Protein 1R5V (pdb70)

Foldseek 3Di:
DDKDKDWDKAADPPVGDIWTFIAIRHHTQWIADLVVQAIDGPDPVSVVVDGDRRVVVNVVVVVRVVVVVVVCVVPPPPDDAWDAWDWDKDWPDDDDAQDKTKIKIKTDDIDDQDKDKFKAKQHHTDDPQKDWDGWDDDPDDGTMIMIMHIDGADQPMKIWIWMDDPNDPDIDIDIDHDDD/DDDDDDDDDDDDD/DDDWDWDKDWDWDDDPQLPDIWIKIWIAIVPRGFKMDTLVVQAIDTPDPVCPVVRVVQVPPVVNSVVVNCCSVVPRVVVSVVCVVPPVPDWDAWDWDKDFDDVDDDDQTFKIKIKTWFTDDQDKDKWKDKQRHTDDPQKDKPPWADPPPGITIIMIMHTDRDDPVIKMKIWMDDPNDPDIDIDID/DDKDKDWDKAADPPVGDIWTFIDIRHHTQWIADLVVQAIDGPDPVSVVVDGDRRVVVNVVVVVRVVVVVVVCVVVPPPDDAWDAWDWDKDWPDDDDAQDKTKIKIKTDDIDDQDKDKFKAKQHHTDDPQKDWDGWDDDPDDGTMIMIMHIDGADQPMKIWIWMDDPNDPDIDIDIDHDDD/DDDDDDDDDDDDD/DDDWDWDKDWDWDPDPQLPDIWIKMWIAIVPDGFKMDTLVVQAIDTPDPVCPVVRVVQVPPVVNSVVVNCCSVVPRVVVSVVCVVPPVPDWDAWDWDKDFDDVDDDDQTFKIKIKTWFTDDQDKDKWKDKQRHTDDPQKDKPPWADPVPGITIIMIMHTDRDDPVIKMKIWMDDPNDPDIDIDID

Organism: Mus musculus (NCBI:txid10090)

Nearest PDB structures (foldseek):
  1r5v-assembly1_B  TM=1.005E+00  e=5.383E-36  Mus musculus
  1i3r-assembly1_B  TM=9.866E-01  e=5.225E-33  Mus musculus
  1ktd-assembly1_B  TM=9.730E-01  e=5.516E-33  Columba livia
  6ati-assembly2_E  TM=9.685E-01  e=1.274E-29  Homo sapiens
  5v4m-assembly4_L  TM=9.792E-01  e=6.125E-29  Homo sapiens

Secondary structure (DSSP, 8-state):
-EEEEEEEEEEEETTTEEEEEEEETTEEEEEEETTTTEEEESSGGGGGTEE--HHHHHHHHHHHHHHHHHHHHHHSS-----BPPEEEEEESS---TTS-EEEEEEEEEEBSS--EEEEEETTEEE-SSEEE---EE-SSS-EEEEEEEEE---SS-EEEEEEE-TT-SS-EEEEEE---/---EEEEEEEEEEEETGGGEEEEEEEEEETTEEEEEEETTTTEEEESSGGGHHHHHHHHT-HHHHHHHHHHIIIIIIHHHHHHTTTTTT--B--EEEEEEE-SSS-SS--EEEEEEEEEBSS--EEEEEETTEE--SSEEE---EE-SSS-EEEEEEEE----TT--EEEEEE-TT-SS-EEEE-/-EEEEEEEEEEEETTTEEEEEEEETTEEEEEEETTTTEEEESSGGGGGTEE--HHHHHHHHHHHHHHHHHHHHHHSS-----BPPEEEEEESS---TTS-EEEEEEEEEEBSS--EEEEEETTEEE-SSEEE---EE-SSS-EEEEEEEEE---SS-EEEEEEE-TT-SS-EEEEEE---/---EEEEEEEEEEEETGGGEEEEEEEEEETTEEEEEEETTTTEEEESSGGGHHHHHHHHT-HHHHHHHHHHIIIIIIHHHHHHTTTTTT--B--EEEEEEE-SSS-SS--EEEEEEEEEBSS--EEEEEETTEE--SSEEE---EE-SSS-EEEEEEEE----TT--EEEEEE-TT-SS-EEEE-/-EEPP-PPPPP--/-EEPP-PPPPP--

CATH classification: 3.10.320.10 (+1 more: 2.60.40.10)

Sequence (756 aa):
EEHTIIQAEFYLLPDKRGEFMFDFDGDEIFHVDIEKSETIWRLEEFAKFASFEAQGALANIAVDKANLDVMKERSNNTPDANVAPEVTVLSRSPVNLGEPNILICFIDKFSPPVVNVTWLRNGRPVTEGVSETVFLPRDDHLFRKFHYLTFLPSTDDFYDCEVDHWGLEEPLRKHWEFEEADLIAYPKAATKFAPWFLEYSKSECHFYNGTQRVRLLVRYFYNLEENLRFDSDVGEFRAVTELGRPDAENWNSQPEFLEQKRAEVDTVCRHNYEIFDNFLVPRRVEPTVTVYPTKTQPLEHHNLLVCSVSDFYPGNIEVRWFRNGKEEKTGIVSTGLVRNGDWTFQTLVMLETVPQSGEVYTCQVEHPSLTDPVTVEWEEHTIIQAEFYLLPDKRGEFMFDFDGDEIFHVDIEKSETIWRLEEFAKFASFEAQGALANIAVDKANLDVMKERSNNTPDANVAPEVTVLSRSPVNLGEPNILICFIDKFSPPVVNVTWLRNGRPVTEGVSETVFLPRDDHLFRKFHYLTFLPSTDDFYDCEVDHWGLEEPLRKHWEFEEADLIAYPKAATKFAPWFLEYSKSECHFYNGTQRVRLLVRYFYNLEENLRFDSDVGEFRAVTELGRPDAENWNSQPEFLEQKRAEVDTVCRHNYEIFDNFLVPRRVEPTVTVYPTKTQPLEHHNLLVCSVSDFYPGNIEVRWFRNGKEEKTGIVSTGLVRNGDWTFQTLVMLETVPQSGEVYTCQVEHPSLTDPVTVEW

Radius of gyration: 29.79 Å; Cα contacts (8 Å, |Δi|>4): 1699; chains: 6; bounding box: 80×69×83 Å

B-factor: mean 40.67, std 12.96, range [12.71, 87.56]

InterPro domains:
  IPR001003 MHC class II, alpha chain, N-terminal [PF00993] (29-107)
  IPR001003 MHC class II, alpha chain, N-terminal [SM00920] (30-109)
  IPR003006 Immunoglobulin/major histocompatibility complex, conserved site [PS00290] (186-192)
  IPR003597 Immunoglobulin C1-set [PF07654] (114-195)
  IPR003597 Immunoglobulin C1-set [SM00407] (127-198)
  IPR007110 Immunoglobulin-like domain [PS50835] (112-192)
  IPR011162 MHC classes I/II-like antigen recognition protein [SSF54452] (26-106)
  IPR013783 Immunoglobulin-like fold [G3DSA:2.60.40.10] (108-217)
  IPR014745 MHC class II, alpha/beta chain, N-terminal [G3DSA:3.10.320.10] (28-106)
  IPR036179 Immunoglobulin-like domain superfamily [SSF48726] (110-205)
  IPR050160 Major Histocompatibility Complex/Immunoglobulin [PTHR19944] (15-241)

Solvent-accessible surface area: 34070 Å² total; per-residue (Å²): 116,122,29,34,3,15,4,3,4,6,18,0,30,84,45,156,143,19,13,0,0,2,2,2,47,16,2,4,0,0,32,4,38,45,160,151,37,78,26,66,42,50,27,143,86,4,47,146,80,1,39,22,87,10,107,9,0,37,54,6,3,54,33,8,101,54,3,0,85,37,0,68,149,56,34,57,86,36,39,58,74,44,45,39,8,46,3,16,19,35,18,70,32,60,28,82,80,57,86,90,11,54,0,2,0,12,0,4,8,0,0,0,4,27,24,103,34,48,8,20,99,50,44,169,97,38,109,148,44,57,66,108,7,32,31,4,2,34,132,12,16,6,2,26,7,1,14,22,2,76,10,114,7,30,94,116,18,74,6,12,0,42,0,56,8,106,30,33,184,132,56,56,123,67,95,37,92,23,149,189,90,84,96,5,25,35,6,96,28,10,74,6,174,97,96,1,41,0,3,2,11,0,8,12,6,40,0,49,97,15,36,145,123,13,52,2,13,4,28,16,2,10,11,51,96,31,0,0,75,0,23,24,87,75,12,51,1,113,37,67,46,123,29,0,106,52,1,10,110,38,4,38,84,74,100,138,32,12,120,86,2,116,41,5,20,78,76,9,0,67,65,1,10,106,4,0,62,102,22,1,22,68,38,111,39,112,17,74,21,64,25,89,60,61,33,61,28,90,69,84,94,28,47,10,4,5,0,7,0,4,47,0,9,22,14,98,29,81,11,80,1,40,69,84,66,166,65,35,160,118,23,19,4,4,15,3,51,11,56,1,3,21,1,9,8,28,10,52,2,19,0,68,8,110,50,109,127,75,44,66,1,21,0,34,0,43,12,61,18,32,136,99,74,43,75,39,120,115,118,122,30,35,3,22,4,4,4,6,17,0,30,83,45,156,138,20,14,0,0,2,2,2,47,16,2,4,0,0,35,3,37,44,160,150,37,77,27,67,43,50,25,144,86,3,46,144,79,1,38,21,87,9,106,10,0,36,53,5,3,56,33,7,102,53,2,0,88,36,0,69,148,54,34,56,85,35,40,56,72,41,45,40,8,90,9,61,20,42,18,59,32,53,29,83,70,5,86,26,11,54,0,2,0,55,0,14,81,0,0,0,4,25,24,102,33,48,8,10,43,24,10,11,58,5,103,58,26,58,66,110,6,29,30,4,3,46,137,44,48,14,2,29,7,3,14,19,2,27,2,25,7,28,94,108,19,24,6,4,0,36,0,55,8,104,29,32,183,97,34,57,57,82,94,38,92,22,153,181,92,84,96,4,28,32,6,99,26,10,70,4,175,96,94,1,41,0,3,0,11,0,8,13,6,39,0,49,96,15,37,146,123,13,51,2,14,4,28,15,2,10,10,54,94,34,0,0,74,0,24,24,87,75,12,51,1,112,37,67,46,124,28,0,105,53,1,9,113,39,4,37,83,74,101,142,33,12,122,85,2,114,39,6,20,79,77,9,0,68,66,1,11,104,7,0,62,104,21,1,22,66,38,112,40,110,17,73,22,61,25,82,59,55,31,77,53,89,68,82,95,31,58,40,6,5,0,4,0,3,44,0,9,23,13,99,35,93,29,82,1,40,70,84,66,164,66,36,158,118,29,66,76,60,73,32,93,36,68,1,3,24,0,9,8,25,11,52,14,33,0,114,7,110,49,108,128,76,42,67,1,22,0,34,0,42,12,59,18,32,137,100,74,45,77,39,120,115

Structure (mmCIF, N/CA/C/O backbone):
data_1R5V
#
_entry.id   1R5V
#
_cell.length_a   79.420
_cell.length_b   104.650
_cell.length_c   120.510
_cell.angle_alpha   90.00
_cell.angle_beta   90.00
_cell.angle_gamma   90.00
#
_symmetry.space_group_name_H-M   'P 21 21 21'
#
loop_
_entity.id
_entity.type
_entity.pdbx_description
1 polymer 'H-2 class II histocompatibility antigen, E-K alpha chain'
2 polymer 'artificial peptide'
3 polymer 'MHC H2-IE-beta'
4 water water
#
loop_
_atom_site.group_PDB
_atom_site.id
_atom_site.type_symbol
_atom_site.label_atom_id
_atom_site.label_alt_id
_atom_site.label_comp_id
_atom_site.label_asym_id
_atom_site.label_entity_id
_atom_site.label_seq_id
_atom_site.pdbx_PDB_ins_code
_atom_site.Cartn_x
_atom_site.Cartn_y
_atom_site.Cartn_z
_atom_site.occupancy
_atom_site.B_iso_or_equiv
_atom_site.auth_seq_id
_atom_site.auth_comp_id
_atom_site.auth_asym_id
_atom_site.auth_atom_id
_atom_site.pdbx_PDB_model_num
ATOM 1 N N . GLU A 1 1 ? 63.761 60.639 93.652 1.00 72.80 3 GLU A N 1
ATOM 2 C CA . GLU A 1 1 ? 63.010 61.870 93.256 1.00 72.47 3 GLU A CA 1
ATOM 3 C C . GLU A 1 1 ? 63.932 62.942 92.673 1.00 70.56 3 GLU A C 1
ATOM 4 O O . GLU A 1 1 ? 64.836 63.432 93.357 1.00 71.14 3 GLU A O 1
ATOM 10 N N . GLU A 1 2 ? 63.714 63.289 91.409 1.00 67.47 4 GLU A N 1
ATOM 11 C CA . GLU A 1 2 ? 64.483 64.346 90.763 1.00 63.84 4 GLU A CA 1
ATOM 12 C C . GLU A 1 2 ? 63.571 65.572 90.763 1.00 61.14 4 GLU A C 1
ATOM 13 O O . GLU A 1 2 ? 62.415 65.502 90.339 1.00 61.74 4 GLU A O 1
ATOM 19 N N . HIS A 1 3 ? 64.076 66.688 91.264 1.00 56.68 5 HIS A N 1
ATOM 20 C CA . HIS A 1 3 ? 63.291 67.906 91.307 1.00 51.87 5 HIS A CA 1
ATOM 21 C C . HIS A 1 3 ? 64.205 69.100 91.199 1.00 49.31 5 HIS A C 1
ATOM 22 O O . HIS A 1 3 ? 65.409 68.988 91.354 1.00 48.19 5 HIS A O 1
ATOM 29 N N . THR A 1 4 ? 63.624 70.250 90.936 1.00 47.47 6 THR A N 1
ATOM 30 C CA . THR A 1 4 ? 64.397 71.467 90.793 1.00 45.50 6 THR A CA 1
ATOM 31 C C . THR A 1 4 ? 63.606 72.683 91.269 1.00 44.19 6 THR A C 1
ATOM 32 O O . THR A 1 4 ? 62.468 72.893 90.868 1.00 45.02 6 THR A O 1
ATOM 36 N N . ILE A 1 5 ? 64.204 73.467 92.153 1.00 42.71 7 ILE A N 1
ATOM 37 C CA . ILE A 1 5 ? 63.567 74.673 92.632 1.00 40.93 7 ILE A CA 1
ATOM 38 C C . ILE A 1 5 ? 64.442 75.814 92.140 1.00 40.77 7 ILE A C 1
ATOM 39 O O . ILE A 1 5 ? 65.628 75.896 92.470 1.00 40.10 7 ILE A O 1
ATOM 44 N N . ILE A 1 6 ? 63.856 76.682 91.319 1.00 39.70 8 ILE A N 1
ATOM 45 C CA . ILE A 1 6 ? 64.582 77.821 90.813 1.00 37.43 8 ILE A CA 1
ATOM 46 C C . ILE A 1 6 ? 64.015 79.130 91.360 1.00 36.42 8 ILE A C 1
ATOM 47 O O . ILE A 1 6 ? 62.815 79.371 91.307 1.00 37.87 8 ILE A O 1
ATOM 52 N N . GLN A 1 7 ? 64.878 79.961 91.922 1.00 34.11 9 GLN A N 1
ATOM 53 C CA . GLN A 1 7 ? 64.442 81.257 92.397 1.00 32.33 9 GLN A CA 1
ATOM 54 C C . GLN A 1 7 ? 65.074 82.217 91.380 1.00 30.83 9 GLN A C 1
ATOM 55 O O . GLN A 1 7 ? 66.271 82.155 91.085 1.00 30.88 9 GLN A O 1
ATOM 61 N N . ALA A 1 8 ? 64.246 83.072 90.803 1.00 28.96 10 ALA A N 1
ATOM 62 C CA . ALA A 1 8 ? 64.719 83.989 89.775 1.00 28.19 10 ALA A CA 1
ATOM 63 C C . ALA A 1 8 ? 64.352 85.435 90.084 1.00 28.11 10 ALA A C 1
ATOM 64 O O . ALA A 1 8 ? 63.284 85.718 90.633 1.00 28.18 10 ALA A O 1
ATOM 66 N N . GLU A 1 9 ? 65.250 86.345 89.741 1.00 27.43 11 GLU A N 1
ATOM 67 C CA . GLU A 1 9 ? 65.019 87.751 89.981 1.00 29.17 11 GLU A CA 1
ATOM 68 C C . GLU A 1 9 ? 65.823 88.602 88.988 1.00 28.87 11 GLU A C 1
ATOM 69 O O . GLU A 1 9 ? 66.887 88.190 88.503 1.00 29.24 11 GLU A O 1
ATOM 75 N N . PHE A 1 10 ? 65.306 89.783 88.667 1.00 27.98 12 PHE A N 1
ATOM 76 C CA . PHE A 1 10 ? 66.016 90.661 87.744 1.00 27.86 12 PHE A CA 1
ATOM 77 C C . PHE A 1 10 ? 65.557 92.106 87.863 1.00 27.63 12 PHE A C 1
ATOM 78 O O . PHE A 1 10 ? 64.553 92.422 88.500 1.00 26.45 12 PHE A O 1
ATOM 86 N N . TYR A 1 11 ? 66.323 92.980 87.244 1.00 27.85 13 TYR A N 1
ATOM 87 C CA . TYR A 1 11 ? 65.967 94.381 87.194 1.00 27.63 13 TYR A CA 1
ATOM 88 C C . TYR A 1 11 ? 66.282 94.823 85.757 1.00 27.72 13 TYR A C 1
ATOM 89 O O . TYR A 1 11 ? 67.374 94.549 85.213 1.00 26.56 13 TYR A O 1
ATOM 98 N N . LEU A 1 12 ? 65.322 95.494 85.140 1.00 28.72 14 LEU A N 1
ATOM 99 C CA . LEU A 1 12 ? 65.464 95.930 83.755 1.00 30.61 14 LEU A CA 1
ATOM 100 C C . LEU A 1 12 ? 65.401 97.431 83.537 1.00 31.76 14 LEU A C 1
ATOM 101 O O . LEU A 1 12 ? 64.544 98.112 84.100 1.00 33.09 14 LEU A O 1
ATOM 106 N N . LEU A 1 13 ? 66.301 97.935 82.707 1.00 34.41 15 LEU A N 1
ATOM 107 C CA . LEU A 1 13 ? 66.320 99.352 82.344 1.00 37.45 15 LEU A CA 1
ATOM 108 C C . LEU A 1 13 ? 66.239 99.379 80.809 1.00 39.06 15 LEU A C 1
ATOM 109 O O . LEU A 1 13 ? 66.732 98.465 80.127 1.00 38.37 15 LEU A O 1
ATOM 114 N N . PRO A 1 14 ? 65.653 100.448 80.246 1.00 40.97 16 PRO A N 1
ATOM 115 C CA . PRO A 1 14 ? 65.080 101.613 80.950 1.00 41.10 16 PRO A CA 1
ATOM 116 C C . PRO A 1 14 ? 63.676 101.456 81.519 1.00 41.76 16 PRO A C 1
ATOM 117 O O . PRO A 1 14 ? 63.178 102.370 82.180 1.00 41.97 16 PRO A O 1
ATOM 121 N N . ASP A 1 15 ? 63.029 100.319 81.279 1.00 42.80 17 ASP A N 1
ATOM 122 C CA . ASP A 1 15 ? 61.669 100.145 81.785 1.00 44.05 17 ASP A CA 1
ATOM 123 C C . ASP A 1 15 ? 61.541 100.277 83.304 1.00 44.06 17 ASP A C 1
ATOM 124 O O . ASP A 1 15 ? 60.452 100.511 83.820 1.00 43.65 17 ASP A O 1
ATOM 129 N N . LYS A 1 16 ? 62.647 100.133 84.022 1.00 44.85 18 LYS A N 1
ATOM 130 C CA . LYS A 1 16 ? 62.618 100.244 85.479 1.00 46.08 18 LYS A CA 1
ATOM 131 C C . LYS A 1 16 ? 61.695 99.196 86.093 1.00 46.27 18 LYS A C 1
ATOM 132 O O . LYS A 1 16 ? 60.846 99.515 86.923 1.00 46.78 18 LYS A O 1
ATOM 138 N N . ARG A 1 17 ? 61.857 97.944 85.685 1.00 45.22 19 ARG A N 1
ATOM 139 C CA . ARG A 1 17 ? 61.034 96.874 86.228 1.00 44.96 19 ARG A CA 1
ATOM 140 C C . ARG A 1 17 ? 61.818 95.745 86.820 1.00 42.73 19 ARG A C 1
ATOM 141 O O . ARG A 1 17 ? 62.832 95.325 86.263 1.00 42.80 19 ARG A O 1
ATOM 149 N N . GLY A 1 18 ? 61.330 95.254 87.952 1.00 39.55 20 GLY A N 1
ATOM 150 C CA . GLY A 1 18 ? 61.981 94.145 88.620 1.00 37.58 20 GLY A CA 1
ATOM 151 C C . GLY A 1 18 ? 61.041 92.973 88.838 1.00 35.84 20 GLY A C 1
ATOM 152 O O . GLY A 1 18 ? 59.832 93.116 88.772 1.00 35.31 20 GLY A O 1
ATOM 153 N N . GLU A 1 19 ? 61.606 91.805 89.107 1.00 34.72 21 GLU A N 1
ATOM 154 C CA . GLU A 1 19 ? 60.800 90.624 89.334 1.00 32.79 21 GLU A CA 1
ATOM 155 C C . GLU A 1 19 ? 61.536 89.688 90.284 1.00 32.12 21 GLU A C 1
ATOM 156 O O . GLU A 1 19 ? 62.770 89.688 90.342 1.00 33.25 21 GLU A O 1
ATOM 162 N N . PHE A 1 20 ? 60.769 88.915 91.046 1.00 29.73 22 PHE A N 1
ATOM 163 C CA . PHE A 1 20 ? 61.290 87.965 92.009 1.00 26.90 22 PHE A CA 1
ATOM 164 C C . PHE A 1 20 ? 60.271 86.833 92.063 1.00 27.12 22 PHE A C 1
ATOM 165 O O . PHE A 1 20 ? 59.108 87.063 92.401 1.00 28.50 22 PHE A O 1
ATOM 173 N N . MET A 1 21 ? 60.688 85.618 91.730 1.00 27.28 23 MET A N 1
ATOM 174 C CA . MET A 1 21 ? 59.751 84.509 91.753 1.00 27.81 23 MET A CA 1
ATOM 175 C C . MET A 1 21 ? 60.395 83.143 92.041 1.00 28.20 23 MET A C 1
ATOM 176 O O . MET A 1 21 ? 61.630 83.003 92.028 1.00 27.76 23 MET A O 1
ATOM 181 N N . PHE A 1 22 ? 59.551 82.147 92.313 1.00 28.62 24 PHE A N 1
ATOM 182 C CA . PHE A 1 22 ? 60.031 80.784 92.542 1.00 30.39 24 PHE A CA 1
ATOM 183 C C . PHE A 1 22 ? 59.413 79.837 91.531 1.00 29.92 24 PHE A C 1
ATOM 184 O O . PHE A 1 22 ? 58.237 79.946 91.187 1.00 30.81 24 PHE A O 1
ATOM 192 N N . ASP A 1 23 ? 60.213 78.885 91.093 1.00 29.69 25 ASP A N 1
ATOM 193 C CA . ASP A 1 23 ? 59.798 77.907 90.106 1.00 31.57 25 ASP A CA 1
ATOM 194 C C . ASP A 1 23 ? 60.072 76.499 90.655 1.00 32.75 25 ASP A C 1
ATOM 195 O O . ASP A 1 23 ? 61.136 76.272 91.257 1.00 32.85 25 ASP A O 1
ATOM 200 N N . PHE A 1 24 ? 59.129 75.574 90.451 1.00 31.18 26 PHE A N 1
ATOM 201 C CA . PHE A 1 24 ? 59.281 74.182 90.884 1.00 30.98 26 PHE A CA 1
ATOM 202 C C . PHE A 1 24 ? 59.062 73.258 89.681 1.00 30.70 26 PHE A C 1
ATOM 203 O O . PHE A 1 24 ? 57.981 73.189 89.115 1.00 31.10 26 PHE A O 1
ATOM 211 N N . ASP A 1 25 ? 60.107 72.551 89.284 1.00 30.09 27 ASP A N 1
ATOM 212 C CA . ASP A 1 25 ? 60.043 71.646 88.147 1.00 29.57 27 ASP A CA 1
ATOM 213 C C . ASP A 1 25 ? 59.403 72.294 86.903 1.00 30.30 27 ASP A C 1
ATOM 214 O O . ASP A 1 25 ? 58.630 71.647 86.159 1.00 30.24 27 ASP A O 1
ATOM 219 N N . GLY A 1 26 ? 59.720 73.567 86.676 1.00 28.92 28 GLY A N 1
ATOM 220 C CA . GLY A 1 26 ? 59.188 74.253 85.508 1.00 27.38 28 GLY A CA 1
ATOM 221 C C . GLY A 1 26 ? 57.924 75.082 85.671 1.00 27.74 28 GLY A C 1
ATOM 222 O O . GLY A 1 26 ? 57.547 75.793 84.728 1.00 27.03 28 GLY A O 1
ATOM 223 N N . ASP A 1 27 ? 57.278 75.011 86.836 1.00 26.70 29 ASP A N 1
ATOM 224 C CA . ASP A 1 27 ? 56.063 75.782 87.074 1.00 27.02 29 ASP A CA 1
ATOM 225 C C . ASP A 1 27 ? 56.191 76.794 88.184 1.00 27.93 29 ASP A C 1
ATOM 226 O O . ASP A 1 27 ? 56.844 76.556 89.196 1.00 29.91 29 ASP A O 1
ATOM 231 N N . GLU A 1 28 ? 55.566 77.943 88.001 1.00 27.98 30 GLU A N 1
ATOM 232 C CA . GLU A 1 28 ? 55.643 79.011 88.990 1.00 27.11 30 GLU A CA 1
ATOM 233 C C . GLU A 1 28 ? 54.983 78.670 90.310 1.00 27.61 30 GLU A C 1
ATOM 234 O O . GLU A 1 28 ? 53.843 78.232 90.345 1.00 27.60 30 GLU A O 1
ATOM 240 N N . ILE A 1 29 ? 55.703 78.889 91.407 1.00 28.15 31 ILE A N 1
ATOM 241 C CA . ILE A 1 29 ? 55.139 78.659 92.728 1.00 28.81 31 ILE A CA 1
ATOM 242 C C . ILE A 1 29 ? 54.471 79.966 93.162 1.00 29.13 31 ILE A C 1
ATOM 243 O O . ILE A 1 29 ? 53.305 79.990 93.618 1.00 29.38 31 ILE A O 1
ATOM 248 N N . PHE A 1 30 ? 55.218 81.054 93.026 1.00 27.46 32 PHE A N 1
ATOM 249 C CA . PHE A 1 30 ? 54.719 82.382 93.373 1.00 27.75 32 PHE A CA 1
ATOM 250 C C . PHE A 1 30 ? 55.712 83.427 92.889 1.00 26.78 32 PHE A C 1
ATOM 251 O O . PHE A 1 30 ? 56.843 83.111 92.509 1.00 26.18 32 PHE A O 1
ATOM 259 N N . HIS A 1 31 ? 55.274 84.672 92.894 1.00 26.59 33 HIS A N 1
ATOM 260 C CA . HIS A 1 31 ? 56.142 85.787 92.546 1.00 28.66 33 HIS A CA 1
ATOM 261 C C . HIS A 1 31 ? 55.732 86.923 93.465 1.00 28.39 33 HIS A C 1
ATOM 262 O O . HIS A 1 31 ? 54.646 86.888 94.046 1.00 28.13 33 HIS A O 1
ATOM 269 N N . VAL A 1 32 ? 56.601 87.914 93.625 1.00 28.70 34 VAL A N 1
ATOM 270 C CA . VAL A 1 32 ? 56.276 89.038 94.483 1.00 28.58 34 VAL A CA 1
ATOM 271 C C . VAL A 1 32 ? 55.906 90.245 93.665 1.00 30.31 34 VAL A C 1
ATOM 272 O O . VAL A 1 32 ? 56.648 90.660 92.776 1.00 29.69 34 VAL A O 1
ATOM 276 N N . ASP A 1 33 ? 54.735 90.801 93.944 1.00 32.64 35 ASP A N 1
ATOM 277 C CA . ASP A 1 33 ? 54.329 92.011 93.261 1.00 36.44 35 ASP A CA 1
ATOM 278 C C . ASP A 1 33 ? 55.201 93.097 93.897 1.00 37.10 35 ASP A C 1
ATOM 279 O O . ASP A 1 33 ? 55.013 93.434 95.051 1.00 36.05 35 ASP A O 1
ATOM 284 N N . ILE A 1 34 ? 56.150 93.628 93.147 1.00 39.23 36 ILE A N 1
ATOM 285 C CA . ILE A 1 34 ? 57.050 94.646 93.684 1.00 42.37 36 ILE A CA 1
ATOM 286 C C . ILE A 1 34 ? 56.345 95.895 94.193 1.00 44.80 36 ILE A C 1
ATOM 287 O O . ILE A 1 34 ? 56.623 96.333 95.287 1.00 45.56 36 ILE A O 1
ATOM 292 N N . GLU A 1 35 ? 55.444 96.463 93.396 1.00 47.40 37 GLU A N 1
ATOM 293 C CA . GLU A 1 35 ? 54.705 97.673 93.772 1.00 49.06 37 GLU A CA 1
ATOM 294 C C . GLU A 1 35 ? 53.941 97.518 95.052 1.00 48.88 37 GLU A C 1
ATOM 295 O O . GLU A 1 35 ? 54.114 98.304 95.971 1.00 49.25 37 GLU A O 1
ATOM 301 N N . LYS A 1 36 ? 53.064 96.522 95.095 1.00 49.48 38 LYS A N 1
ATOM 302 C CA . LYS A 1 36 ? 52.223 96.276 96.255 1.00 48.96 38 LYS A CA 1
ATOM 303 C C . LYS A 1 36 ? 52.912 95.542 97.396 1.00 47.76 38 LYS A C 1
ATOM 304 O O . LYS A 1 36 ? 52.345 95.377 98.473 1.00 47.57 38 LYS A O 1
ATOM 310 N N . SER A 1 37 ? 54.138 95.099 97.164 1.00 46.25 39 SER A N 1
ATOM 311 C CA . SER A 1 37 ? 54.894 94.390 98.191 1.00 45.05 39 SER A CA 1
ATOM 312 C C . SER A 1 37 ? 54.189 93.180 98.776 1.00 43.83 39 SER A C 1
ATOM 313 O O . SER A 1 37 ? 54.137 93.010 99.977 1.00 43.72 39 SER A O 1
ATOM 316 N N . GLU A 1 38 ? 53.639 92.334 97.927 1.00 43.91 40 GLU A N 1
ATOM 317 C CA . GLU A 1 38 ? 52.977 91.152 98.430 1.00 42.62 40 GLU A CA 1
ATOM 318 C C . GLU A 1 38 ? 53.220 89.906 97.590 1.00 39.60 40 GLU A C 1
ATOM 319 O O . GLU A 1 38 ? 53.577 89.979 96.424 1.00 38.35 40 GLU A O 1
ATOM 325 N N . THR A 1 39 ? 53.034 88.760 98.227 1.00 38.04 41 THR A N 1
ATOM 326 C CA . THR A 1 39 ? 53.228 87.471 97.602 1.00 36.10 41 THR A CA 1
ATOM 327 C C . THR A 1 39 ? 51.994 87.056 96.817 1.00 34.33 41 THR A C 1
ATOM 328 O O . THR A 1 39 ? 50.888 87.109 97.333 1.00 34.82 41 THR A O 1
ATOM 332 N N . ILE A 1 40 ? 52.192 86.664 95.562 1.00 32.48 42 ILE A N 1
ATOM 333 C CA . ILE A 1 40 ? 51.088 86.223 94.727 1.00 29.86 42 ILE A CA 1
ATOM 334 C C . ILE A 1 40 ? 51.342 84.777 94.370 1.00 28.57 42 ILE A C 1
ATOM 335 O O . ILE A 1 40 ? 52.279 84.480 93.616 1.00 27.30 42 ILE A O 1
ATOM 340 N N . TRP A 1 41 ? 50.522 83.881 94.917 1.00 26.63 43 TRP A N 1
ATOM 341 C CA . TRP A 1 41 ? 50.661 82.463 94.649 1.00 27.98 43 TRP A CA 1
ATOM 342 C C . TRP A 1 41 ? 50.043 82.113 93.303 1.00 28.92 43 TRP A C 1
ATOM 343 O O . TRP A 1 41 ? 48.977 82.591 92.982 1.00 29.11 43 TRP A O 1
ATOM 354 N N . ARG A 1 42 ? 50.733 81.304 92.511 1.00 30.34 44 ARG A N 1
ATOM 355 C CA . ARG A 1 42 ? 50.226 80.914 91.195 1.00 32.17 44 ARG A CA 1
ATOM 356 C C . ARG A 1 42 ? 48.892 80.179 91.353 1.00 32.88 44 ARG A C 1
ATOM 357 O O . ARG A 1 42 ? 47.997 80.329 90.527 1.00 32.19 44 ARG A O 1
ATOM 365 N N . LEU A 1 43 ? 48.779 79.380 92.414 1.00 34.50 45 LEU A N 1
ATOM 366 C CA . LEU A 1 43 ? 47.557 78.643 92.731 1.00 35.39 45 LEU A CA 1
ATOM 367 C C . LEU A 1 43 ? 47.163 79.004 94.160 1.00 36.84 45 LEU A C 1
ATOM 368 O O . LEU A 1 43 ? 47.929 78.827 95.103 1.00 35.16 45 LEU A O 1
ATOM 373 N N . GLU A 1 44 ? 45.950 79.509 94.307 1.00 40.09 46 GLU A N 1
ATOM 374 C CA . GLU A 1 44 ? 45.411 79.945 95.592 1.00 42.62 46 GLU A CA 1
ATOM 375 C C . GLU A 1 44 ? 45.719 78.946 96.695 1.00 42.55 46 GLU A C 1
ATOM 376 O O . GLU A 1 44 ? 46.273 79.321 97.730 1.00 42.49 46 GLU A O 1
ATOM 382 N N . GLU A 1 45 ? 45.381 77.677 96.473 1.00 42.83 47 GLU A N 1
ATOM 383 C CA . GLU A 1 45 ? 45.617 76.612 97.440 1.00 43.68 47 GLU A CA 1
ATOM 384 C C . GLU A 1 45 ? 47.021 76.601 98.053 1.00 43.71 47 GLU A C 1
ATOM 385 O O . GLU A 1 45 ? 47.197 76.175 99.205 1.00 43.17 47 GLU A O 1
ATOM 391 N N . PHE A 1 46 ? 48.022 77.076 97.311 1.00 43.13 48 PHE A N 1
ATOM 392 C CA . PHE A 1 46 ? 49.393 77.095 97.835 1.00 42.70 48 PHE A CA 1
ATOM 393 C C . PHE A 1 46 ? 49.546 77.889 99.140 1.00 43.34 48 PHE A C 1
ATOM 394 O O . PHE A 1 46 ? 50.300 77.497 100.025 1.00 43.93 48 PHE A O 1
ATOM 402 N N . ALA A 1 47 ? 48.826 78.999 99.251 1.00 43.78 49 ALA A N 1
ATOM 403 C CA . ALA A 1 47 ? 48.900 79.879 100.411 1.00 44.23 49 ALA A CA 1
ATOM 404 C C . ALA A 1 47 ? 48.690 79.221 101.794 1.00 44.93 49 ALA A C 1
ATOM 405 O O . ALA A 1 47 ? 49.278 79.664 102.794 1.00 44.59 49 ALA A O 1
ATOM 407 N N . LYS A 1 48 ? 47.871 78.174 101.857 1.00 45.74 50 LYS A N 1
ATOM 408 C CA . LYS A 1 48 ? 47.614 77.506 103.125 1.00 47.21 50 LYS A CA 1
ATOM 409 C C . LYS A 1 48 ? 48.720 76.539 103.525 1.00 47.02 50 LYS A C 1
ATOM 410 O O . LYS A 1 48 ? 48.711 75.993 104.627 1.00 47.90 50 LYS A O 1
ATOM 416 N N . PHE A 1 49 ? 49.692 76.350 102.643 1.00 45.85 51 PHE A N 1
ATOM 417 C CA . PHE A 1 49 ? 50.798 75.431 102.906 1.00 44.32 51 PHE A CA 1
ATOM 418 C C . PHE A 1 49 ? 52.149 76.094 103.152 1.00 43.81 51 PHE A C 1
ATOM 419 O O . PHE A 1 49 ? 53.079 75.443 103.609 1.00 43.07 51 PHE A O 1
ATOM 427 N N . ALA A 1 50 ? 52.268 77.379 102.833 1.00 43.21 52 ALA A N 1
ATOM 428 C CA . ALA A 1 50 ? 53.524 78.078 103.025 1.00 41.81 52 ALA A CA 1
ATOM 429 C C . ALA A 1 50 ? 53.303 79.590 103.050 1.00 41.50 52 ALA A C 1
ATOM 430 O O . ALA A 1 50 ? 52.193 80.068 102.817 1.00 41.16 52 ALA A O 1
ATOM 432 N N . SER A 1 51 ? 54.353 80.334 103.378 1.00 41.07 53 SER A N 1
ATOM 433 C CA . SER A 1 51 ? 54.278 81.790 103.408 1.00 41.28 53 SER A CA 1
ATOM 434 C C . SER A 1 51 ? 55.645 82.388 103.109 1.00 40.26 53 SER A C 1
ATOM 435 O O . SER A 1 51 ? 56.672 81.720 103.184 1.00 38.57 53 SER A O 1
ATOM 438 N N . PHE A 1 52 ? 55.643 83.653 102.730 1.00 39.26 54 PHE A N 1
ATOM 439 C CA . PHE A 1 52 ? 56.872 84.318 102.375 1.00 38.84 54 PHE A CA 1
ATOM 440 C C . PHE A 1 52 ? 56.824 85.778 102.834 1.00 39.42 54 PHE A C 1
ATOM 441 O O . PHE A 1 52 ? 55.775 86.437 102.818 1.00 39.51 54 PHE A O 1
ATOM 449 N N . GLU A 1 53 ? 57.975 86.278 103.232 1.00 39.11 55 GLU A N 1
ATOM 450 C CA . GLU A 1 53 ? 58.088 87.629 103.707 1.00 39.82 55 GLU A CA 1
ATOM 451 C C . GLU A 1 53 ? 58.628 88.464 102.531 1.00 39.41 55 GLU A C 1
ATOM 452 O O . GLU A 1 53 ? 59.840 88.454 102.247 1.00 39.19 55 GLU A O 1
ATOM 458 N N . ALA A 1 54 ? 57.719 89.181 101.863 1.00 39.04 56 ALA A N 1
ATOM 459 C CA . ALA A 1 54 ? 58.043 90.004 100.679 1.00 39.30 56 ALA A CA 1
ATOM 460 C C . ALA A 1 54 ? 59.171 91.006 100.778 1.00 39.41 56 ALA A C 1
ATOM 461 O O . ALA A 1 54 ? 59.950 91.138 99.842 1.00 40.74 56 ALA A O 1
ATOM 463 N N . GLN A 1 55 ? 59.257 91.731 101.892 1.00 38.83 57 GLN A N 1
ATOM 464 C CA . GLN A 1 55 ? 60.305 92.736 102.063 1.00 37.88 57 GLN A CA 1
ATOM 465 C C . GLN A 1 55 ? 61.682 92.172 101.738 1.00 37.14 57 GLN A C 1
ATOM 466 O O . GLN A 1 55 ? 62.534 92.893 101.212 1.00 38.00 57 GLN A O 1
ATOM 472 N N . GLY A 1 56 ? 61.900 90.889 102.037 1.00 36.17 58 GLY A N 1
ATOM 473 C CA . GLY A 1 56 ? 63.184 90.262 101.733 1.00 35.30 58 GLY A CA 1
ATOM 474 C C . GLY A 1 56 ? 63.467 90.290 100.230 1.00 35.28 58 GLY A C 1
ATOM 475 O O . GLY A 1 56 ? 64.590 90.547 99.785 1.00 33.58 58 GLY A O 1
ATOM 476 N N . ALA A 1 57 ? 62.420 90.047 99.445 1.00 35.00 59 ALA A N 1
ATOM 477 C CA . ALA A 1 57 ? 62.529 90.049 97.987 1.00 34.92 59 ALA A CA 1
ATOM 478 C C . ALA A 1 57 ? 62.765 91.473 97.504 1.00 34.47 59 ALA A C 1
ATOM 479 O O . ALA A 1 57 ? 63.556 91.706 96.586 1.00 34.28 59 ALA A O 1
ATOM 481 N N . LEU A 1 58 ? 62.081 92.429 98.113 1.00 33.71 60 LEU A N 1
ATOM 482 C CA . LEU A 1 58 ? 62.265 93.818 97.703 1.00 34.76 60 LEU A CA 1
ATOM 483 C C . LEU A 1 58 ? 63.698 94.277 97.937 1.00 34.09 60 LEU A C 1
ATOM 484 O O . LEU A 1 58 ? 64.253 95.042 97.148 1.00 33.26 60 LEU A O 1
ATOM 489 N N . ALA A 1 59 ? 64.303 93.786 99.013 1.00 34.04 61 ALA A N 1
ATOM 490 C CA . ALA A 1 59 ? 65.689 94.148 99.327 1.00 33.77 61 ALA A CA 1
ATOM 491 C C . ALA A 1 59 ? 66.586 93.607 98.234 1.00 32.82 61 ALA A C 1
ATOM 492 O O . ALA A 1 59 ? 67.478 94.300 97.754 1.00 33.39 61 ALA A O 1
ATOM 494 N N . ASN A 1 60 ? 66.357 92.349 97.858 1.00 33.37 62 ASN A N 1
ATOM 495 C CA . ASN A 1 60 ? 67.136 91.734 96.799 1.00 33.58 62 ASN A CA 1
ATOM 496 C C . ASN A 1 60 ? 67.057 92.540 95.510 1.00 32.77 62 ASN A C 1
ATOM 497 O O . ASN A 1 60 ? 68.080 92.738 94.843 1.00 32.71 62 ASN A O 1
ATOM 502 N N . ILE A 1 61 ? 65.852 93.019 95.177 1.00 31.46 63 ILE A N 1
ATOM 503 C CA . ILE A 1 61 ? 65.691 93.811 93.972 1.00 31.98 63 ILE A CA 1
ATOM 504 C C . ILE A 1 61 ? 66.507 95.116 94.089 1.00 31.50 63 ILE A C 1
ATOM 505 O O . ILE A 1 61 ? 67.165 95.540 93.129 1.00 30.71 63 ILE A O 1
ATOM 510 N N . ALA A 1 62 ? 66.486 95.724 95.281 1.00 31.04 64 ALA A N 1
ATOM 511 C CA . ALA A 1 62 ? 67.238 96.964 95.488 1.00 31.08 64 ALA A CA 1
ATOM 512 C C . ALA A 1 62 ? 68.708 96.709 95.203 1.00 30.97 64 ALA A C 1
ATOM 513 O O . ALA A 1 62 ? 69.390 97.560 94.592 1.00 30.74 64 ALA A O 1
ATOM 515 N N . VAL A 1 63 ? 69.198 95.545 95.632 1.00 29.71 65 VAL A N 1
ATOM 516 C CA . VAL A 1 63 ? 70.589 95.209 95.352 1.00 30.70 65 VAL A CA 1
ATOM 517 C C . VAL A 1 63 ? 70.786 95.024 93.841 1.00 32.28 65 VAL A C 1
ATOM 518 O O . VAL A 1 63 ? 71.806 95.461 93.283 1.00 33.20 65 VAL A O 1
ATOM 522 N N . ASP A 1 64 ? 69.812 94.403 93.169 1.00 33.25 66 ASP A N 1
ATOM 523 C CA . ASP A 1 64 ? 69.950 94.208 91.732 1.00 34.23 66 ASP A CA 1
ATOM 524 C C . ASP A 1 64 ? 69.930 95.546 91.006 1.00 33.61 66 ASP A C 1
ATOM 525 O O . ASP A 1 64 ? 70.669 95.714 90.038 1.00 34.03 66 ASP A O 1
ATOM 530 N N . LYS A 1 65 ? 69.105 96.494 91.468 1.00 33.62 67 LYS A N 1
ATOM 531 C CA . LYS A 1 65 ? 69.047 97.836 90.843 1.00 37.24 67 LYS A CA 1
ATOM 532 C C . LYS A 1 65 ? 70.456 98.448 90.850 1.00 37.00 67 LYS A C 1
ATOM 533 O O . LYS A 1 65 ? 70.976 98.895 89.824 1.00 37.80 67 LYS A O 1
ATOM 539 N N . ALA A 1 66 ? 71.045 98.460 92.041 1.00 36.15 68 ALA A N 1
ATOM 540 C CA . ALA A 1 66 ? 72.371 98.999 92.270 1.00 35.48 68 ALA A CA 1
ATOM 541 C C . ALA A 1 66 ? 73.415 98.289 91.411 1.00 34.78 68 ALA A C 1
ATOM 542 O O . ALA A 1 66 ? 74.198 98.934 90.712 1.00 33.73 68 ALA A O 1
ATOM 544 N N . ASN A 1 67 ? 73.397 96.959 91.434 1.00 35.64 69 ASN A N 1
ATOM 545 C CA . ASN A 1 67 ? 74.357 96.199 90.647 1.00 36.20 69 ASN A CA 1
ATOM 546 C C . ASN A 1 67 ? 74.272 96.455 89.159 1.00 36.25 69 ASN A C 1
ATOM 547 O O . ASN A 1 67 ? 75.292 96.430 88.471 1.00 35.96 69 ASN A O 1
ATOM 552 N N . LEU A 1 68 ? 73.062 96.707 88.660 1.00 36.37 70 LEU A N 1
ATOM 553 C CA . LEU A 1 68 ? 72.876 96.951 87.240 1.00 36.50 70 LEU A CA 1
ATOM 554 C C . LEU A 1 68 ? 73.683 98.173 86.830 1.00 37.47 70 LEU A C 1
ATOM 555 O O . LEU A 1 68 ? 74.306 98.192 85.768 1.00 36.39 70 LEU A O 1
ATOM 560 N N . ASP A 1 69 ? 73.678 99.191 87.678 1.00 38.32 71 ASP A N 1
ATOM 561 C CA . ASP A 1 69 ? 74.412 100.403 87.367 1.00 39.68 71 ASP A CA 1
ATOM 562 C C . ASP A 1 69 ? 75.907 100.116 87.303 1.00 39.07 71 ASP A C 1
ATOM 563 O O . ASP A 1 69 ? 76.635 100.638 86.457 1.00 38.93 71 ASP A O 1
ATOM 568 N N . VAL A 1 70 ? 76.361 99.251 88.190 1.00 39.13 72 VAL A N 1
ATOM 569 C CA . VAL A 1 70 ? 77.768 98.880 88.192 1.00 40.76 72 VAL A CA 1
ATOM 570 C C . VAL A 1 70 ? 78.066 98.114 86.902 1.00 41.58 72 VAL A C 1
ATOM 571 O O . VAL A 1 70 ? 79.047 98.382 86.214 1.00 41.21 72 VAL A O 1
ATOM 575 N N . MET A 1 71 ? 77.192 97.173 86.570 1.00 42.96 73 MET A N 1
ATOM 576 C CA . MET A 1 71 ? 77.367 96.378 85.373 1.00 44.30 73 MET A CA 1
ATOM 577 C C . MET A 1 71 ? 77.382 97.228 84.104 1.00 45.98 73 MET A C 1
ATOM 578 O O . MET A 1 71 ? 78.146 96.938 83.186 1.00 47.48 73 MET A O 1
ATOM 583 N N . LYS A 1 72 ? 76.562 98.274 84.044 1.00 46.57 74 LYS A N 1
ATOM 584 C CA . LYS A 1 72 ? 76.534 99.110 82.853 1.00 49.08 74 LYS A CA 1
ATOM 585 C C . LYS A 1 72 ? 77.891 99.771 82.663 1.00 51.73 74 LYS A C 1
ATOM 586 O O . LYS A 1 72 ? 78.459 99.771 81.562 1.00 53.58 74 LYS A O 1
ATOM 592 N N . GLU A 1 73 ? 78.426 100.311 83.752 1.00 54.35 75 GLU A N 1
ATOM 593 C CA . GLU A 1 73 ? 79.719 100.993 83.744 1.00 56.04 75 GLU A CA 1
ATOM 594 C C . GLU A 1 73 ? 80.887 100.036 83.475 1.00 55.85 75 GLU A C 1
ATOM 595 O O . GLU A 1 73 ? 81.816 100.363 82.755 1.00 57.02 75 GLU A O 1
ATOM 601 N N . ARG A 1 74 ? 80.819 98.846 84.039 1.00 55.38 76 ARG A N 1
ATOM 602 C CA . ARG A 1 74 ? 81.870 97.865 83.879 1.00 55.19 76 ARG A CA 1
ATOM 603 C C . ARG A 1 74 ? 82.041 97.317 82.469 1.00 57.78 76 ARG A C 1
ATOM 604 O O . ARG A 1 74 ? 83.138 96.886 82.092 1.00 57.69 76 ARG A O 1
ATOM 612 N N . SER A 1 75 ? 80.975 97.309 81.678 1.00 60.82 77 SER A N 1
ATOM 613 C CA . SER A 1 75 ? 81.111 96.778 80.323 1.00 64.30 77 SER A CA 1
ATOM 614 C C . SER A 1 75 ? 81.430 97.842 79.269 1.00 65.66 77 SER A C 1
ATOM 615 O O . SER A 1 75 ? 82.165 97.564 78.309 1.00 66.18 77 SER A O 1
ATOM 618 N N . ASN A 1 76 ? 80.914 99.056 79.457 1.00 67.20 78 ASN A N 1
ATOM 619 C CA . ASN A 1 76 ? 81.167 100.108 78.480 1.00 70.31 78 ASN A CA 1
ATOM 620 C C . ASN A 1 76 ? 80.801 99.655 77.056 1.00 71.95 78 ASN A C 1
ATOM 621 O O . ASN A 1 76 ? 81.527 98.868 76.421 1.00 71.24 78 ASN A O 1
ATOM 622 N N . ASN A 1 77 ? 79.667 100.143 76.549 1.00 73.17 79 ASN A N 1
ATOM 623 C CA . ASN A 1 77 ? 79.231 99.747 75.221 1.00 74.13 79 ASN A CA 1
ATOM 624 C C . ASN A 1 77 ? 78.883 98.271 75.220 1.00 74.94 79 ASN A C 1
ATOM 625 O O . ASN A 1 77 ? 79.198 97.535 74.281 1.00 75.04 79 ASN A O 1
ATOM 626 N N . THR A 1 78 ? 78.235 97.835 76.296 1.00 75.09 80 THR A N 1
ATOM 627 C CA . THR A 1 78 ? 77.857 96.440 76.414 1.00 75.15 80 THR A CA 1
ATOM 628 C C . THR A 1 78 ? 76.563 96.150 75.680 1.00 74.68 80 THR A C 1
ATOM 629 O O . THR A 1 78 ? 76.244 94.992 75.374 1.00 74.53 80 THR A O 1
ATOM 630 N N . PRO A 1 79 ? 75.818 97.212 75.390 1.00 73.80 81 PRO A N 1
ATOM 631 C CA . PRO A 1 79 ? 74.559 97.058 74.683 1.00 72.57 81 PRO A CA 1
ATOM 632 C C . PRO A 1 79 ? 74.678 96.087 73.521 1.00 71.11 81 PRO A C 1
ATOM 633 O O . PRO A 1 79 ? 75.763 95.923 72.957 1.00 70.84 81 PRO A O 1
ATOM 634 N N . ASP A 1 80 ? 73.572 95.438 73.159 1.00 69.23 82 ASP A N 1
ATOM 635 C CA . ASP A 1 80 ? 73.620 94.505 72.055 1.00 66.74 82 ASP A CA 1
ATOM 636 C C . ASP A 1 80 ? 72.279 94.172 71.417 1.00 65.00 82 ASP A C 1
ATOM 637 O O . ASP A 1 80 ? 71.371 95.022 71.401 1.00 64.56 82 ASP A O 1
ATOM 638 N N . ALA A 1 81 ? 72.190 92.925 70.895 1.00 62.05 83 ALA A N 1
ATOM 639 C CA . ALA A 1 81 ? 71.001 92.419 70.231 1.00 60.02 83 ALA A CA 1
ATOM 640 C C . ALA A 1 81 ? 69.986 91.912 71.239 1.00 58.97 83 ALA A C 1
ATOM 641 O O . ALA A 1 81 ? 70.038 92.247 72.434 1.00 59.10 83 ALA A O 1
ATOM 643 N N . ASN A 1 82 ? 69.058 91.102 70.737 1.00 55.73 84 ASN A N 1
ATOM 644 C CA . ASN A 1 82 ? 68.012 90.515 71.554 1.00 52.71 84 ASN A CA 1
ATOM 645 C C . ASN A 1 82 ? 67.475 89.294 70.833 1.00 49.94 84 ASN A C 1
ATOM 646 O O . ASN A 1 82 ? 67.859 89.009 69.690 1.00 51.03 84 ASN A O 1
ATOM 651 N N . VAL A 1 83 ? 66.585 88.578 71.500 1.00 44.89 85 VAL A N 1
ATOM 652 C CA . VAL A 1 83 ? 66.008 87.384 70.925 1.00 40.02 85 VAL A CA 1
ATOM 653 C C . VAL A 1 83 ? 64.488 87.462 70.798 1.00 38.07 85 VAL A C 1
ATOM 654 O O . VAL A 1 83 ? 63.780 87.584 71.797 1.00 38.30 85 VAL A O 1
ATOM 658 N N . ALA A 1 84 ? 63.998 87.416 69.560 1.00 35.50 86 ALA A N 1
ATOM 659 C CA . ALA A 1 84 ? 62.580 87.473 69.286 1.00 32.37 86 ALA A CA 1
ATOM 660 C C . ALA A 1 84 ? 61.970 86.175 69.806 1.00 31.05 86 ALA A C 1
ATOM 661 O O . ALA A 1 84 ? 62.597 85.128 69.775 1.00 30.82 86 ALA A O 1
ATOM 663 N N . PRO A 1 85 ? 60.729 86.231 70.287 1.00 30.09 87 PRO A N 1
ATOM 664 C CA . PRO A 1 85 ? 60.053 85.038 70.810 1.00 28.62 87 PRO A CA 1
ATOM 665 C C . PRO A 1 85 ? 59.380 84.144 69.781 1.00 28.45 87 PRO A C 1
ATOM 666 O O . PRO A 1 85 ? 59.069 84.567 68.684 1.00 28.08 87 PRO A O 1
ATOM 670 N N . GLU A 1 86 ? 59.156 82.901 70.176 1.00 28.35 88 GLU A N 1
ATOM 671 C CA . GLU A 1 86 ? 58.440 81.938 69.393 1.00 28.59 88 GLU A CA 1
ATOM 672 C C . GLU A 1 86 ? 57.065 82.082 70.001 1.00 27.27 88 GLU A C 1
ATOM 673 O O . GLU A 1 86 ? 56.957 82.255 71.203 1.00 27.82 88 GLU A O 1
ATOM 679 N N . VAL A 1 87 ? 56.022 82.042 69.186 1.00 25.02 89 VAL A N 1
ATOM 680 C CA . VAL A 1 87 ? 54.678 82.157 69.696 1.00 24.01 89 VAL A CA 1
ATOM 681 C C . VAL A 1 87 ? 53.788 81.026 69.203 1.00 25.60 89 VAL A C 1
ATOM 682 O O . VAL A 1 87 ? 53.766 80.675 68.013 1.00 25.65 89 VAL A O 1
ATOM 686 N N . THR A 1 88 ? 53.014 80.476 70.125 1.00 27.11 90 THR A N 1
ATOM 687 C CA . THR A 1 88 ? 52.138 79.363 69.814 1.00 27.05 90 THR A CA 1
ATOM 688 C C . THR A 1 88 ? 50.802 79.571 70.484 1.00 26.09 90 THR A C 1
ATOM 689 O O . THR A 1 88 ? 50.706 80.195 71.558 1.00 26.77 90 THR A O 1
ATOM 693 N N . VAL A 1 89 ? 49.750 79.047 69.858 1.00 24.43 91 VAL A N 1
ATOM 694 C CA . VAL A 1 89 ? 48.420 79.176 70.428 1.00 23.71 91 VAL A CA 1
ATOM 695 C C . VAL A 1 89 ? 47.700 77.835 70.359 1.00 23.38 91 VAL A C 1
ATOM 696 O O . VAL A 1 89 ? 47.639 77.229 69.289 1.00 23.71 91 VAL A O 1
ATOM 700 N N . LEU A 1 90 ? 47.161 77.380 71.488 1.00 22.50 92 LEU A N 1
ATOM 701 C CA . LEU A 1 90 ? 46.455 76.111 71.566 1.00 23.13 92 LEU A CA 1
ATOM 702 C C . LEU A 1 90 ? 45.418 76.225 72.668 1.00 22.93 92 LEU A C 1
ATOM 703 O O . LEU A 1 90 ? 45.492 77.116 73.504 1.00 22.24 92 LEU A O 1
ATOM 708 N N . SER A 1 91 ? 44.424 75.353 72.644 1.00 23.28 93 SER A N 1
ATOM 709 C CA . SER A 1 91 ? 43.415 75.383 73.702 1.00 24.40 93 SER A CA 1
ATOM 710 C C . SER A 1 91 ? 43.921 74.644 74.950 1.00 24.74 93 SER A C 1
ATOM 711 O O . SER A 1 91 ? 44.771 73.776 74.843 1.00 25.11 93 SER A O 1
ATOM 714 N N . ARG A 1 92 ? 43.388 74.998 76.117 1.00 26.65 94 ARG A N 1
ATOM 715 C CA . ARG A 1 92 ? 43.770 74.378 77.368 1.00 28.49 94 ARG A CA 1
ATOM 716 C C . ARG A 1 92 ? 43.391 72.912 77.401 1.00 29.63 94 ARG A C 1
ATOM 717 O O . ARG A 1 92 ? 44.206 72.070 77.748 1.00 29.73 94 ARG A O 1
ATOM 725 N N . SER A 1 93 ? 42.161 72.612 77.024 1.00 30.58 95 SER A N 1
ATOM 726 C CA . SER A 1 93 ? 41.688 71.233 77.022 1.00 31.98 95 SER A CA 1
ATOM 727 C C . SER A 1 93 ? 40.852 71.008 75.760 1.00 33.13 95 SER A C 1
ATOM 728 O O . SER A 1 93 ? 40.564 71.949 75.035 1.00 32.97 95 SER A O 1
ATOM 731 N N . PRO A 1 94 ? 40.436 69.767 75.502 1.00 33.67 96 PRO A N 1
ATOM 732 C CA . PRO A 1 94 ? 39.635 69.475 74.304 1.00 34.57 96 PRO A CA 1
ATOM 733 C C . PRO A 1 94 ? 38.463 70.451 74.109 1.00 34.28 96 PRO A C 1
ATOM 734 O O . PRO A 1 94 ? 37.700 70.728 75.034 1.00 34.25 96 PRO A O 1
ATOM 738 N N . VAL A 1 95 ? 38.338 70.967 72.897 1.00 34.83 97 VAL A N 1
ATOM 739 C CA . VAL A 1 95 ? 37.307 71.936 72.596 1.00 36.56 97 VAL A CA 1
ATOM 740 C C . VAL A 1 95 ? 36.005 71.338 72.086 1.00 37.80 97 VAL A C 1
ATOM 741 O O . VAL A 1 95 ? 35.973 70.606 71.099 1.00 38.03 97 VAL A O 1
ATOM 745 N N . ASN A 1 96 ? 34.926 71.681 72.780 1.00 40.17 98 ASN A N 1
ATOM 746 C CA . ASN A 1 96 ? 33.576 71.245 72.428 1.00 42.89 98 ASN A CA 1
ATOM 747 C C . ASN A 1 96 ? 32.632 72.430 72.262 1.00 43.21 98 ASN A C 1
ATOM 748 O O . ASN A 1 96 ? 32.474 73.210 73.189 1.00 43.60 98 ASN A O 1
ATOM 753 N N . LEU A 1 97 ? 32.010 72.566 71.096 1.00 44.20 99 LEU A N 1
ATOM 754 C CA . LEU A 1 97 ? 31.090 73.678 70.848 1.00 45.12 99 LEU A CA 1
ATOM 755 C C . LEU A 1 97 ? 30.210 73.980 72.037 1.00 45.64 99 LEU A C 1
ATOM 756 O O . LEU A 1 97 ? 29.706 73.073 72.688 1.00 45.57 99 LEU A O 1
ATOM 761 N N . GLY A 1 98 ? 30.054 75.270 72.328 1.00 45.62 100 GLY A N 1
ATOM 762 C CA . GLY A 1 98 ? 29.199 75.681 73.421 1.00 45.67 100 GLY A CA 1
ATOM 763 C C . GLY A 1 98 ? 29.786 75.506 74.812 1.00 46.71 100 GLY A C 1
ATOM 764 O O . GLY A 1 98 ? 29.264 76.073 75.784 1.00 47.35 100 GLY A O 1
ATOM 765 N N . GLU A 1 99 ? 30.857 74.723 74.938 1.00 44.90 101 GLU A N 1
ATOM 766 C CA . GLU A 1 99 ? 31.475 74.526 76.243 1.00 42.04 101 GLU A CA 1
ATOM 767 C C . GLU A 1 99 ? 32.660 75.502 76.433 1.00 39.32 101 GLU A C 1
ATOM 768 O O . GLU A 1 99 ? 33.695 75.364 75.778 1.00 39.08 101 GLU A O 1
ATOM 774 N N . PRO A 1 100 ? 32.529 76.491 77.348 1.00 36.13 102 PRO A N 1
ATOM 775 C CA . PRO A 1 100 ? 33.584 77.480 77.603 1.00 34.19 102 PRO A CA 1
ATOM 776 C C . PRO A 1 100 ? 34.926 76.825 77.794 1.00 33.73 102 PRO A C 1
ATOM 777 O O . PRO A 1 100 ? 35.060 75.817 78.483 1.00 34.22 102 PRO A O 1
ATOM 781 N N . ASN A 1 101 ? 35.938 77.403 77.176 1.00 32.94 103 ASN A N 1
ATOM 782 C CA . ASN A 1 101 ? 37.261 76.834 77.251 1.00 31.96 103 ASN A CA 1
ATOM 783 C C . ASN A 1 101 ? 38.251 77.998 77.378 1.00 31.13 103 ASN A C 1
ATOM 784 O O . ASN A 1 101 ? 37.845 79.145 77.592 1.00 31.13 103 ASN A O 1
ATOM 789 N N . ILE A 1 102 ? 39.541 77.710 77.241 1.00 29.54 104 ILE A N 1
ATOM 790 C CA . ILE A 1 102 ? 40.559 78.731 77.354 1.00 26.35 104 ILE A CA 1
ATOM 791 C C . ILE A 1 102 ? 41.644 78.598 76.319 1.00 25.55 104 ILE A C 1
ATOM 792 O O . ILE A 1 102 ? 42.171 77.517 76.127 1.00 26.24 104 ILE A O 1
ATOM 797 N N . LEU A 1 103 ? 41.983 79.695 75.655 1.00 25.21 105 LEU A N 1
ATOM 798 C CA . LEU A 1 103 ? 43.064 79.668 74.662 1.00 24.55 105 LEU A CA 1
ATOM 799 C C . LEU A 1 103 ? 44.335 80.075 75.382 1.00 24.81 105 LEU A C 1
ATOM 800 O O . LEU A 1 103 ? 44.334 80.979 76.223 1.00 23.21 105 LEU A O 1
ATOM 805 N N . ILE A 1 104 ? 45.430 79.399 75.057 1.00 25.41 106 ILE A N 1
ATOM 806 C CA . ILE A 1 104 ? 46.698 79.677 75.693 1.00 26.03 106 ILE A CA 1
ATOM 807 C C . ILE A 1 104 ? 47.637 80.249 74.655 1.00 26.88 106 ILE A C 1
ATOM 808 O O . ILE A 1 104 ? 47.809 79.672 73.587 1.00 28.88 106 ILE A O 1
ATOM 813 N N . CYS A 1 105 ? 48.241 81.390 74.955 1.00 26.13 107 CYS A N 1
ATOM 814 C CA . CYS A 1 105 ? 49.206 81.968 74.036 1.00 25.26 107 CYS A CA 1
ATOM 815 C C . CYS A 1 105 ? 50.559 81.765 74.712 1.00 25.23 107 CYS A C 1
ATOM 816 O O . CYS A 1 105 ? 50.853 82.381 75.741 1.00 26.08 107 CYS A O 1
ATOM 819 N N . PHE A 1 106 ? 51.371 80.882 74.134 1.00 25.04 108 PHE A N 1
ATOM 820 C CA . PHE A 1 106 ? 52.677 80.532 74.691 1.00 26.34 108 PHE A CA 1
ATOM 821 C C . PHE A 1 106 ? 53.794 81.326 73.998 1.00 26.61 108 PHE A C 1
ATOM 822 O O . PHE A 1 106 ? 54.010 81.186 72.795 1.00 26.49 108 PHE A O 1
ATOM 830 N N . ILE A 1 107 ? 54.473 82.187 74.769 1.00 26.70 109 ILE A N 1
ATOM 831 C CA . ILE A 1 107 ? 55.538 83.045 74.261 1.00 26.66 109 ILE A CA 1
ATOM 832 C C . ILE A 1 107 ? 56.848 82.515 74.848 1.00 27.71 109 ILE A C 1
ATOM 833 O O . ILE A 1 107 ? 57.052 82.568 76.048 1.00 27.29 109 ILE A O 1
ATOM 838 N N . ASP A 1 108 ? 57.749 82.039 73.986 1.00 29.24 110 ASP A N 1
ATOM 839 C CA . ASP A 1 108 ? 58.977 81.389 74.438 1.00 30.23 110 ASP A CA 1
ATOM 840 C C . ASP A 1 108 ? 60.293 81.870 73.842 1.00 30.32 110 ASP A C 1
ATOM 841 O O . ASP A 1 108 ? 60.324 82.490 72.793 1.00 30.81 110 ASP A O 1
ATOM 846 N N . LYS A 1 109 ? 61.386 81.537 74.523 1.00 31.27 111 LYS A N 1
ATOM 847 C CA . LYS A 1 109 ? 62.744 81.864 74.100 1.00 32.10 111 LYS A CA 1
ATOM 848 C C . LYS A 1 109 ? 63.021 83.312 73.711 1.00 31.94 111 LYS A C 1
ATOM 849 O O . LYS A 1 109 ? 63.465 83.586 72.589 1.00 32.70 111 LYS A O 1
ATOM 855 N N . PHE A 1 110 ? 62.795 84.252 74.623 1.00 31.29 112 PHE A N 1
ATOM 856 C CA . PHE A 1 110 ? 63.046 85.649 74.284 1.00 31.45 112 PHE A CA 1
ATOM 857 C C . PHE A 1 110 ? 63.708 86.430 75.422 1.00 31.73 112 PHE A C 1
ATOM 858 O O . PHE A 1 110 ? 63.754 85.983 76.554 1.00 30.41 112 PHE A O 1
ATOM 866 N N . SER A 1 111 ? 64.212 87.612 75.069 1.00 32.26 113 SER A N 1
ATOM 867 C CA . SER A 1 111 ? 64.879 88.530 75.977 1.00 31.33 113 SER A CA 1
ATOM 868 C C . SER A 1 111 ? 65.177 89.778 75.164 1.00 30.81 113 SER A C 1
ATOM 869 O O . SER A 1 111 ? 65.495 89.678 73.978 1.00 31.46 113 SER A O 1
ATOM 872 N N . PRO A 1 112 ? 65.092 90.960 75.774 1.00 29.88 114 PRO A N 1
ATOM 873 C CA . PRO A 1 112 ? 64.747 91.257 77.166 1.00 30.95 114 PRO A CA 1
ATOM 874 C C . PRO A 1 112 ? 63.344 90.794 77.540 1.00 31.33 114 PRO A C 1
ATOM 875 O O . PRO A 1 112 ? 62.525 90.496 76.673 1.00 30.65 114 PRO A O 1
ATOM 879 N N . PRO A 1 113 ? 63.060 90.714 78.850 1.00 32.01 115 PRO A N 1
ATOM 880 C CA . PRO A 1 113 ? 61.744 90.274 79.342 1.00 32.14 115 PRO A CA 1
ATOM 881 C C . PRO A 1 113 ? 60.714 91.410 79.320 1.00 31.79 115 PRO A C 1
ATOM 882 O O . PRO A 1 113 ? 60.351 91.936 80.344 1.00 32.37 115 PRO A O 1
ATOM 886 N N . VAL A 1 114 ? 60.269 91.769 78.126 1.00 32.26 116 VAL A N 1
ATOM 887 C CA . VAL A 1 114 ? 59.294 92.840 77.919 1.00 33.27 116 VAL A CA 1
ATOM 888 C C . VAL A 1 114 ? 58.491 92.503 76.668 1.00 33.19 116 VAL A C 1
ATOM 889 O O . VAL A 1 114 ? 59.087 92.215 75.608 1.00 33.93 116 VAL A O 1
ATOM 893 N N . VAL A 1 115 ? 57.163 92.555 76.761 1.00 32.40 117 VAL A N 1
ATOM 894 C CA . VAL A 1 115 ? 56.333 92.245 75.604 1.00 32.07 117 VAL A CA 1
ATOM 895 C C . VAL A 1 115 ? 54.985 92.914 75.644 1.00 32.55 117 VAL A C 1
ATOM 896 O O . VAL A 1 115 ? 54.500 93.270 76.709 1.00 31.44 117 VAL A O 1
ATOM 900 N N . ASN A 1 116 ? 54.384 93.065 74.462 1.00 32.61 118 ASN A N 1
ATOM 901 C CA . ASN A 1 116 ? 53.041 93.620 74.345 1.00 34.06 118 ASN A CA 1
ATOM 902 C C . ASN A 1 116 ? 52.222 92.526 73.699 1.00 32.64 118 ASN A C 1
ATOM 903 O O . ASN A 1 116 ? 52.490 92.128 72.542 1.00 30.88 118 ASN A O 1
ATOM 908 N N . VAL A 1 117 ? 51.235 92.042 74.447 1.00 30.30 119 VAL A N 1
ATOM 909 C CA . VAL A 1 117 ? 50.385 90.976 73.977 1.00 29.79 119 VAL A CA 1
ATOM 910 C C . VAL A 1 117 ? 48.943 91.432 73.850 1.00 30.11 119 VAL A C 1
ATOM 911 O O . VAL A 1 117 ? 48.390 92.060 74.756 1.00 29.62 119 VAL A O 1
ATOM 915 N N . THR A 1 118 ? 48.332 91.111 72.709 1.00 29.07 120 THR A N 1
ATOM 916 C CA . THR A 1 118 ? 46.931 91.468 72.458 1.00 28.96 120 THR A CA 1
ATOM 917 C C . THR A 1 118 ? 46.133 90.281 71.982 1.00 29.04 120 THR A C 1
ATOM 918 O O . THR A 1 118 ? 46.563 89.594 71.053 1.00 29.90 120 THR A O 1
ATOM 922 N N . TRP A 1 119 ? 44.991 90.015 72.618 1.00 27.58 121 TRP A N 1
ATOM 923 C CA . TRP A 1 119 ? 44.136 88.918 72.188 1.00 27.16 121 TRP A CA 1
ATOM 924 C C . TRP A 1 119 ? 43.143 89.506 71.196 1.00 27.87 121 TRP A C 1
ATOM 925 O O . TRP A 1 119 ? 42.561 90.575 71.422 1.00 27.12 121 TRP A O 1
ATOM 936 N N . LEU A 1 120 ? 42.946 88.808 70.081 1.00 28.11 122 LEU A N 1
ATOM 937 C CA . LEU A 1 120 ? 42.010 89.265 69.073 1.00 28.23 122 LEU A CA 1
ATOM 938 C C . LEU A 1 120 ? 40.952 88.211 68.778 1.00 28.72 122 LEU A C 1
ATOM 939 O O . LEU A 1 120 ? 41.250 87.012 68.628 1.00 29.96 122 LEU A O 1
ATOM 944 N N . ARG A 1 121 ? 39.707 88.648 68.704 1.00 28.17 123 ARG A N 1
ATOM 945 C CA . ARG A 1 121 ? 38.599 87.766 68.371 1.00 27.41 123 ARG A CA 1
ATOM 946 C C . ARG A 1 121 ? 37.966 88.398 67.124 1.00 28.78 123 ARG A C 1
ATOM 947 O O . ARG A 1 121 ? 37.413 89.513 67.172 1.00 28.35 123 ARG A O 1
ATOM 955 N N . ASN A 1 122 ? 38.049 87.686 65.997 1.00 30.08 124 ASN A N 1
ATOM 956 C CA . ASN A 1 122 ? 37.554 88.205 64.712 1.00 30.27 124 ASN A CA 1
ATOM 957 C C . ASN A 1 122 ? 38.199 89.558 64.472 1.00 30.70 124 ASN A C 1
ATOM 958 O O . ASN A 1 122 ? 37.548 90.496 64.053 1.00 32.24 124 ASN A O 1
ATOM 963 N N . GLY A 1 123 ? 39.487 89.639 64.764 1.00 30.76 125 GLY A N 1
ATOM 964 C CA . GLY A 1 123 ? 40.222 90.867 64.590 1.00 32.25 125 GLY A CA 1
ATOM 965 C C . GLY A 1 123 ? 40.021 91.951 65.631 1.00 32.84 125 GLY A C 1
ATOM 966 O O . GLY A 1 123 ? 40.594 93.015 65.454 1.00 35.31 125 GLY A O 1
ATOM 967 N N . ARG A 1 124 ? 39.252 91.707 66.691 1.00 32.77 126 ARG A N 1
ATOM 968 C CA . ARG A 1 124 ? 39.038 92.741 67.696 1.00 33.84 126 ARG A CA 1
ATOM 969 C C . ARG A 1 124 ? 39.738 92.472 69.016 1.00 32.36 126 ARG A C 1
ATOM 970 O O . ARG A 1 124 ? 39.785 91.340 69.466 1.00 32.83 126 ARG A O 1
ATOM 978 N N . PRO A 1 125 ? 40.261 93.528 69.660 1.00 31.63 127 PRO A N 1
ATOM 979 C CA . PRO A 1 125 ? 40.953 93.376 70.943 1.00 30.50 127 PRO A CA 1
ATOM 980 C C . PRO A 1 125 ? 40.016 92.919 72.056 1.00 29.27 127 PRO A C 1
ATOM 981 O O . PRO A 1 125 ? 38.921 93.435 72.177 1.00 29.72 127 PRO A O 1
ATOM 985 N N . VAL A 1 126 ? 40.446 91.935 72.846 1.00 28.32 128 VAL A N 1
ATOM 986 C CA . VAL A 1 126 ? 39.658 91.455 73.968 1.00 26.14 128 VAL A CA 1
ATOM 987 C C . VAL A 1 126 ? 40.453 91.729 75.232 1.00 27.34 128 VAL A C 1
ATOM 988 O O . VAL A 1 126 ? 41.628 91.332 75.327 1.00 27.22 128 VAL A O 1
ATOM 992 N N . THR A 1 127 ? 39.828 92.399 76.197 1.00 28.25 129 THR A N 1
ATOM 993 C CA . THR A 1 127 ? 40.490 92.693 77.455 1.00 29.41 129 THR A CA 1
ATOM 994 C C . THR A 1 127 ? 39.761 92.164 78.661 1.00 31.38 129 THR A C 1
ATOM 995 O O . THR A 1 127 ? 40.246 92.320 79.776 1.00 34.25 129 THR A O 1
ATOM 999 N N . GLU A 1 128 ? 38.601 91.549 78.461 1.00 32.00 130 GLU A N 1
ATOM 1000 C CA . GLU A 1 128 ? 37.870 90.963 79.567 1.00 34.41 130 GLU A CA 1
ATOM 1001 C C . GLU A 1 128 ? 37.954 89.440 79.456 1.00 34.72 130 GLU A C 1
ATOM 1002 O O . GLU A 1 128 ? 37.758 88.877 78.373 1.00 35.88 130 GLU A O 1
ATOM 1008 N N . GLY A 1 129 ? 38.247 88.774 80.571 1.00 33.75 131 GLY A N 1
ATOM 1009 C CA . GLY A 1 129 ? 38.342 87.332 80.545 1.00 32.96 131 GLY A CA 1
ATOM 1010 C C . GLY A 1 129 ? 39.707 86.900 80.040 1.00 33.01 131 GLY A C 1
ATOM 1011 O O . GLY A 1 129 ? 39.841 85.872 79.379 1.00 32.95 131 GLY A O 1
ATOM 1012 N N . VAL A 1 130 ? 40.713 87.707 80.347 1.00 32.20 132 VAL A N 1
ATOM 1013 C CA . VAL A 1 130 ? 42.087 87.410 79.974 1.00 32.84 132 VAL A CA 1
ATOM 1014 C C . VAL A 1 130 ? 42.985 87.470 81.221 1.00 31.14 132 VAL A C 1
ATOM 1015 O O . VAL A 1 130 ? 42.616 88.089 82.203 1.00 32.07 132 VAL A O 1
ATOM 1019 N N . SER A 1 131 ? 44.147 86.814 81.173 1.00 29.03 133 SER A N 1
ATOM 1020 C CA . SER A 1 131 ? 45.095 86.839 82.277 1.00 27.66 133 SER A CA 1
ATOM 1021 C C . SER A 1 131 ? 46.466 86.455 81.747 1.00 27.41 133 SER A C 1
ATOM 1022 O O . SER A 1 131 ? 46.606 86.066 80.594 1.00 26.76 133 SER A O 1
ATOM 1025 N N . GLU A 1 132 ? 47.479 86.564 82.603 1.00 27.32 134 GLU A N 1
ATOM 1026 C CA . GLU A 1 132 ? 48.833 86.286 82.201 1.00 27.20 134 GLU A CA 1
ATOM 1027 C C . GLU A 1 132 ? 49.759 85.979 83.367 1.00 25.27 134 GLU A C 1
ATOM 1028 O O . GLU A 1 132 ? 49.447 86.244 84.523 1.00 25.56 134 GLU A O 1
ATOM 1034 N N . THR A 1 133 ? 50.921 85.439 83.040 1.00 22.42 135 THR A N 1
ATOM 1035 C CA . THR A 1 133 ? 51.891 85.122 84.032 1.00 21.62 135 THR A CA 1
ATOM 1036 C C . THR A 1 133 ? 52.985 86.158 83.929 1.00 21.70 135 THR A C 1
ATOM 1037 O O . THR A 1 133 ? 52.985 86.985 83.008 1.00 23.31 135 THR A O 1
ATOM 1041 N N . VAL A 1 134 ? 53.916 86.140 84.870 1.00 22.29 136 VAL A N 1
ATOM 1042 C CA . VAL A 1 134 ? 55.043 87.060 84.834 1.00 22.35 136 VAL A CA 1
ATOM 1043 C C . VAL A 1 134 ? 56.079 86.361 83.969 1.00 23.64 136 VAL A C 1
ATOM 1044 O O . VAL A 1 134 ? 55.804 85.294 83.433 1.00 24.28 136 VAL A O 1
ATOM 1048 N N . PHE A 1 135 ? 57.265 86.931 83.844 1.00 24.03 137 PHE A N 1
ATOM 1049 C CA . PHE A 1 135 ? 58.315 86.343 83.026 1.00 23.49 137 PHE A CA 1
ATOM 1050 C C . PHE A 1 135 ? 58.968 85.146 83.715 1.00 25.64 137 PHE A C 1
ATOM 1051 O O . PHE A 1 135 ? 59.650 85.282 84.739 1.00 24.03 137 PHE A O 1
ATOM 1059 N N . LEU A 1 136 ? 58.754 83.967 83.140 1.00 25.66 138 LEU A N 1
ATOM 1060 C CA . LEU A 1 136 ? 59.267 82.741 83.714 1.00 26.68 138 LEU A CA 1
ATOM 1061 C C . LEU A 1 136 ? 60.631 82.341 83.190 1.00 28.09 138 LEU A C 1
ATOM 1062 O O . LEU A 1 136 ? 60.955 82.572 82.021 1.00 29.66 138 LEU A O 1
ATOM 1067 N N . PRO A 1 137 ? 61.455 81.731 84.047 1.00 29.03 139 PRO A N 1
ATOM 1068 C CA . PRO A 1 137 ? 62.805 81.286 83.696 1.00 29.75 139 PRO A CA 1
ATOM 1069 C C . PRO A 1 137 ? 62.855 80.007 82.865 1.00 31.73 139 PRO A C 1
ATOM 1070 O O . PRO A 1 137 ? 61.972 79.154 82.969 1.00 32.48 139 PRO A O 1
ATOM 1074 N N . ARG A 1 138 ? 63.897 79.877 82.058 1.00 33.46 140 ARG A N 1
ATOM 1075 C CA . ARG A 1 138 ? 64.120 78.697 81.217 1.00 35.52 140 ARG A CA 1
ATOM 1076 C C . ARG A 1 138 ? 65.434 78.070 81.707 1.00 37.58 140 ARG A C 1
ATOM 1077 O O . ARG A 1 138 ? 66.047 78.581 82.664 1.00 38.42 140 ARG A O 1
ATOM 1085 N N . ASP A 1 139 ? 65.888 76.994 81.058 1.00 39.17 141 ASP A N 1
ATOM 1086 C CA . ASP A 1 139 ? 67.158 76.377 81.469 1.00 40.61 141 ASP A CA 1
ATOM 1087 C C . ASP A 1 139 ? 68.332 77.271 81.091 1.00 40.17 141 ASP A C 1
ATOM 1088 O O . ASP A 1 139 ? 69.405 77.189 81.707 1.00 41.55 141 ASP A O 1
ATOM 1093 N N . ASP A 1 140 ? 68.121 78.136 80.094 1.00 38.08 142 ASP A N 1
ATOM 1094 C CA . ASP A 1 140 ? 69.177 79.029 79.642 1.00 36.14 142 ASP A CA 1
ATOM 1095 C C . ASP A 1 140 ? 68.997 80.457 80.141 1.00 34.28 142 ASP A C 1
ATOM 1096 O O . ASP A 1 140 ? 68.494 80.674 81.244 1.00 35.18 142 ASP A O 1
ATOM 1101 N N . HIS A 1 141 ? 69.397 81.420 79.323 1.00 31.28 143 HIS A N 1
ATOM 1102 C CA . HIS A 1 141 ? 69.318 82.820 79.664 1.00 31.35 143 HIS A CA 1
ATOM 1103 C C . HIS A 1 141 ? 68.070 83.521 79.149 1.00 29.79 143 HIS A C 1
ATOM 1104 O O . HIS A 1 141 ? 67.956 84.730 79.289 1.00 29.76 143 HIS A O 1
ATOM 1111 N N . LEU A 1 142 ? 67.147 82.780 78.550 1.00 29.17 144 LEU A N 1
ATOM 1112 C CA . LEU A 1 142 ? 65.939 83.398 77.996 1.00 30.31 144 LEU A CA 1
ATOM 1113 C C . LEU A 1 142 ? 64.690 83.211 78.870 1.00 29.79 144 LEU A C 1
ATOM 1114 O O . LEU A 1 142 ? 64.698 82.454 79.847 1.00 30.24 144 LEU A O 1
ATOM 1119 N N . PHE A 1 143 ? 63.612 83.891 78.503 1.00 30.11 145 PHE A N 1
ATOM 1120 C CA . PHE A 1 143 ? 62.365 83.816 79.256 1.00 29.33 145 PHE A CA 1
ATOM 1121 C C . PHE A 1 143 ? 61.223 83.193 78.484 1.00 28.49 145 PHE A C 1
ATOM 1122 O O . PHE A 1 143 ? 61.312 83.027 77.285 1.00 29.23 145 PHE A O 1
ATOM 1130 N N . ARG A 1 144 ? 60.168 82.810 79.198 1.00 28.83 146 ARG A N 1
ATOM 1131 C CA . ARG A 1 144 ? 58.956 82.287 78.577 1.00 29.47 146 ARG A CA 1
ATOM 1132 C C . ARG A 1 144 ? 57.786 82.940 79.316 1.00 28.14 146 ARG A C 1
ATOM 1133 O O . ARG A 1 144 ? 57.965 83.492 80.397 1.00 26.88 146 ARG A O 1
ATOM 1141 N N . LYS A 1 145 ? 56.595 82.908 78.739 1.00 26.56 147 LYS A N 1
ATOM 1142 C CA . LYS A 1 145 ? 55.457 83.558 79.366 1.00 25.27 147 LYS A CA 1
ATOM 1143 C C . LYS A 1 145 ? 54.134 82.974 78.804 1.00 24.78 147 LYS A C 1
ATOM 1144 O O . LYS A 1 145 ? 54.098 82.501 77.659 1.00 24.30 147 LYS A O 1
ATOM 1150 N N . PHE A 1 146 ? 53.068 83.007 79.607 1.00 22.77 148 PHE A N 1
ATOM 1151 C CA . PHE A 1 146 ? 51.778 82.505 79.178 1.00 21.40 148 PHE A CA 1
ATOM 1152 C C . PHE A 1 146 ? 50.691 83.565 79.300 1.00 22.14 148 PHE A C 1
ATOM 1153 O O . PHE A 1 146 ? 50.615 84.262 80.324 1.00 22.56 148 PHE A O 1
ATOM 1161 N N . HIS A 1 147 ? 49.849 83.682 78.260 1.00 22.21 149 HIS A N 1
ATOM 1162 C CA . HIS A 1 147 ? 48.687 84.582 78.266 1.00 22.39 149 HIS A CA 1
ATOM 1163 C C . HIS A 1 147 ? 47.470 83.710 78.069 1.00 22.74 149 HIS A C 1
ATOM 1164 O O . HIS A 1 147 ? 47.550 82.694 77.366 1.00 23.56 149 HIS A O 1
ATOM 1171 N N . TYR A 1 148 ? 46.348 84.079 78.676 1.00 22.76 150 TYR A N 1
ATOM 1172 C CA . TYR A 1 148 ? 45.144 83.249 78.595 1.00 22.48 150 TYR A CA 1
ATOM 1173 C C . TYR A 1 148 ? 43.895 84.036 78.192 1.00 23.93 150 TYR A C 1
ATOM 1174 O O . TYR A 1 148 ? 43.689 85.187 78.633 1.00 23.64 150 TYR A O 1
ATOM 1183 N N . LEU A 1 149 ? 43.043 83.403 77.383 1.00 23.91 151 LEU A N 1
ATOM 1184 C CA . LEU A 1 149 ? 41.795 84.014 76.926 1.00 23.59 151 LEU A CA 1
ATOM 1185 C C . LEU A 1 149 ? 40.654 83.051 77.095 1.00 23.83 151 LEU A C 1
ATOM 1186 O O . LEU A 1 149 ? 40.717 81.920 76.614 1.00 24.59 151 LEU A O 1
ATOM 1191 N N . THR A 1 150 ? 39.612 83.480 77.794 1.00 25.94 152 THR A N 1
ATOM 1192 C CA . THR A 1 150 ? 38.417 82.659 77.979 1.00 27.39 152 THR A CA 1
ATOM 1193 C C . THR A 1 150 ? 37.548 82.818 76.738 1.00 27.45 152 THR A C 1
ATOM 1194 O O . THR A 1 150 ? 37.458 83.921 76.205 1.00 27.04 152 THR A O 1
ATOM 1198 N N . PHE A 1 151 ? 36.911 81.747 76.278 1.00 27.96 153 PHE A N 1
ATOM 1199 C CA . PHE A 1 151 ? 36.089 81.872 75.085 1.00 29.84 153 PHE A CA 1
ATOM 1200 C C . PHE A 1 151 ? 34.994 80.838 74.923 1.00 30.71 153 PHE A C 1
ATOM 1201 O O . PHE A 1 151 ? 35.016 79.789 75.570 1.00 31.21 153 PHE A O 1
ATOM 1209 N N . LEU A 1 152 ? 34.024 81.156 74.071 1.00 31.94 154 LEU A N 1
ATOM 1210 C CA . LEU A 1 152 ? 32.926 80.248 73.747 1.00 33.45 154 LEU A CA 1
ATOM 1211 C C . LEU A 1 152 ? 33.203 79.671 72.377 1.00 33.59 154 LEU A C 1
ATOM 1212 O O . LEU A 1 152 ? 33.172 80.393 71.373 1.00 34.47 154 LEU A O 1
ATOM 1217 N N . PRO A 1 153 ? 33.467 78.369 72.314 1.00 33.93 155 PRO A N 1
ATOM 1218 C CA . PRO A 1 153 ? 33.768 77.691 71.049 1.00 34.28 155 PRO A CA 1
ATOM 1219 C C . PRO A 1 153 ? 32.651 77.858 70.023 1.00 35.03 155 PRO A C 1
ATOM 1220 O O . PRO A 1 153 ? 31.487 77.768 70.363 1.00 33.91 155 PRO A O 1
ATOM 1224 N N . SER A 1 154 ? 33.035 78.115 68.778 1.00 37.08 156 SER A N 1
ATOM 1225 C CA . SER A 1 154 ? 32.103 78.306 67.689 1.00 40.52 156 SER A CA 1
ATOM 1226 C C . SER A 1 154 ? 32.784 78.035 66.339 1.00 41.79 156 SER A C 1
ATOM 1227 O O . SER A 1 154 ? 33.982 78.288 66.175 1.00 41.99 156 SER A O 1
ATOM 1230 N N . THR A 1 155 ? 32.020 77.521 65.379 1.00 42.79 157 THR A N 1
ATOM 1231 C CA . THR A 1 155 ? 32.573 77.203 64.061 1.00 44.54 157 THR A CA 1
ATOM 1232 C C . THR A 1 155 ? 32.866 78.417 63.175 1.00 44.75 157 THR A C 1
ATOM 1233 O O . THR A 1 155 ? 33.625 78.312 62.220 1.00 45.88 157 THR A O 1
ATOM 1237 N N . ASP A 1 156 ? 32.289 79.571 63.490 1.00 46.19 158 ASP A N 1
ATOM 1238 C CA . ASP A 1 156 ? 32.502 80.763 62.662 1.00 47.23 158 ASP A CA 1
ATOM 1239 C C . ASP A 1 156 ? 33.426 81.856 63.194 1.00 45.25 158 ASP A C 1
ATOM 1240 O O . ASP A 1 156 ? 33.682 82.817 62.484 1.00 46.58 158 ASP A O 1
ATOM 1245 N N . ASP A 1 157 ? 33.920 81.735 64.427 1.00 42.66 159 ASP A N 1
ATOM 1246 C CA . ASP A 1 157 ? 34.818 82.755 64.946 1.00 40.86 159 ASP A CA 1
ATOM 1247 C C . ASP A 1 157 ? 36.251 82.322 64.794 1.00 38.66 159 ASP A C 1
ATOM 1248 O O . ASP A 1 157 ? 36.534 81.160 64.584 1.00 38.20 159 ASP A O 1
ATOM 1253 N N . PHE A 1 158 ? 37.157 83.276 64.862 1.00 35.82 160 PHE A N 1
ATOM 1254 C CA . PHE A 1 158 ? 38.552 82.962 64.760 1.00 34.62 160 PHE A CA 1
ATOM 1255 C C . PHE A 1 158 ? 39.327 83.868 65.720 1.00 32.81 160 PHE A C 1
ATOM 1256 O O . PHE A 1 158 ? 38.886 84.979 66.043 1.00 33.41 160 PHE A O 1
ATOM 1264 N N . TYR A 1 159 ? 40.471 83.382 66.185 1.00 29.84 161 TYR A N 1
ATOM 1265 C CA . TYR A 1 159 ? 41.277 84.111 67.142 1.00 28.49 161 TYR A CA 1
ATOM 1266 C C . TYR A 1 159 ? 42.706 84.331 66.724 1.00 27.95 161 TYR A C 1
ATOM 1267 O O . TYR A 1 159 ? 43.205 83.661 65.831 1.00 28.29 161 TYR A O 1
ATOM 1276 N N . ASP A 1 160 ? 43.354 85.291 67.380 1.00 27.86 162 ASP A N 1
ATOM 1277 C CA . ASP A 1 160 ? 44.747 85.604 67.130 1.00 27.73 162 ASP A CA 1
ATOM 1278 C C . ASP A 1 160 ? 45.402 86.128 68.380 1.00 28.06 162 ASP A C 1
ATOM 1279 O O . ASP A 1 160 ? 44.755 86.849 69.145 1.00 28.30 162 ASP A O 1
ATOM 1284 N N . CYS A 1 161 ? 46.672 85.761 68.568 1.00 26.79 163 CYS A N 1
ATOM 1285 C CA . CYS A 1 161 ? 47.450 86.232 69.685 1.00 26.98 163 CYS A CA 1
ATOM 1286 C C . CYS A 1 161 ? 48.460 87.167 69.033 1.00 28.54 163 CYS A C 1
ATOM 1287 O O . CYS A 1 161 ? 49.247 86.722 68.197 1.00 28.40 163 CYS A O 1
ATOM 1290 N N . GLU A 1 162 ? 48.436 88.453 69.389 1.00 29.45 164 GLU A N 1
ATOM 1291 C CA . GLU A 1 162 ? 49.376 89.402 68.815 1.00 31.46 164 GLU A CA 1
ATOM 1292 C C . GLU A 1 162 ? 50.476 89.759 69.814 1.00 31.23 164 GLU A C 1
ATOM 1293 O O . GLU A 1 162 ? 50.207 90.280 70.898 1.00 31.54 164 GLU A O 1
ATOM 1299 N N . VAL A 1 163 ? 51.710 89.464 69.423 1.00 30.61 165 VAL A N 1
ATOM 1300 C CA . VAL A 1 163 ? 52.871 89.700 70.256 1.00 32.08 165 VAL A CA 1
ATOM 1301 C C . VAL A 1 163 ? 53.872 90.650 69.601 1.00 34.05 165 VAL A C 1
ATOM 1302 O O . VAL A 1 163 ? 54.268 90.464 68.460 1.00 33.03 165 VAL A O 1
ATOM 1306 N N . ASP A 1 164 ? 54.254 91.687 70.340 1.00 36.17 166 ASP A N 1
ATOM 1307 C CA . ASP A 1 164 ? 55.219 92.658 69.857 1.00 38.22 166 ASP A CA 1
ATOM 1308 C C . ASP A 1 164 ? 56.421 92.580 70.784 1.00 38.23 166 ASP A C 1
ATOM 1309 O O . ASP A 1 164 ? 56.261 92.545 71.993 1.00 38.21 166 ASP A O 1
ATOM 1314 N N . HIS A 1 165 ? 57.618 92.557 70.198 1.00 39.50 167 HIS A N 1
ATOM 1315 C CA . HIS A 1 165 ? 58.852 92.462 70.962 1.00 40.22 167 HIS A CA 1
ATOM 1316 C C . HIS A 1 165 ? 59.928 93.207 70.172 1.00 43.08 167 HIS A C 1
ATOM 1317 O O . HIS A 1 165 ? 59.889 93.219 68.931 1.00 42.69 167 HIS A O 1
ATOM 1324 N N . TRP A 1 166 ? 60.879 93.824 70.871 1.00 46.38 168 TRP A N 1
ATOM 1325 C CA . TRP A 1 166 ? 61.945 94.571 70.198 1.00 49.68 168 TRP A CA 1
ATOM 1326 C C . TRP A 1 166 ? 62.695 93.766 69.154 1.00 49.66 168 TRP A C 1
ATOM 1327 O O . TRP A 1 166 ? 63.218 94.328 68.200 1.00 49.62 168 TRP A O 1
ATOM 1338 N N . GLY A 1 167 ? 62.759 92.451 69.344 1.00 49.71 169 GLY A N 1
ATOM 1339 C CA . GLY A 1 167 ? 63.464 91.599 68.401 1.00 49.77 169 GLY A CA 1
ATOM 1340 C C . GLY A 1 167 ? 62.665 91.259 67.154 1.00 50.80 169 GLY A C 1
ATOM 1341 O O . GLY A 1 167 ? 63.153 90.552 66.275 1.00 50.18 169 GLY A O 1
ATOM 1342 N N . LEU A 1 168 ? 61.434 91.754 67.072 1.00 52.22 170 LEU A N 1
ATOM 1343 C CA . LEU A 1 168 ? 60.582 91.494 65.915 1.00 53.38 170 LEU A CA 1
ATOM 1344 C C . LEU A 1 168 ? 60.490 92.698 64.971 1.00 54.49 170 LEU A C 1
ATOM 1345 O O . LEU A 1 168 ? 60.399 93.855 65.410 1.00 54.62 170 LEU A O 1
ATOM 1350 N N . GLU A 1 169 ? 60.501 92.423 63.671 1.00 55.61 171 GLU A N 1
ATOM 1351 C CA . GLU A 1 169 ? 60.380 93.487 62.680 1.00 57.44 171 GLU A CA 1
ATOM 1352 C C . GLU A 1 169 ? 59.042 94.180 62.920 1.00 56.86 171 GLU A C 1
ATOM 1353 O O . GLU A 1 169 ? 58.991 95.346 63.298 1.00 57.11 171 GLU A O 1
ATOM 1359 N N . GLU A 1 170 ? 57.962 93.428 62.720 1.00 55.59 172 GLU A N 1
ATOM 1360 C CA . GLU A 1 170 ? 56.588 93.904 62.923 1.00 54.33 172 GLU A CA 1
ATOM 1361 C C . GLU A 1 170 ? 55.948 92.974 63.958 1.00 51.68 172 GLU A C 1
ATOM 1362 O O . GLU A 1 170 ? 56.431 91.866 64.200 1.00 51.26 172 GLU A O 1
ATOM 1368 N N . PRO A 1 171 ? 54.855 93.409 64.583 1.00 49.81 173 PRO A N 1
ATOM 1369 C CA . PRO A 1 171 ? 54.206 92.564 65.574 1.00 48.06 173 PRO A CA 1
ATOM 1370 C C . PRO A 1 171 ? 53.820 91.192 65.002 1.00 46.73 173 PRO A C 1
ATOM 1371 O O . PRO A 1 171 ? 53.362 91.081 63.875 1.00 46.42 173 PRO A O 1
ATOM 1375 N N . LEU A 1 172 ? 54.032 90.145 65.787 1.00 45.19 174 LEU A N 1
ATOM 1376 C CA . LEU A 1 172 ? 53.725 88.787 65.366 1.00 43.51 174 LEU A CA 1
ATOM 1377 C C . LEU A 1 172 ? 52.277 88.371 65.733 1.00 41.96 174 LEU A C 1
ATOM 1378 O O . LEU A 1 172 ? 51.781 88.682 66.828 1.00 42.27 174 LEU A O 1
ATOM 1383 N N . ARG A 1 173 ? 51.606 87.675 64.815 1.00 39.72 175 ARG A N 1
ATOM 1384 C CA . ARG A 1 173 ? 50.219 87.254 65.007 1.00 39.21 175 ARG A CA 1
ATOM 1385 C C . ARG A 1 173 ? 50.000 85.771 64.784 1.00 38.36 175 ARG A C 1
ATOM 1386 O O . ARG A 1 173 ? 50.145 85.299 63.663 1.00 37.81 175 ARG A O 1
ATOM 1394 N N . LYS A 1 174 ? 49.650 85.027 65.830 1.00 36.40 176 LYS A N 1
ATOM 1395 C CA . LYS A 1 174 ? 49.395 83.597 65.641 1.00 36.02 176 LYS A CA 1
ATOM 1396 C C . LYS A 1 174 ? 47.899 83.317 65.715 1.00 34.24 176 LYS A C 1
ATOM 1397 O O . LYS A 1 174 ? 47.193 83.682 66.667 1.00 33.61 176 LYS A O 1
ATOM 1403 N N . HIS A 1 175 ? 47.444 82.611 64.701 1.00 32.56 177 HIS A N 1
ATOM 1404 C CA . HIS A 1 175 ? 46.051 82.297 64.505 1.00 31.59 177 HIS A CA 1
ATOM 1405 C C . HIS A 1 175 ? 45.519 81.008 65.115 1.00 30.85 177 HIS A C 1
ATOM 1406 O O . HIS A 1 175 ? 46.256 80.038 65.260 1.00 30.45 177 HIS A O 1
ATOM 1413 N N . TRP A 1 176 ? 44.231 80.997 65.452 1.00 29.89 178 TRP A N 1
ATOM 1414 C CA . TRP A 1 176 ? 43.586 79.813 66.013 1.00 32.37 178 TRP A CA 1
ATOM 1415 C C . TRP A 1 176 ? 42.109 79.780 65.635 1.00 35.57 178 TRP A C 1
ATOM 1416 O O . TRP A 1 176 ? 41.428 80.799 65.748 1.00 36.32 178 TRP A O 1
ATOM 1427 N N . GLU A 1 177 ? 41.625 78.611 65.204 1.00 39.20 179 GLU A N 1
ATOM 1428 C CA . GLU A 1 177 ? 40.223 78.417 64.796 1.00 43.77 179 GLU A CA 1
ATOM 1429 C C . GLU A 1 177 ? 39.779 77.072 65.305 1.00 45.06 179 GLU A C 1
ATOM 1430 O O . GLU A 1 177 ? 40.577 76.155 65.386 1.00 44.95 179 GLU A O 1
ATOM 1436 N N . PHE A 1 178 ? 38.509 76.941 65.631 1.00 47.85 180 PHE A N 1
ATOM 1437 C CA . PHE A 1 178 ? 38.013 75.673 66.101 1.00 51.38 180 PHE A CA 1
ATOM 1438 C C . PHE A 1 178 ? 37.768 74.692 64.948 1.00 54.81 180 PHE A C 1
ATOM 1439 O O . PHE A 1 178 ? 37.340 75.090 63.866 1.00 55.13 180 PHE A O 1
ATOM 1447 N N . GLU A 1 179 ? 38.052 73.413 65.185 1.00 58.80 181 GLU A N 1
ATOM 1448 C CA . GLU A 1 179 ? 37.843 72.373 64.188 1.00 63.81 181 GLU A CA 1
ATOM 1449 C C . GLU A 1 179 ? 37.320 71.138 64.879 1.00 65.91 181 GLU A C 1
ATOM 1450 O O . GLU A 1 179 ? 37.883 70.709 65.885 1.00 66.19 181 GLU A O 1
ATOM 1456 N N . GLU A 1 180 ? 36.237 70.572 64.351 1.00 68.82 182 GLU A N 1
ATOM 1457 C CA . GLU A 1 180 ? 35.649 69.357 64.920 1.00 71.60 182 GLU A CA 1
ATOM 1458 C C . GLU A 1 180 ? 36.371 68.078 64.471 1.00 72.13 182 GLU A C 1
ATOM 1459 O O . GLU A 1 180 ? 36.828 67.313 65.350 1.00 72.52 182 GLU A O 1
ATOM 1466 N N . ALA B 2 1 ? 51.658 76.587 107.173 1.00 61.33 2 ALA E N 1
ATOM 1467 C CA . ALA B 2 1 ? 52.318 77.672 106.381 1.00 60.68 2 ALA E CA 1
ATOM 1468 C C . ALA B 2 1 ? 53.729 78.032 106.941 1.00 60.47 2 ALA E C 1
ATOM 1469 O O . ALA B 2 1 ? 53.890 79.005 107.692 1.00 60.23 2 ALA E O 1
ATOM 1471 N N . ASP B 2 2 ? 54.735 77.217 106.585 1.00 59.65 3 ASP E N 1
ATOM 1472 C CA . ASP B 2 2 ? 56.126 77.441 107.003 1.00 57.86 3 ASP E CA 1
ATOM 1473 C C . ASP B 2 2 ? 56.760 78.474 106.037 1.00 55.48 3 ASP E C 1
ATOM 1474 O O . ASP B 2 2 ? 56.351 78.617 104.870 1.00 55.08 3 ASP E O 1
ATOM 1479 N N . LEU B 2 3 ? 57.775 79.172 106.530 1.00 51.37 4 LEU E N 1
ATOM 1480 C CA . LEU B 2 3 ? 58.434 80.234 105.789 1.00 47.21 4 LEU E CA 1
ATOM 1481 C C . LEU B 2 3 ? 59.467 79.802 104.779 1.00 44.68 4 LEU E C 1
ATOM 1482 O O . LEU B 2 3 ? 60.396 79.055 105.096 1.00 43.85 4 LEU E O 1
ATOM 1487 N N . ILE B 2 4 ? 59.312 80.287 103.548 1.00 42.08 5 ILE E N 1
ATOM 1488 C CA . ILE B 2 4 ? 60.245 79.940 102.484 1.00 40.51 5 ILE E CA 1
ATOM 1489 C C . ILE B 2 4 ? 61.476 80.778 102.631 1.00 39.33 5 ILE E C 1
ATOM 1490 O O . ILE B 2 4 ? 61.387 81.971 102.832 1.00 41.12 5 ILE E O 1
ATOM 1495 N N . ALA B 2 5 ? 62.634 80.160 102.560 1.00 37.75 6 ALA E N 1
ATOM 1496 C CA . ALA B 2 5 ? 63.870 80.917 102.668 1.00 37.99 6 ALA E CA 1
ATOM 1497 C C . ALA B 2 5 ? 64.225 81.362 101.264 1.00 37.93 6 ALA E C 1
ATOM 1498 O O . ALA B 2 5 ? 63.720 80.786 100.305 1.00 37.12 6 ALA E O 1
ATOM 1500 N N . TYR B 2 6 ? 65.078 82.378 101.139 1.00 38.55 7 TYR E N 1
ATOM 1501 C CA . TYR B 2 6 ? 65.484 82.847 99.828 1.00 39.55 7 TYR E CA 1
ATOM 1502 C C . TYR B 2 6 ? 66.990 83.137 99.840 1.00 39.92 7 TYR E C 1
ATOM 1503 O O . TYR B 2 6 ? 67.536 83.538 100.853 1.00 39.74 7 TYR E O 1
ATOM 1512 N N . PRO B 2 7 ? 67.696 82.893 98.727 1.00 40.29 8 PRO E N 1
ATOM 1513 C CA . PRO B 2 7 ? 69.124 83.196 98.818 1.00 41.27 8 PRO E CA 1
ATOM 1514 C C . PRO B 2 7 ? 69.334 84.718 98.830 1.00 42.91 8 PRO E C 1
ATOM 1515 O O . PRO B 2 7 ? 68.673 85.424 98.075 1.00 43.63 8 PRO E O 1
ATOM 1519 N N . LYS B 2 8 ? 70.253 85.207 99.677 1.00 44.60 9 LYS E N 1
ATOM 1520 C CA . LYS B 2 8 ? 70.549 86.643 99.778 1.00 45.59 9 LYS E CA 1
ATOM 1521 C C . LYS B 2 8 ? 71.337 87.139 98.573 1.00 45.18 9 LYS E C 1
ATOM 1522 O O . LYS B 2 8 ? 72.239 86.453 98.092 1.00 46.66 9 LYS E O 1
ATOM 1528 N N . ALA B 2 9 ? 71.019 88.345 98.119 1.00 42.93 10 ALA E N 1
ATOM 1529 C CA . ALA B 2 9 ? 71.688 88.933 96.971 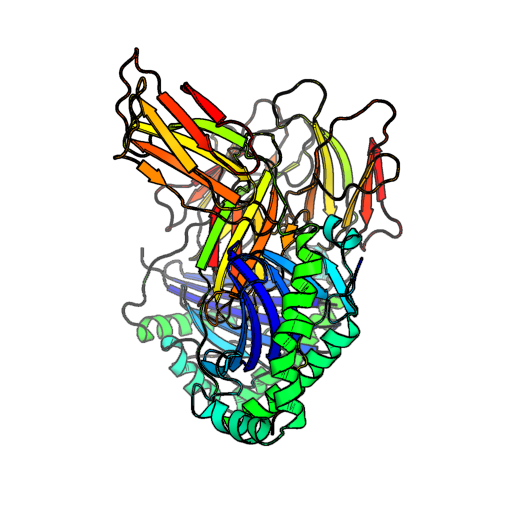1.00 42.18 10 ALA E CA 1
ATOM 1530 C C . ALA B 2 9 ? 72.962 89.625 97.408 1.00 41.20 10 ALA E C 1
ATOM 1531 O O . ALA B 2 9 ? 72.992 90.322 98.420 1.00 41.40 10 ALA E O 1
ATOM 1533 N N . ALA B 2 10 ? 74.015 89.477 96.632 1.00 40.50 11 ALA E N 1
ATOM 1534 C CA . ALA B 2 10 ? 75.265 90.100 97.004 1.00 40.24 11 ALA E CA 1
ATOM 1535 C C . ALA B 2 10 ? 75.493 91.351 96.223 1.00 40.27 11 ALA E C 1
ATOM 1536 O O . ALA B 2 10 ? 75.107 91.411 95.059 1.00 41.14 11 ALA E O 1
ATOM 1538 N N . THR B 2 11 ? 76.178 92.313 96.848 1.00 39.46 12 THR E N 1
ATOM 1539 C CA . THR B 2 11 ? 76.499 93.600 96.251 1.00 38.82 12 THR E CA 1
ATOM 1540 C C . THR B 2 11 ? 77.831 93.643 95.488 1.00 39.17 12 THR E C 1
ATOM 1541 O O . THR B 2 11 ? 78.825 93.086 95.946 1.00 38.36 12 THR E O 1
ATOM 1545 N N . LYS B 2 12 ? 77.860 94.344 94.354 1.00 38.97 13 LYS E N 1
ATOM 1546 C CA . LYS B 2 12 ? 79.069 94.455 93.539 1.00 40.82 13 LYS E CA 1
ATOM 1547 C C . LYS B 2 12 ? 79.723 95.853 93.534 1.00 43.08 13 LYS E C 1
ATOM 1548 O O . LYS B 2 12 ? 79.096 96.828 93.962 1.00 45.03 13 LYS E O 1
ATOM 1554 N N . PHE B 2 13 ? 80.982 95.951 93.058 1.00 38.97 14 PHE E N 1
ATOM 1555 C CA . PHE B 2 13 ? 81.684 97.257 92.890 1.00 40.82 14 PHE E CA 1
ATOM 1556 C C . PHE B 2 13 ? 82.271 97.301 91.491 1.00 43.08 14 PHE E C 1
ATOM 1557 O O . PHE B 2 13 ? 82.456 96.217 90.880 1.00 45.03 14 PHE E O 1
ATOM 1566 N N . ALA C 3 1 ? 66.870 99.707 70.069 1.00 52.47 31 ALA B N 1
ATOM 1567 C CA . ALA C 3 1 ? 66.636 100.235 71.456 1.00 53.47 31 ALA B CA 1
ATOM 1568 C C . ALA C 3 1 ? 67.600 99.580 72.454 1.00 53.47 31 ALA B C 1
ATOM 1569 O O . ALA C 3 1 ? 67.693 98.346 72.511 1.00 54.01 31 ALA B O 1
ATOM 1571 N N . PRO C 3 2 ? 68.331 100.398 73.255 1.00 52.87 32 PRO B N 1
ATOM 1572 C CA . PRO C 3 2 ? 69.286 99.872 74.243 1.00 51.42 32 PRO B CA 1
ATOM 1573 C C . PRO C 3 2 ? 68.589 99.424 75.529 1.00 49.75 32 PRO B C 1
ATOM 1574 O O . PRO C 3 2 ? 67.757 100.152 76.077 1.00 50.86 32 PRO B O 1
ATOM 1578 N N . TRP C 3 3 ? 68.922 98.229 76.006 1.00 47.45 33 TRP B N 1
ATOM 1579 C CA . TRP C 3 3 ? 68.318 97.717 77.240 1.00 44.17 33 TRP B CA 1
ATOM 1580 C C . TRP C 3 3 ? 69.401 97.132 78.118 1.00 42.56 33 TRP B C 1
ATOM 1581 O O . TRP C 3 3 ? 70.419 96.653 77.617 1.00 41.73 33 TRP B O 1
ATOM 1592 N N . PHE C 3 4 ? 69.170 97.172 79.428 1.00 41.21 34 PHE B N 1
ATOM 1593 C CA . PHE C 3 4 ? 70.137 96.663 80.398 1.00 39.72 34 PHE B CA 1
ATOM 1594 C C . PHE C 3 4 ? 69.409 95.804 81.433 1.00 38.59 34 PHE B C 1
ATOM 1595 O O . PHE C 3 4 ? 68.474 96.260 82.100 1.00 37.04 34 PHE B O 1
ATOM 1603 N N . LEU C 3 5 ? 69.879 94.569 81.573 1.00 37.09 35 LEU B N 1
ATOM 1604 C CA . LEU C 3 5 ? 69.266 93.590 82.444 1.00 35.61 35 LEU B CA 1
ATOM 1605 C C . LEU C 3 5 ? 70.193 92.898 83.429 1.00 35.20 35 LEU B C 1
ATOM 1606 O O . LEU C 3 5 ? 71.133 92.221 83.001 1.00 36.33 35 LEU B O 1
ATOM 1611 N N . GLU C 3 6 ? 69.932 93.043 84.728 1.00 33.67 36 GLU B N 1
ATOM 1612 C CA . GLU C 3 6 ? 70.731 92.329 85.736 1.00 33.74 36 GLU B CA 1
ATOM 1613 C C . GLU C 3 6 ? 69.784 91.197 86.151 1.00 32.88 36 GLU B C 1
ATOM 1614 O O . GLU C 3 6 ? 68.728 91.435 86.752 1.00 32.51 36 GLU B O 1
ATOM 1620 N N . TYR C 3 7 ? 70.166 89.968 85.821 1.00 31.63 37 TYR B N 1
ATOM 1621 C CA . TYR C 3 7 ? 69.326 88.800 86.059 1.00 29.68 37 TYR B CA 1
ATOM 1622 C C . TYR C 3 7 ? 70.099 87.645 86.696 1.00 30.56 37 TYR B C 1
ATOM 1623 O O . TYR C 3 7 ? 71.207 87.315 86.262 1.00 31.54 37 TYR B O 1
ATOM 1632 N N . SER C 3 8 ? 69.531 87.051 87.744 1.00 30.46 38 SER B N 1
ATOM 1633 C CA . SER C 3 8 ? 70.181 85.913 88.406 1.00 31.51 38 SER B CA 1
ATOM 1634 C C . SER C 3 8 ? 69.190 84.794 88.714 1.00 31.30 38 SER B C 1
ATOM 1635 O O . SER C 3 8 ? 68.008 85.025 88.966 1.00 31.08 38 SER B O 1
ATOM 1638 N N . LYS C 3 9 ? 69.696 83.572 88.673 1.00 32.05 39 LYS B N 1
ATOM 1639 C CA . LYS C 3 9 ? 68.905 82.397 88.970 1.00 32.85 39 LYS B CA 1
ATOM 1640 C C . LYS C 3 9 ? 69.614 81.585 90.040 1.00 33.02 39 LYS B C 1
ATOM 1641 O O . LYS C 3 9 ? 70.820 81.346 89.945 1.00 34.34 39 LYS B O 1
ATOM 1647 N N . SER C 3 10 ? 68.883 81.195 91.075 1.00 32.47 40 SER B N 1
ATOM 1648 C CA . SER C 3 10 ? 69.453 80.351 92.098 1.00 33.14 40 SER B CA 1
ATOM 1649 C C . SER C 3 10 ? 68.735 79.023 92.000 1.00 33.50 40 SER B C 1
ATOM 1650 O O . SER C 3 10 ? 67.599 78.886 92.443 1.00 32.66 40 SER B O 1
ATOM 1653 N N . GLU C 3 11 ? 69.415 78.045 91.406 1.00 35.53 41 GLU B N 1
ATOM 1654 C CA . GLU C 3 11 ? 68.834 76.728 91.188 1.00 37.33 41 GLU B CA 1
ATOM 1655 C C . GLU C 3 11 ? 69.236 75.727 92.261 1.00 37.89 41 GLU B C 1
ATOM 1656 O O . GLU C 3 11 ? 70.414 75.565 92.536 1.00 38.69 41 GLU B O 1
ATOM 1662 N N . CYS C 3 12 ? 68.247 75.072 92.857 1.00 38.18 42 CYS B N 1
ATOM 1663 C CA . CYS C 3 12 ? 68.472 74.052 93.850 1.00 39.56 42 CYS B CA 1
ATOM 1664 C C . CYS C 3 12 ? 68.137 72.719 93.181 1.00 40.41 42 CYS B C 1
ATOM 1665 O O . CYS C 3 12 ? 66.991 72.494 92.819 1.00 40.42 42 CYS B O 1
ATOM 1668 N N . HIS C 3 13 ? 69.134 71.854 93.013 1.00 41.46 43 HIS B N 1
ATOM 1669 C CA . HIS C 3 13 ? 68.960 70.548 92.372 1.00 43.38 43 HIS B CA 1
ATOM 1670 C C . HIS C 3 13 ? 68.894 69.396 93.383 1.00 45.81 43 HIS B C 1
ATOM 1671 O O . HIS C 3 13 ? 69.765 69.274 94.254 1.00 45.74 43 HIS B O 1
ATOM 1678 N N . PHE C 3 14 ? 67.878 68.543 93.256 1.00 48.18 44 PHE B N 1
ATOM 1679 C CA . PHE C 3 14 ? 67.695 67.409 94.162 1.00 51.14 44 PHE B CA 1
ATOM 1680 C C . PHE C 3 14 ? 67.765 66.051 93.474 1.00 53.63 44 PHE B C 1
ATOM 1681 O O . PHE C 3 14 ? 67.165 65.840 92.431 1.00 52.44 44 PHE B O 1
ATOM 1689 N N . TYR C 3 15 ? 68.502 65.126 94.077 1.00 56.94 45 TYR B N 1
ATOM 1690 C CA . TYR C 3 15 ? 68.631 63.781 93.533 1.00 59.73 45 TYR B CA 1
ATOM 1691 C C . TYR C 3 15 ? 68.253 62.787 94.640 1.00 61.33 45 TYR B C 1
ATOM 1692 O O . TYR C 3 15 ? 68.936 62.672 95.659 1.00 61.87 45 TYR B O 1
ATOM 1701 N N . ASN C 3 16 ? 67.142 62.081 94.430 1.00 63.51 46 ASN B N 1
ATOM 1702 C CA . ASN C 3 16 ? 66.619 61.121 95.403 1.00 65.23 46 ASN B CA 1
ATOM 1703 C C . ASN C 3 16 ? 66.353 61.864 96.708 1.00 65.62 46 ASN B C 1
ATOM 1704 O O . ASN C 3 16 ? 67.074 61.695 97.689 1.00 66.29 46 ASN B O 1
ATOM 1709 N N . GLY C 3 17 ? 65.313 62.693 96.703 1.00 65.39 47 GLY B N 1
ATOM 1710 C CA . GLY C 3 17 ? 64.968 63.468 97.880 1.00 64.76 47 GLY B CA 1
ATOM 1711 C C . GLY C 3 17 ? 66.064 64.471 98.145 1.00 64.20 47 GLY B C 1
ATOM 1712 O O . GLY C 3 17 ? 66.778 64.863 97.225 1.00 64.08 47 GLY B O 1
ATOM 1713 N N . THR C 3 18 ? 66.196 64.902 99.395 1.00 64.46 48 THR B N 1
ATOM 1714 C CA . THR C 3 18 ? 67.259 65.848 99.760 1.00 64.59 48 THR B CA 1
ATOM 1715 C C . THR C 3 18 ? 68.531 65.069 100.113 1.00 64.48 48 THR B C 1
ATOM 1716 O O . THR C 3 18 ? 69.382 65.562 100.863 1.00 64.41 48 THR B O 1
ATOM 1720 N N . GLN C 3 19 ? 68.651 63.856 99.569 1.00 63.75 49 GLN B N 1
ATOM 1721 C CA . GLN C 3 19 ? 69.806 63.017 99.835 1.00 63.32 49 GLN B CA 1
ATOM 1722 C C . GLN C 3 19 ? 71.045 63.720 99.325 1.00 61.20 49 GLN B C 1
ATOM 1723 O O . GLN C 3 19 ? 72.043 63.813 100.030 1.00 61.64 49 GLN B O 1
ATOM 1729 N N . ARG C 3 20 ? 70.974 64.207 98.094 1.00 58.77 50 ARG B N 1
ATOM 1730 C CA . ARG C 3 20 ? 72.085 64.926 97.497 1.00 56.44 50 ARG B CA 1
ATOM 1731 C C . ARG C 3 20 ? 71.598 66.247 96.905 1.00 54.85 50 ARG B C 1
ATOM 1732 O O . ARG C 3 20 ? 70.905 66.267 95.896 1.00 55.26 50 ARG B O 1
ATOM 1740 N N . VAL C 3 21 ? 71.962 67.350 97.543 1.00 52.63 51 VAL B N 1
ATOM 1741 C CA . VAL C 3 21 ? 71.561 68.658 97.077 1.00 49.40 51 VAL B CA 1
ATOM 1742 C C . VAL C 3 21 ? 72.720 69.365 96.422 1.00 47.99 51 VAL B C 1
ATOM 1743 O O . VAL C 3 21 ? 73.865 69.138 96.778 1.00 49.79 51 VAL B O 1
ATOM 1747 N N . ARG C 3 22 ? 72.421 70.213 95.449 1.00 45.31 52 ARG B N 1
ATOM 1748 C CA . ARG C 3 22 ? 73.450 70.965 94.764 1.00 44.63 52 ARG B CA 1
ATOM 1749 C C . ARG C 3 22 ? 72.908 72.349 94.402 1.00 43.58 52 ARG B C 1
ATOM 1750 O O . ARG C 3 22 ? 71.905 72.463 93.691 1.00 43.08 52 ARG B O 1
ATOM 1758 N N . LEU C 3 23 ? 73.564 73.398 94.896 1.00 41.81 53 LEU B N 1
ATOM 1759 C CA . LEU C 3 23 ? 73.123 74.752 94.606 1.00 39.68 53 LEU B CA 1
ATOM 1760 C C . LEU C 3 23 ? 73.929 75.338 93.455 1.00 39.08 53 LEU B C 1
ATOM 1761 O O . LEU C 3 23 ? 75.157 75.211 93.409 1.00 39.42 53 LEU B O 1
ATOM 1766 N N . LEU C 3 24 ? 73.230 75.955 92.506 1.00 37.67 54 LEU B N 1
ATOM 1767 C CA . LEU C 3 24 ? 73.900 76.574 91.372 1.00 37.30 54 LEU B CA 1
ATOM 1768 C C . LEU C 3 24 ? 73.316 77.947 91.066 1.00 37.95 54 LEU B C 1
ATOM 1769 O O . LEU C 3 24 ? 72.200 78.057 90.545 1.00 39.02 54 LEU B O 1
ATOM 1774 N N . VAL C 3 25 ? 74.076 78.988 91.392 1.00 36.88 55 VAL B N 1
ATOM 1775 C CA . VAL C 3 25 ? 73.648 80.354 91.174 1.00 36.21 55 VAL B CA 1
ATOM 1776 C C . VAL C 3 25 ? 74.265 80.867 89.890 1.00 36.40 55 VAL B C 1
ATOM 1777 O O . VAL C 3 25 ? 75.469 80.795 89.709 1.00 38.27 55 VAL B O 1
ATOM 1781 N N . ARG C 3 26 ? 73.435 81.385 88.992 1.00 36.45 56 ARG B N 1
ATOM 1782 C CA . ARG C 3 26 ? 73.922 81.882 87.705 1.00 36.66 56 ARG B CA 1
ATOM 1783 C C . ARG C 3 26 ? 73.564 83.348 87.512 1.00 36.45 56 ARG B C 1
ATOM 1784 O O . ARG C 3 26 ? 72.426 83.767 87.735 1.00 36.47 56 ARG B O 1
ATOM 1792 N N . TYR C 3 27 ? 74.560 84.129 87.114 1.00 36.00 57 TYR B N 1
ATOM 1793 C CA . TYR C 3 27 ? 74.377 85.558 86.896 1.00 36.02 57 TYR B CA 1
ATOM 1794 C C . TYR C 3 27 ? 74.446 85.897 85.411 1.00 35.23 57 TYR B C 1
ATOM 1795 O O . TYR C 3 27 ? 75.347 85.433 84.704 1.00 36.68 57 TYR B O 1
ATOM 1804 N N . PHE C 3 28 ? 73.504 86.693 84.930 1.00 32.74 58 PHE B N 1
ATOM 1805 C CA . PHE C 3 28 ? 73.521 87.098 83.539 1.00 32.39 58 PHE B CA 1
ATOM 1806 C C . PHE C 3 28 ? 73.394 88.617 83.437 1.00 33.15 58 PHE B C 1
ATOM 1807 O O . PHE C 3 28 ? 72.740 89.271 84.272 1.00 34.34 58 PHE B O 1
ATOM 1815 N N . TYR C 3 29 ? 74.042 89.178 82.422 1.00 32.13 59 TYR B N 1
ATOM 1816 C CA . TYR C 3 29 ? 73.960 90.602 82.139 1.00 32.65 59 TYR B CA 1
ATOM 1817 C C . TYR C 3 29 ? 73.477 90.587 80.679 1.00 34.04 59 TYR B C 1
ATOM 1818 O O . TYR C 3 29 ? 74.230 90.240 79.768 1.00 34.77 59 TYR B O 1
ATOM 1827 N N . ASN C 3 30 ? 72.213 90.956 80.482 1.00 35.01 60 ASN B N 1
ATOM 1828 C CA . ASN C 3 30 ? 71.582 90.919 79.164 1.00 35.96 60 ASN B CA 1
ATOM 1829 C C . ASN C 3 30 ? 71.559 89.503 78.631 1.00 35.67 60 ASN B C 1
ATOM 1830 O O . ASN C 3 30 ? 70.833 88.685 79.177 1.00 36.45 60 ASN B O 1
ATOM 1835 N N . LEU C 3 31 ? 72.337 89.182 77.606 1.00 35.85 61 LEU B N 1
ATOM 1836 C CA . LEU C 3 31 ? 72.302 87.817 77.092 1.00 37.38 61 LEU B CA 1
ATOM 1837 C C . LEU C 3 31 ? 73.473 86.942 77.496 1.00 39.50 61 LEU B C 1
ATOM 1838 O O . LEU C 3 31 ? 73.535 85.781 77.102 1.00 40.53 61 LEU B O 1
ATOM 1843 N N . GLU C 3 32 ? 74.393 87.476 78.283 1.00 41.28 62 GLU B N 1
ATOM 1844 C CA . GLU C 3 32 ? 75.559 86.699 78.701 1.00 43.50 62 GLU B CA 1
ATOM 1845 C C . GLU C 3 32 ? 75.546 86.207 80.144 1.00 43.32 62 GLU B C 1
ATOM 1846 O O . GLU C 3 32 ? 75.286 86.977 81.076 1.00 43.23 62 GLU B O 1
ATOM 1852 N N . GLU C 3 33 ? 75.826 84.921 80.313 1.00 42.37 63 GLU B N 1
ATOM 1853 C CA . GLU C 3 33 ? 75.927 84.343 81.631 1.00 41.94 63 GLU B CA 1
ATOM 1854 C C . GLU C 3 33 ? 77.389 84.684 81.930 1.00 41.77 63 GLU B C 1
ATOM 1855 O O . GLU C 3 33 ? 78.288 84.214 81.237 1.00 42.53 63 GLU B O 1
ATOM 1861 N N . ASN C 3 34 ? 77.632 85.515 82.941 1.00 41.65 64 ASN B N 1
ATOM 1862 C CA . ASN C 3 34 ? 78.996 85.946 83.241 1.00 41.15 64 ASN B CA 1
ATOM 1863 C C . ASN C 3 34 ? 79.667 85.383 84.486 1.00 39.57 64 ASN B C 1
ATOM 1864 O O . ASN C 3 34 ? 80.886 85.468 84.614 1.00 39.87 64 ASN B O 1
ATOM 1869 N N . LEU C 3 35 ? 78.892 84.809 85.398 1.00 38.84 65 LEU B N 1
ATOM 1870 C CA . LEU C 3 35 ? 79.453 84.293 86.636 1.00 37.53 65 LEU B CA 1
ATOM 1871 C C . LEU C 3 35 ? 78.542 83.259 87.261 1.00 38.44 65 LEU B C 1
ATOM 1872 O O . LEU C 3 35 ? 77.345 83.253 87.000 1.00 38.45 65 LEU B O 1
ATOM 1877 N N . ARG C 3 36 ? 79.093 82.385 88.095 1.00 40.01 66 ARG B N 1
ATOM 1878 C CA . ARG C 3 36 ? 78.283 81.370 88.752 1.00 40.99 66 ARG B CA 1
ATOM 1879 C C . ARG C 3 36 ? 78.890 80.851 90.030 1.00 40.47 66 ARG B C 1
ATOM 1880 O O . ARG C 3 36 ? 80.086 80.957 90.257 1.00 39.28 66 ARG B O 1
ATOM 1888 N N . PHE C 3 37 ? 78.034 80.277 90.860 1.00 41.15 67 PHE B N 1
ATOM 1889 C CA . PHE C 3 37 ? 78.455 79.710 92.115 1.00 42.25 67 PHE B CA 1
ATOM 1890 C C . PHE C 3 37 ? 77.926 78.288 92.184 1.00 43.01 67 PHE B C 1
ATOM 1891 O O . PHE C 3 37 ? 76.716 78.080 92.271 1.00 44.03 67 PHE B O 1
ATOM 1899 N N . ASP C 3 38 ? 78.838 77.317 92.116 1.00 44.29 68 ASP B N 1
ATOM 1900 C CA . ASP C 3 38 ? 78.493 75.902 92.156 1.00 45.16 68 ASP B CA 1
ATOM 1901 C C . ASP C 3 38 ? 78.822 75.408 93.558 1.00 46.14 68 ASP B C 1
ATOM 1902 O O . ASP C 3 38 ? 79.991 75.405 93.956 1.00 47.10 68 ASP B O 1
ATOM 1907 N N . SER C 3 39 ? 77.813 74.984 94.313 1.00 46.45 69 SER B N 1
ATOM 1908 C CA . SER C 3 39 ? 78.073 74.533 95.675 1.00 47.02 69 SER B CA 1
ATOM 1909 C C . SER C 3 39 ? 79.087 73.398 95.714 1.00 47.62 69 SER B C 1
ATOM 1910 O O . SER C 3 39 ? 79.845 73.276 96.663 1.00 47.92 69 SER B O 1
ATOM 1913 N N . ASP C 3 40 ? 79.109 72.577 94.674 1.00 48.88 70 ASP B N 1
ATOM 1914 C CA . ASP C 3 40 ? 80.043 71.462 94.609 1.00 50.06 70 ASP B CA 1
ATOM 1915 C C . ASP C 3 40 ? 81.466 71.956 94.392 1.00 50.65 70 ASP B C 1
ATOM 1916 O O . ASP C 3 40 ? 82.418 71.174 94.413 1.00 50.71 70 ASP B O 1
ATOM 1921 N N . VAL C 3 41 ? 81.613 73.253 94.163 1.00 50.99 71 VAL B N 1
ATOM 1922 C CA . VAL C 3 41 ? 82.938 73.834 93.968 1.00 50.90 71 VAL B CA 1
ATOM 1923 C C . VAL C 3 41 ? 83.345 74.642 95.197 1.00 50.64 71 VAL B C 1
ATOM 1924 O O . VAL C 3 41 ? 84.520 74.689 95.565 1.00 50.83 71 VAL B O 1
ATOM 1928 N N . GLY C 3 42 ? 82.362 75.266 95.835 1.00 50.44 72 GLY B N 1
ATOM 1929 C CA . GLY C 3 42 ? 82.634 76.031 97.037 1.00 50.61 72 GLY B CA 1
ATOM 1930 C C . GLY C 3 42 ? 82.904 77.506 96.865 1.00 50.18 72 GLY B C 1
ATOM 1931 O O . GLY C 3 42 ? 83.028 78.227 97.847 1.00 50.99 72 GLY B O 1
ATOM 1932 N N . GLU C 3 43 ? 83.001 77.966 95.632 1.00 50.37 73 GLU B N 1
ATOM 1933 C CA . GLU C 3 43 ? 83.245 79.376 95.426 1.00 52.00 73 GLU B CA 1
ATOM 1934 C C . GLU C 3 43 ? 82.855 79.869 94.033 1.00 50.73 73 GLU B C 1
ATOM 1935 O O . GLU C 3 43 ? 82.650 79.074 93.122 1.00 50.51 73 GLU B O 1
ATOM 1941 N N . PHE C 3 44 ? 82.756 81.187 93.884 1.00 49.16 74 PHE B N 1
ATOM 1942 C CA . PHE C 3 44 ? 82.384 81.789 92.616 1.00 47.67 74 PHE B CA 1
ATOM 1943 C C . PHE C 3 44 ? 83.421 81.564 91.541 1.00 47.82 74 PHE B C 1
ATOM 1944 O O . PHE C 3 44 ? 84.613 81.489 91.825 1.00 47.53 74 PHE B O 1
ATOM 1952 N N . ARG C 3 45 ? 82.950 81.462 90.299 1.00 47.87 75 ARG B N 1
ATOM 1953 C CA . ARG C 3 45 ? 83.821 81.262 89.152 1.00 48.15 75 ARG B CA 1
ATOM 1954 C C . ARG C 3 45 ? 83.315 82.074 87.987 1.00 46.98 75 ARG B C 1
ATOM 1955 O O . ARG C 3 45 ? 82.188 81.895 87.540 1.00 46.00 75 ARG B O 1
ATOM 1963 N N . ALA C 3 46 ? 84.153 82.975 87.499 1.00 46.67 76 ALA B N 1
ATOM 1964 C CA . ALA C 3 46 ? 83.791 83.813 86.367 1.00 46.56 76 ALA B CA 1
ATOM 1965 C C . ALA C 3 46 ? 83.492 82.942 85.166 1.00 46.98 76 ALA B C 1
ATOM 1966 O O . ALA C 3 46 ? 84.143 81.922 84.954 1.00 47.87 76 ALA B O 1
ATOM 1968 N N . VAL C 3 47 ? 82.503 83.340 84.379 1.00 46.74 77 VAL B N 1
ATOM 1969 C CA . VAL C 3 47 ? 82.140 82.586 83.195 1.00 46.49 77 VAL B CA 1
ATOM 1970 C C . VAL C 3 47 ? 82.749 83.343 82.025 1.00 47.85 77 VAL B C 1
ATOM 1971 O O . VAL C 3 47 ? 83.210 82.731 81.050 1.00 47.70 77 VAL B O 1
ATOM 1975 N N . THR C 3 48 ? 82.751 84.672 82.132 1.00 47.97 78 THR B N 1
ATOM 1976 C CA . THR C 3 48 ? 83.340 85.528 81.111 1.00 49.16 78 THR B CA 1
ATOM 1977 C C . THR C 3 48 ? 84.058 86.667 81.817 1.00 50.00 78 THR B C 1
ATOM 1978 O O . THR C 3 48 ? 83.865 86.876 83.004 1.00 50.65 78 THR B O 1
ATOM 1982 N N . GLU C 3 49 ? 84.875 87.407 81.080 1.00 51.59 79 GLU B N 1
ATOM 1983 C CA . GLU C 3 49 ? 85.623 88.521 81.645 1.00 53.28 79 GLU B CA 1
ATOM 1984 C C . GLU C 3 49 ? 84.760 89.458 82.487 1.00 53.25 79 GLU B C 1
ATOM 1985 O O . GLU C 3 49 ? 85.139 89.860 83.596 1.00 54.04 79 GLU B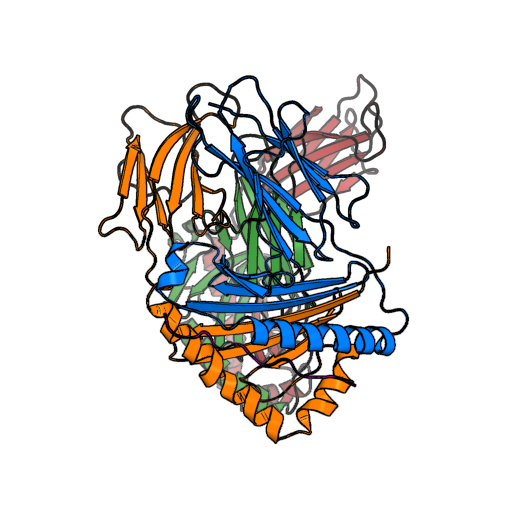 O 1
ATOM 1991 N N . LEU C 3 50 ? 83.593 89.797 81.968 1.00 52.42 80 LEU B N 1
ATOM 1992 C CA . LEU C 3 50 ? 82.690 90.703 82.656 1.00 51.29 80 LEU B CA 1
ATOM 1993 C C . LEU C 3 50 ? 82.313 90.267 84.074 1.00 51.59 80 LEU B C 1
ATOM 1994 O O . LEU C 3 50 ? 81.795 91.060 84.850 1.00 51.03 80 LEU B O 1
ATOM 1999 N N . GLY C 3 51 ? 82.575 89.011 84.415 1.00 50.93 81 GLY B N 1
ATOM 2000 C CA . GLY C 3 51 ? 82.226 88.546 85.745 1.00 51.07 81 GLY B CA 1
ATOM 2001 C C . GLY C 3 51 ? 83.405 88.295 86.669 1.00 51.22 81 GLY B C 1
ATOM 2002 O O . GLY C 3 51 ? 83.230 87.862 87.803 1.00 49.91 81 GLY B O 1
ATOM 2003 N N . ARG C 3 52 ? 84.609 88.583 86.193 1.00 52.25 82 ARG B N 1
ATOM 2004 C CA . ARG C 3 52 ? 85.804 88.365 86.987 1.00 53.39 82 ARG B CA 1
ATOM 2005 C C . ARG C 3 52 ? 85.843 89.211 88.271 1.00 52.31 82 ARG B C 1
ATOM 2006 O O . ARG C 3 52 ? 86.038 88.687 89.369 1.00 52.11 82 ARG B O 1
ATOM 2014 N N . PRO C 3 53 ? 85.637 90.528 88.146 1.00 50.92 83 PRO B N 1
ATOM 2015 C CA . PRO C 3 53 ? 85.666 91.417 89.301 1.00 49.53 83 PRO B CA 1
ATOM 2016 C C . PRO C 3 53 ? 84.886 90.908 90.491 1.00 49.29 83 PRO B C 1
ATOM 2017 O O . PRO C 3 53 ? 85.352 90.996 91.632 1.00 49.39 83 PRO B O 1
ATOM 2021 N N . ASP C 3 54 ? 83.700 90.371 90.233 1.00 49.49 84 ASP B N 1
ATOM 2022 C CA . ASP C 3 54 ? 82.843 89.880 91.313 1.00 48.86 84 ASP B CA 1
ATOM 2023 C C . ASP C 3 54 ? 83.379 88.607 91.966 1.00 48.93 84 ASP B C 1
ATOM 2024 O O . ASP C 3 54 ? 83.281 88.444 93.185 1.00 48.16 84 ASP B O 1
ATOM 2029 N N . ALA C 3 55 ? 83.945 87.712 91.158 1.00 48.69 85 ALA B N 1
ATOM 2030 C CA . ALA C 3 55 ? 84.495 86.476 91.692 1.00 48.58 85 ALA B CA 1
ATOM 2031 C C . ALA C 3 55 ? 85.658 86.863 92.602 1.00 49.60 85 ALA B C 1
ATOM 2032 O O . ALA C 3 55 ? 85.735 86.408 93.742 1.00 49.55 85 ALA B O 1
ATOM 2034 N N . GLU C 3 56 ? 86.546 87.722 92.093 1.00 50.53 86 GLU B N 1
ATOM 2035 C CA . GLU C 3 56 ? 87.706 88.186 92.856 1.00 51.66 86 GLU B CA 1
ATOM 2036 C C . GLU C 3 56 ? 87.236 88.841 94.166 1.00 50.95 86 GLU B C 1
ATOM 2037 O O . GLU C 3 56 ? 87.677 88.475 95.258 1.00 49.96 86 GLU B O 1
ATOM 2043 N N . ASN C 3 57 ? 86.317 89.794 94.054 1.00 50.53 87 ASN B N 1
ATOM 2044 C CA . ASN C 3 57 ? 85.788 90.492 95.216 1.00 49.74 87 ASN B CA 1
ATOM 2045 C C . ASN C 3 57 ? 85.082 89.560 96.217 1.00 49.25 87 ASN B C 1
ATOM 2046 O O . ASN C 3 57 ? 85.480 89.459 97.382 1.00 48.30 87 ASN B O 1
ATOM 2051 N N . TRP C 3 58 ? 84.045 88.854 95.782 1.00 47.82 88 TRP B N 1
ATOM 2052 C CA . TRP C 3 58 ? 83.319 87.991 96.712 1.00 46.59 88 TRP B CA 1
ATOM 2053 C C . TRP C 3 58 ? 84.109 86.823 97.263 1.00 46.03 88 TRP B C 1
ATOM 2054 O O . TRP C 3 58 ? 83.938 86.452 98.426 1.00 45.57 88 TRP B O 1
ATOM 2065 N N . ASN C 3 59 ? 84.956 86.214 96.443 1.00 45.51 89 ASN B N 1
ATOM 2066 C CA . ASN C 3 59 ? 85.738 85.071 96.925 1.00 45.72 89 ASN B CA 1
ATOM 2067 C C . ASN C 3 59 ? 86.696 85.413 98.069 1.00 45.91 89 ASN B C 1
ATOM 2068 O O . ASN C 3 59 ? 87.077 84.546 98.858 1.00 44.65 89 ASN B O 1
ATOM 2073 N N . SER C 3 60 ? 87.066 86.681 98.168 1.00 46.96 90 SER B N 1
ATOM 2074 C CA . SER C 3 60 ? 87.973 87.127 99.217 1.00 47.44 90 SER B CA 1
ATOM 2075 C C . SER C 3 60 ? 87.264 87.558 100.502 1.00 48.88 90 SER B C 1
ATOM 2076 O O . SER C 3 60 ? 87.845 88.273 101.318 1.00 50.33 90 SER B O 1
ATOM 2079 N N . GLN C 3 61 ? 86.013 87.136 100.683 1.00 48.81 91 GLN B N 1
ATOM 2080 C CA . GLN C 3 61 ? 85.263 87.475 101.891 1.00 48.60 91 GLN B CA 1
ATOM 2081 C C . GLN C 3 61 ? 84.776 86.173 102.502 1.00 49.21 91 GLN B C 1
ATOM 2082 O O . GLN C 3 61 ? 83.635 85.760 102.307 1.00 50.06 91 GLN B O 1
ATOM 2088 N N . PRO C 3 62 ? 85.638 85.510 103.277 1.00 49.65 92 PRO B N 1
ATOM 2089 C CA . PRO C 3 62 ? 85.329 84.228 103.933 1.00 49.63 92 PRO B CA 1
ATOM 2090 C C . PRO C 3 62 ? 83.973 84.180 104.610 1.00 50.00 92 PRO B C 1
ATOM 2091 O O . PRO C 3 62 ? 83.274 83.169 104.560 1.00 50.35 92 PRO B O 1
ATOM 2095 N N . GLU C 3 63 ? 83.608 85.278 105.252 1.00 51.06 93 GLU B N 1
ATOM 2096 C CA . GLU C 3 63 ? 82.324 85.368 105.936 1.00 51.45 93 GLU B CA 1
ATOM 2097 C C . GLU C 3 63 ? 81.162 85.114 104.959 1.00 49.35 93 GLU B C 1
ATOM 2098 O O . GLU C 3 63 ? 80.266 84.314 105.232 1.00 47.35 93 GLU B O 1
ATOM 2104 N N . PHE C 3 64 ? 81.203 85.802 103.819 1.00 47.51 94 PHE B N 1
ATOM 2105 C CA . PHE C 3 64 ? 80.171 85.693 102.806 1.00 46.25 94 PHE B CA 1
ATOM 2106 C C . PHE C 3 64 ? 80.185 84.325 102.118 1.00 47.28 94 PHE B C 1
ATOM 2107 O O . PHE C 3 64 ? 79.116 83.746 101.883 1.00 46.55 94 PHE B O 1
ATOM 2115 N N . LEU C 3 65 ? 81.377 83.808 101.803 1.00 47.76 95 LEU B N 1
ATOM 2116 C CA . LEU C 3 65 ? 81.482 82.500 101.174 1.00 47.73 95 LEU B CA 1
ATOM 2117 C C . LEU C 3 65 ? 80.884 81.421 102.044 1.00 48.85 95 LEU B C 1
ATOM 2118 O O . LEU C 3 65 ? 80.224 80.520 101.556 1.00 49.72 95 LEU B O 1
ATOM 2123 N N . GLU C 3 66 ? 81.114 81.504 103.343 1.00 50.20 96 GLU B N 1
ATOM 2124 C CA . GLU C 3 66 ? 80.576 80.519 104.259 1.00 51.80 96 GLU B CA 1
ATOM 2125 C C . GLU C 3 66 ? 79.056 80.540 104.201 1.00 50.94 96 GLU B C 1
ATOM 2126 O O . GLU C 3 66 ? 78.412 79.494 104.256 1.00 50.19 96 GLU B O 1
ATOM 2132 N N . GLN C 3 67 ? 78.493 81.741 104.083 1.00 50.56 97 GLN B N 1
ATOM 2133 C CA . GLN C 3 67 ? 77.035 81.918 104.029 1.00 50.77 97 GLN B CA 1
ATOM 2134 C C . GLN C 3 67 ? 76.364 81.282 102.794 1.00 50.37 97 GLN B C 1
ATOM 2135 O O . GLN C 3 67 ? 75.285 80.704 102.916 1.00 48.03 97 GLN B O 1
ATOM 2141 N N . LYS C 3 68 ? 76.999 81.395 101.628 1.00 50.24 98 LYS B N 1
ATOM 2142 C CA . LYS C 3 68 ? 76.461 80.809 100.411 1.00 51.47 98 LYS B CA 1
ATOM 2143 C C . LYS C 3 68 ? 76.476 79.284 100.493 1.00 51.00 98 LYS B C 1
ATOM 2144 O O . LYS C 3 68 ? 75.461 78.629 100.242 1.00 50.83 98 LYS B O 1
ATOM 2150 N N . ARG C 3 69 ? 77.630 78.731 100.855 1.00 50.14 99 ARG B N 1
ATOM 2151 C CA . ARG C 3 69 ? 77.771 77.289 100.991 1.00 49.53 99 ARG B CA 1
ATOM 2152 C C . ARG C 3 69 ? 76.695 76.727 101.909 1.00 49.11 99 ARG B C 1
ATOM 2153 O O . ARG C 3 69 ? 76.214 75.618 101.699 1.00 50.07 99 ARG B O 1
ATOM 2161 N N . ALA C 3 70 ? 76.306 77.498 102.915 1.00 48.12 100 ALA B N 1
ATOM 2162 C CA . ALA C 3 70 ? 75.286 77.067 103.855 1.00 47.00 100 ALA B CA 1
ATOM 2163 C C . ALA C 3 70 ? 73.876 77.134 103.255 1.00 46.92 100 ALA B C 1
ATOM 2164 O O . ALA C 3 70 ? 72.942 76.483 103.751 1.00 45.90 100 ALA B O 1
ATOM 2166 N N . GLU C 3 71 ? 73.719 77.924 102.196 1.00 46.81 101 GLU B N 1
ATOM 2167 C CA . GLU C 3 71 ? 72.411 78.056 101.559 1.00 47.99 101 GLU B CA 1
ATOM 2168 C C . GLU C 3 71 ? 71.895 76.704 101.075 1.00 47.13 101 GLU B C 1
ATOM 2169 O O . GLU C 3 71 ? 70.689 76.511 100.935 1.00 46.98 101 GLU B O 1
ATOM 2175 N N . VAL C 3 72 ? 72.813 75.771 100.834 1.00 46.66 102 VAL B N 1
ATOM 2176 C CA . VAL C 3 72 ? 72.441 74.437 100.384 1.00 45.84 102 VAL B CA 1
ATOM 2177 C C . VAL C 3 72 ? 71.500 73.841 101.433 1.00 46.08 102 VAL B C 1
ATOM 2178 O O . VAL C 3 72 ? 70.608 73.043 101.103 1.00 45.57 102 VAL B O 1
ATOM 2182 N N . ASP C 3 73 ? 71.679 74.235 102.692 1.00 45.34 103 ASP B N 1
ATOM 2183 C CA . ASP C 3 73 ? 70.806 73.735 103.740 1.00 45.55 103 ASP B CA 1
ATOM 2184 C C . ASP C 3 73 ? 69.818 74.817 104.162 1.00 45.40 103 ASP B C 1
ATOM 2185 O O . ASP C 3 73 ? 68.631 74.539 104.314 1.00 45.82 103 ASP B O 1
ATOM 2190 N N . THR C 3 74 ? 70.304 76.045 104.347 1.00 43.61 104 THR B N 1
ATOM 2191 C CA . THR C 3 74 ? 69.448 77.121 104.793 1.00 42.22 104 THR B CA 1
ATOM 2192 C C . THR C 3 74 ? 68.381 77.487 103.791 1.00 41.48 104 THR B C 1
ATOM 2193 O O . THR C 3 74 ? 67.328 77.985 104.191 1.00 41.82 104 THR B O 1
ATOM 2197 N N . VAL C 3 75 ? 68.640 77.260 102.503 1.00 40.02 105 VAL B N 1
ATOM 2198 C CA . VAL C 3 75 ? 67.643 77.583 101.478 1.00 39.47 105 VAL B CA 1
ATOM 2199 C C . VAL C 3 75 ? 67.104 76.335 100.776 1.00 38.81 105 VAL B C 1
ATOM 2200 O O . VAL C 3 75 ? 65.914 75.990 100.903 1.00 36.83 105 VAL B O 1
ATOM 2204 N N . CYS C 3 76 ? 67.979 75.670 100.029 1.00 37.82 106 CYS B N 1
ATOM 2205 C CA . CYS C 3 76 ? 67.579 74.475 99.301 1.00 38.85 106 CYS B CA 1
ATOM 2206 C C . CYS C 3 76 ? 66.829 73.418 100.117 1.00 39.56 106 CYS B C 1
ATOM 2207 O O . CYS C 3 76 ? 65.613 73.228 99.927 1.00 40.07 106 CYS B O 1
ATOM 2210 N N . ARG C 3 77 ? 67.528 72.731 101.017 1.00 39.99 107 ARG B N 1
ATOM 2211 C CA . ARG C 3 77 ? 66.879 71.710 101.850 1.00 39.75 107 ARG B CA 1
ATOM 2212 C C . ARG C 3 77 ? 65.730 72.284 102.661 1.00 38.31 107 ARG B C 1
ATOM 2213 O O . ARG C 3 77 ? 64.704 71.639 102.829 1.00 39.03 107 ARG B O 1
ATOM 2221 N N . HIS C 3 78 ? 65.908 73.494 103.171 1.00 37.87 108 HIS B N 1
ATOM 2222 C CA . HIS C 3 78 ? 64.876 74.132 103.973 1.00 38.49 108 HIS B CA 1
ATOM 2223 C C . HIS C 3 78 ? 63.555 74.253 103.212 1.00 38.60 108 HIS B C 1
ATOM 2224 O O . HIS C 3 78 ? 62.486 73.922 103.720 1.00 39.41 108 HIS B O 1
ATOM 2231 N N . ASN C 3 79 ? 63.637 74.746 101.989 1.00 38.99 109 ASN B N 1
ATOM 2232 C CA . ASN C 3 79 ? 62.447 74.914 101.156 1.00 39.59 109 ASN B CA 1
ATOM 2233 C C . ASN C 3 79 ? 61.887 73.599 100.639 1.00 39.08 109 ASN B C 1
ATOM 2234 O O . ASN C 3 79 ? 60.673 73.465 100.489 1.00 39.01 109 ASN B O 1
ATOM 2239 N N . TYR C 3 80 ? 62.762 72.629 100.380 1.00 39.18 110 TYR B N 1
ATOM 2240 C CA . TYR C 3 80 ? 62.283 71.360 99.889 1.00 38.83 110 TYR B CA 1
ATOM 2241 C C . TYR C 3 80 ? 61.374 70.748 100.935 1.00 39.53 110 TYR B C 1
ATOM 2242 O O . TYR C 3 80 ? 60.312 70.209 100.614 1.00 39.99 110 TYR B O 1
ATOM 2251 N N . GLU C 3 81 ? 61.766 70.854 102.196 1.00 41.33 111 GLU B N 1
ATOM 2252 C CA . GLU C 3 81 ? 60.942 70.308 103.281 1.00 43.40 111 GLU B CA 1
ATOM 2253 C C . GLU C 3 81 ? 59.526 70.884 103.244 1.00 43.44 111 GLU B C 1
ATOM 2254 O O . GLU C 3 81 ? 58.551 70.174 103.484 1.00 43.07 111 GLU B O 1
ATOM 2260 N N . ILE C 3 82 ? 59.420 72.183 102.949 1.00 42.60 112 ILE B N 1
ATOM 2261 C CA . ILE C 3 82 ? 58.122 72.837 102.894 1.00 41.23 112 ILE B CA 1
ATOM 2262 C C . ILE C 3 82 ? 57.308 72.342 101.702 1.00 40.32 112 ILE B C 1
ATOM 2263 O O . ILE C 3 82 ? 56.148 71.954 101.847 1.00 39.99 112 ILE B O 1
ATOM 2268 N N . PHE C 3 83 ? 57.934 72.355 100.534 1.00 37.86 113 PHE B N 1
ATOM 2269 C CA . PHE C 3 83 ? 57.263 71.980 99.307 1.00 37.85 113 PHE B CA 1
ATOM 2270 C C . PHE C 3 83 ? 56.926 70.481 99.229 1.00 39.17 113 PHE B C 1
ATOM 2271 O O . PHE C 3 83 ? 55.982 70.077 98.532 1.00 37.68 113 PHE B O 1
ATOM 2279 N N . ASP C 3 84 ? 57.675 69.659 99.953 1.00 40.42 114 ASP B N 1
ATOM 2280 C CA . ASP C 3 84 ? 57.414 68.224 99.957 1.00 42.37 114 ASP B CA 1
ATOM 2281 C C . ASP C 3 84 ? 56.042 67.903 100.556 1.00 41.48 114 ASP B C 1
ATOM 2282 O O . ASP C 3 84 ? 55.550 66.786 100.429 1.00 40.32 114 ASP B O 1
ATOM 2287 N N . ASN C 3 85 ? 55.422 68.894 101.191 1.00 42.23 115 ASN B N 1
ATOM 2288 C CA . ASN C 3 85 ? 54.111 68.709 101.800 1.00 42.47 115 ASN B CA 1
ATOM 2289 C C . ASN C 3 85 ? 52.937 68.988 100.878 1.00 42.13 115 ASN B C 1
ATOM 2290 O O . ASN C 3 85 ? 51.796 68.688 101.243 1.00 43.05 115 ASN B O 1
ATOM 2295 N N . PHE C 3 86 ? 53.183 69.576 99.703 1.00 40.52 116 PHE B N 1
ATOM 2296 C CA . PHE C 3 86 ? 52.073 69.855 98.808 1.00 38.20 116 PHE B CA 1
ATOM 2297 C C . PHE C 3 86 ? 52.417 69.922 97.307 1.00 37.82 116 PHE B C 1
ATOM 2298 O O . PHE C 3 86 ? 51.548 69.687 96.467 1.00 37.13 116 PHE B O 1
ATOM 2306 N N . LEU C 3 87 ? 53.663 70.231 96.962 1.00 35.34 117 LEU B N 1
ATOM 2307 C CA . LEU C 3 87 ? 54.028 70.303 95.553 1.00 33.50 117 LEU B CA 1
ATOM 2308 C C . LEU C 3 87 ? 54.579 68.951 95.058 1.00 34.16 117 LEU B C 1
ATOM 2309 O O . LEU C 3 87 ? 54.184 68.456 94.012 1.00 34.70 117 LEU B O 1
ATOM 2314 N N . VAL C 3 88 ? 55.499 68.345 95.801 1.00 33.88 118 VAL B N 1
ATOM 2315 C CA . VAL C 3 88 ? 56.028 67.048 95.409 1.00 33.20 118 VAL B CA 1
ATOM 2316 C C . VAL C 3 88 ? 54.905 65.984 95.238 1.00 33.61 118 VAL B C 1
ATOM 2317 O O . VAL C 3 88 ? 54.889 65.246 94.274 1.00 34.81 118 VAL B O 1
ATOM 2321 N N . PRO C 3 89 ? 53.954 65.905 96.178 1.00 33.99 119 PRO B N 1
ATOM 2322 C CA . PRO C 3 89 ? 52.882 64.906 96.073 1.00 33.33 119 PRO B CA 1
ATOM 2323 C C . PRO C 3 89 ? 51.673 65.282 95.213 1.00 33.20 119 PRO B C 1
ATOM 2324 O O . PRO C 3 89 ? 50.693 64.527 95.128 1.00 34.16 119 PRO B O 1
ATOM 2328 N N . ARG C 3 90 ? 51.729 66.436 94.570 1.00 32.67 120 ARG B N 1
ATOM 2329 C CA . ARG C 3 90 ? 50.602 66.870 93.739 1.00 31.68 120 ARG B CA 1
ATOM 2330 C C . ARG C 3 90 ? 50.309 65.855 92.641 1.00 31.81 120 ARG B C 1
ATOM 2331 O O . ARG C 3 90 ? 51.210 65.447 91.902 1.00 33.32 120 ARG B O 1
ATOM 2339 N N . ARG C 3 91 ? 49.052 65.448 92.535 1.00 30.55 121 ARG B N 1
ATOM 2340 C CA . ARG C 3 91 ? 48.633 64.480 91.523 1.00 30.49 121 ARG B CA 1
ATOM 2341 C C . ARG C 3 91 ? 47.302 64.908 90.937 1.00 30.56 121 ARG B C 1
ATOM 2342 O O . ARG C 3 91 ? 46.364 65.223 91.669 1.00 30.98 121 ARG B O 1
ATOM 2350 N N . VAL C 3 92 ? 47.204 64.908 89.614 1.00 30.55 122 VAL B N 1
ATOM 2351 C CA . VAL C 3 92 ? 45.956 65.255 88.965 1.00 30.99 122 VAL B CA 1
ATOM 2352 C C . VAL C 3 92 ? 45.746 64.234 87.869 1.00 31.56 122 VAL B C 1
ATOM 2353 O O . VAL C 3 92 ? 46.540 64.141 86.951 1.00 32.39 122 VAL B O 1
ATOM 2357 N N . GLU C 3 93 ? 44.688 63.452 87.981 1.00 32.58 123 GLU B N 1
ATOM 2358 C CA . GLU C 3 93 ? 44.414 62.420 86.987 1.00 33.96 123 GLU B CA 1
ATOM 2359 C C . GLU C 3 93 ? 44.006 62.979 85.635 1.00 33.43 123 GLU B C 1
ATOM 2360 O O . GLU C 3 93 ? 43.192 63.900 85.542 1.00 33.49 123 GLU B O 1
ATOM 2366 N N . PRO C 3 94 ? 44.545 62.395 84.558 1.00 32.54 124 PRO B N 1
ATOM 2367 C CA . PRO C 3 94 ? 44.296 62.774 83.163 1.00 31.83 124 PRO B CA 1
ATOM 2368 C C . PRO C 3 94 ? 42.935 62.402 82.632 1.00 31.86 124 PRO B C 1
ATOM 2369 O O . PRO C 3 94 ? 42.301 61.501 83.138 1.00 31.62 124 PRO B O 1
ATOM 2373 N N . THR C 3 95 ? 42.496 63.114 81.606 1.00 31.39 125 THR B N 1
ATOM 2374 C CA . THR C 3 95 ? 41.249 62.815 80.936 1.00 31.41 125 THR B CA 1
ATOM 2375 C C . THR C 3 95 ? 41.706 62.152 79.627 1.00 32.50 125 THR B C 1
ATOM 2376 O O . THR C 3 95 ? 42.475 62.745 78.864 1.00 32.04 125 THR B O 1
ATOM 2380 N N . VAL C 3 96 ? 41.249 60.927 79.374 1.00 32.89 126 VAL B N 1
ATOM 2381 C CA . VAL C 3 96 ? 41.673 60.206 78.180 1.00 32.39 126 VAL B CA 1
ATOM 2382 C C . VAL C 3 96 ? 40.530 59.957 77.208 1.00 33.40 126 VAL B C 1
ATOM 2383 O O . VAL C 3 96 ? 39.489 59.415 77.591 1.00 34.32 126 VAL B O 1
ATOM 2387 N N . THR C 3 97 ? 40.716 60.370 75.957 1.00 33.55 127 THR B N 1
ATOM 2388 C CA . THR C 3 97 ? 39.724 60.103 74.921 1.00 35.15 127 THR B CA 1
ATOM 2389 C C . THR C 3 97 ? 40.418 59.732 73.629 1.00 36.52 127 THR B C 1
ATOM 2390 O O . THR C 3 97 ? 41.534 60.173 73.362 1.00 36.01 127 THR B O 1
ATOM 2394 N N . VAL C 3 98 ? 39.761 58.898 72.835 1.00 37.94 128 VAL B N 1
ATOM 2395 C CA . VAL C 3 98 ? 40.309 58.477 71.558 1.00 39.83 128 VAL B CA 1
ATOM 2396 C C . VAL C 3 98 ? 39.385 58.902 70.434 1.00 42.16 128 VAL B C 1
ATOM 2397 O O . VAL C 3 98 ? 38.171 59.003 70.617 1.00 43.37 128 VAL B O 1
ATOM 2401 N N . TYR C 3 99 ? 39.953 59.156 69.264 1.00 45.01 129 TYR B N 1
ATOM 2402 C CA . TYR C 3 99 ? 39.157 59.579 68.124 1.00 47.05 129 TYR B CA 1
ATOM 2403 C C . TYR C 3 99 ? 39.971 59.513 66.838 1.00 49.85 129 TYR B C 1
ATOM 2404 O O . TYR C 3 99 ? 41.174 59.761 66.844 1.00 49.58 129 TYR B O 1
ATOM 2413 N N . PRO C 3 100 ? 39.319 59.164 65.714 1.00 52.56 130 PRO B N 1
ATOM 2414 C CA . PRO C 3 100 ? 39.973 59.057 64.410 1.00 54.33 130 PRO B CA 1
ATOM 2415 C C . PRO C 3 100 ? 39.993 60.374 63.641 1.00 56.52 130 PRO B C 1
ATOM 2416 O O . PRO C 3 100 ? 39.253 61.294 63.978 1.00 57.11 130 PRO B O 1
ATOM 2420 N N . THR C 3 101 ? 40.853 60.454 62.624 1.00 59.59 131 THR B N 1
ATOM 2421 C CA . THR C 3 101 ? 40.955 61.630 61.755 1.00 63.23 131 THR B CA 1
ATOM 2422 C C . THR C 3 101 ? 41.571 61.280 60.409 1.00 65.70 131 THR B C 1
ATOM 2423 O O . THR C 3 101 ? 41.868 60.110 60.128 1.00 64.92 131 THR B O 1
ATOM 2427 N N . LYS C 3 102 ? 41.756 62.306 59.577 1.00 68.61 132 LYS B N 1
ATOM 2428 C CA . LYS C 3 102 ? 42.332 62.103 58.261 1.00 71.38 132 LYS B CA 1
ATOM 2429 C C . LYS C 3 102 ? 43.785 62.535 58.154 1.00 73.86 132 LYS B C 1
ATOM 2430 O O . LYS C 3 102 ? 44.690 61.713 57.962 1.00 74.36 132 LYS B O 1
ATOM 2431 N N . THR C 3 103 ? 44.029 63.833 58.285 1.00 76.11 133 THR B N 1
ATOM 2432 C CA . THR C 3 103 ? 45.398 64.317 58.183 1.00 78.80 133 THR B CA 1
ATOM 2433 C C . THR C 3 103 ? 45.876 64.255 56.744 1.00 80.33 133 THR B C 1
ATOM 2434 O O . THR C 3 103 ? 46.249 65.280 56.163 1.00 80.41 133 THR B O 1
ATOM 2435 N N . GLN C 3 104 ? 45.855 63.053 56.170 1.00 81.67 134 GLN B N 1
ATOM 2436 C CA . GLN C 3 104 ? 46.279 62.872 54.791 1.00 83.44 134 GLN B CA 1
ATOM 2437 C C . GLN C 3 104 ? 45.231 63.281 53.764 1.00 84.85 134 GLN B C 1
ATOM 2438 O O . GLN C 3 104 ? 44.620 64.356 53.871 1.00 85.30 134 GLN B O 1
ATOM 2439 N N . PRO C 3 105 ? 45.021 62.427 52.761 1.00 85.73 135 PRO B N 1
ATOM 2440 C CA . PRO C 3 105 ? 44.045 62.719 51.719 1.00 86.56 135 PRO B CA 1
ATOM 2441 C C . PRO C 3 105 ? 42.608 62.553 52.175 1.00 87.07 135 PRO B C 1
ATOM 2442 O O . PRO C 3 105 ? 41.901 63.545 52.391 1.00 87.56 135 PRO B O 1
ATOM 2443 N N . LEU C 3 106 ? 42.176 61.302 52.317 1.00 86.80 136 LEU B N 1
ATOM 2444 C CA . LEU C 3 106 ? 40.816 61.038 52.754 1.00 86.57 136 LEU B CA 1
ATOM 2445 C C . LEU C 3 106 ? 40.320 59.634 52.460 1.00 86.24 136 LEU B C 1
ATOM 2446 O O . LEU C 3 106 ? 41.069 58.796 51.948 1.00 86.18 136 LEU B O 1
ATOM 2447 N N . GLU C 3 107 ? 39.056 59.377 52.803 1.00 85.78 137 GLU B N 1
ATOM 2448 C CA . GLU C 3 107 ? 38.451 58.076 52.563 1.00 85.03 137 GLU B CA 1
ATOM 2449 C C . GLU C 3 107 ? 38.876 56.976 53.521 1.00 84.66 137 GLU B C 1
ATOM 2450 O O . GLU C 3 107 ? 39.971 56.415 53.388 1.00 85.35 137 GLU B O 1
ATOM 2451 N N . HIS C 3 108 ? 38.018 56.667 54.493 1.00 83.48 138 HIS B N 1
ATOM 2452 C CA . HIS C 3 108 ? 38.333 55.614 55.450 1.00 81.39 138 HIS B CA 1
ATOM 2453 C C . HIS C 3 108 ? 38.831 56.062 56.821 1.00 79.76 138 HIS B C 1
ATOM 2454 O O . HIS C 3 108 ? 38.081 56.023 57.809 1.00 80.32 138 HIS B O 1
ATOM 2455 N N . HIS C 3 109 ? 40.095 56.482 56.887 1.00 77.03 139 HIS B N 1
ATOM 2456 C CA . HIS C 3 109 ? 40.684 56.919 58.145 1.00 73.08 139 HIS B CA 1
ATOM 2457 C C . HIS C 3 109 ? 42.099 56.374 58.235 1.00 70.27 139 HIS B C 1
ATOM 2458 O O . HIS C 3 109 ? 42.338 55.204 57.927 1.00 70.85 139 HIS B O 1
ATOM 2459 N N . ASN C 3 110 ? 43.052 57.205 58.644 1.00 66.61 140 ASN B N 1
ATOM 2460 C CA . ASN C 3 110 ? 44.437 56.746 58.733 1.00 62.42 140 ASN B CA 1
ATOM 2461 C C . ASN C 3 110 ? 45.153 57.139 60.038 1.00 59.61 140 ASN B C 1
ATOM 2462 O O . ASN C 3 110 ? 46.267 56.687 60.286 1.00 58.97 140 ASN B O 1
ATOM 2467 N N . LEU C 3 111 ? 44.522 57.974 60.863 1.00 55.63 141 LEU B N 1
ATOM 2468 C CA . LEU C 3 111 ? 45.120 58.390 62.128 1.00 51.07 141 LEU B CA 1
ATOM 2469 C C . LEU C 3 111 ? 44.216 58.205 63.322 1.00 48.36 141 LEU B C 1
ATOM 2470 O O . LEU C 3 111 ? 43.107 58.732 63.368 1.00 48.49 141 LEU B O 1
ATOM 2475 N N . LEU C 3 112 ? 44.706 57.462 64.297 1.00 44.37 142 LEU B N 1
ATOM 2476 C CA . LEU C 3 112 ? 43.964 57.216 65.523 1.00 41.95 142 LEU B CA 1
ATOM 2477 C C . LEU C 3 112 ? 44.634 58.081 66.590 1.00 39.59 142 LEU B C 1
ATOM 2478 O O . LEU C 3 112 ? 45.824 57.928 66.851 1.00 39.58 142 LEU B O 1
ATOM 2483 N N . VAL C 3 113 ? 43.890 59.004 67.188 1.00 36.03 143 VAL B N 1
ATOM 2484 C CA . VAL C 3 113 ? 44.456 59.906 68.190 1.00 33.60 143 VAL B CA 1
ATOM 2485 C C . VAL C 3 113 ? 44.093 59.602 69.636 1.00 32.34 143 VAL B C 1
ATOM 2486 O O . VAL C 3 113 ? 42.921 59.464 69.979 1.00 31.96 143 VAL B O 1
ATOM 2490 N N . CYS C 3 114 ? 45.106 59.504 70.492 1.00 31.55 144 CYS B N 1
ATOM 2491 C CA . CYS C 3 114 ? 44.863 59.312 71.908 1.00 30.39 144 CYS B CA 1
ATOM 2492 C C . CYS C 3 114 ? 45.161 60.661 72.564 1.00 28.27 144 CYS B C 1
ATOM 2493 O O . CYS C 3 114 ? 46.304 61.102 72.614 1.00 25.28 144 CYS B O 1
ATOM 2496 N N . SER C 3 115 ? 44.115 61.318 73.043 1.00 27.65 145 SER B N 1
ATOM 2497 C CA . SER C 3 115 ? 44.249 62.621 73.690 1.00 27.42 145 SER B CA 1
ATOM 2498 C C . SER C 3 115 ? 44.325 62.477 75.209 1.00 26.65 145 SER B C 1
ATOM 2499 O O . SER C 3 115 ? 43.394 62.005 75.844 1.00 28.04 145 SER B O 1
ATOM 2502 N N . VAL C 3 116 ? 45.441 62.903 75.787 1.00 25.05 146 VAL B N 1
ATOM 2503 C CA . VAL C 3 116 ? 45.631 62.816 77.225 1.00 23.74 146 VAL B CA 1
ATOM 2504 C C . VAL C 3 116 ? 45.845 64.221 77.765 1.00 24.78 146 VAL B C 1
ATOM 2505 O O . VAL C 3 116 ? 46.877 64.836 77.537 1.00 25.18 146 VAL B O 1
ATOM 2509 N N . SER C 3 117 ? 44.872 64.734 78.509 1.00 26.03 147 SER B N 1
ATOM 2510 C CA . SER C 3 117 ? 44.982 66.085 79.023 1.00 27.25 147 SER B CA 1
ATOM 2511 C C . SER C 3 117 ? 44.705 66.295 80.490 1.00 27.91 147 SER B C 1
ATOM 2512 O O . SER C 3 117 ? 44.241 65.416 81.186 1.00 28.73 147 SER B O 1
ATOM 2515 N N . ASP C 3 118 ? 45.008 67.504 80.931 1.00 28.28 148 ASP B N 1
ATOM 2516 C CA . ASP C 3 118 ? 44.768 67.938 82.274 1.00 30.22 148 ASP B CA 1
ATOM 2517 C C . ASP C 3 118 ? 45.362 67.004 83.338 1.00 30.23 148 ASP B C 1
ATOM 2518 O O . ASP C 3 118 ? 44.656 66.545 84.231 1.00 31.15 148 ASP B O 1
ATOM 2523 N N . PHE C 3 119 ? 46.662 66.727 83.246 1.00 28.22 149 PHE B N 1
ATOM 2524 C CA . PHE C 3 119 ? 47.301 65.853 84.211 1.00 26.83 149 PHE B CA 1
ATOM 2525 C C . PHE C 3 119 ? 48.547 66.457 84.827 1.00 26.73 149 PHE B C 1
ATOM 2526 O O . PHE C 3 119 ? 49.090 67.437 84.324 1.00 25.72 149 PHE B O 1
ATOM 2534 N N . TYR C 3 120 ? 48.986 65.844 85.927 1.00 25.73 150 TYR B N 1
ATOM 2535 C CA . TYR C 3 120 ? 50.172 66.255 86.654 1.00 26.19 150 TYR B CA 1
ATOM 2536 C C . TYR C 3 120 ? 50.565 65.132 87.614 1.00 26.29 150 TYR B C 1
ATOM 2537 O O . TYR C 3 120 ? 49.713 64.516 88.242 1.00 28.69 150 TYR B O 1
ATOM 2546 N N . PRO C 3 121 ? 51.855 64.858 87.750 1.00 26.20 151 PRO B N 1
ATOM 2547 C CA . PRO C 3 121 ? 52.977 65.514 87.079 1.00 26.90 151 PRO B CA 1
ATOM 2548 C C . PRO C 3 121 ? 53.174 65.130 85.601 1.00 27.94 151 PRO B C 1
ATOM 2549 O O . PRO C 3 121 ? 52.339 64.454 85.001 1.00 27.64 151 PRO B O 1
ATOM 2553 N N . GLY C 3 122 ? 54.292 65.574 85.028 1.00 28.86 152 GLY B N 1
ATOM 2554 C CA . GLY C 3 122 ? 54.589 65.351 83.621 1.00 30.21 152 GLY B CA 1
ATOM 2555 C C . GLY C 3 122 ? 55.000 63.988 83.135 1.00 32.19 152 GLY B C 1
ATOM 2556 O O . GLY C 3 122 ? 54.817 63.698 81.954 1.00 32.87 152 GLY B O 1
ATOM 2557 N N . ASN C 3 123 ? 55.553 63.149 83.992 1.00 34.24 153 ASN B N 1
ATOM 2558 C CA . ASN C 3 123 ? 55.957 61.810 83.545 1.00 36.40 153 ASN B CA 1
ATOM 2559 C C . ASN C 3 123 ? 54.715 60.922 83.349 1.00 35.41 153 ASN B C 1
ATOM 2560 O O . ASN C 3 123 ? 53.920 60.716 84.266 1.00 35.11 153 ASN B O 1
ATOM 2565 N N . ILE C 3 124 ? 54.560 60.409 82.135 1.00 34.80 154 ILE B N 1
ATOM 2566 C CA . ILE C 3 124 ? 53.406 59.594 81.802 1.00 35.86 154 ILE B CA 1
ATOM 2567 C C . ILE C 3 124 ? 53.725 58.608 80.679 1.00 36.38 154 ILE B C 1
ATOM 2568 O O . ILE C 3 124 ? 54.678 58.811 79.923 1.00 36.24 154 ILE B O 1
ATOM 2573 N N . GLU C 3 125 ? 52.943 57.538 80.575 1.00 36.83 155 GLU B N 1
ATOM 2574 C CA . GLU C 3 125 ? 53.177 56.544 79.521 1.00 39.08 155 GLU B CA 1
ATOM 2575 C C . GLU C 3 125 ? 51.892 56.373 78.738 1.00 38.03 155 GLU B C 1
ATOM 2576 O O . GLU C 3 125 ? 50.818 56.203 79.334 1.00 36.96 155 GLU B O 1
ATOM 2582 N N . VAL C 3 126 ? 52.014 56.401 77.406 1.00 36.73 156 VAL B N 1
ATOM 2583 C CA . VAL C 3 126 ? 50.874 56.252 76.525 1.00 34.87 156 VAL B CA 1
ATOM 2584 C C . VAL C 3 126 ? 51.222 55.207 75.503 1.00 36.19 156 VAL B C 1
ATOM 2585 O O . VAL C 3 126 ? 52.121 55.403 74.716 1.00 37.13 156 VAL B O 1
ATOM 2589 N N . ARG C 3 127 ? 50.509 54.089 75.512 1.00 37.83 157 ARG B N 1
ATOM 2590 C CA . ARG C 3 127 ? 50.767 53.019 74.557 1.00 38.89 157 ARG B CA 1
ATOM 2591 C C . ARG C 3 127 ? 49.576 52.664 73.698 1.00 38.78 157 ARG B C 1
ATOM 2592 O O . ARG C 3 127 ? 48.430 52.831 74.106 1.00 39.73 157 ARG B O 1
ATOM 2600 N N . TRP C 3 128 ? 49.864 52.173 72.503 1.00 38.25 158 TRP B N 1
ATOM 2601 C CA . TRP C 3 128 ? 48.829 51.768 71.580 1.00 39.28 158 TRP B CA 1
ATOM 2602 C C . TRP C 3 128 ? 48.869 50.266 71.362 1.00 39.59 158 TRP B C 1
ATOM 2603 O O . TRP C 3 128 ? 49.940 49.660 71.278 1.00 37.29 158 TRP B O 1
ATOM 2614 N N . PHE C 3 129 ? 47.696 49.669 71.277 1.00 42.11 159 PHE B N 1
ATOM 2615 C CA . PHE C 3 129 ? 47.610 48.248 71.034 1.00 45.16 159 PHE B CA 1
ATOM 2616 C C . PHE C 3 129 ? 46.616 47.922 69.952 1.00 47.80 159 PHE B C 1
ATOM 2617 O O . PHE C 3 129 ? 45.557 48.532 69.858 1.00 48.07 159 PHE B O 1
ATOM 2625 N N . ARG C 3 130 ? 46.982 46.941 69.137 1.00 52.05 160 ARG B N 1
ATOM 2626 C CA . ARG C 3 130 ? 46.159 46.478 68.033 1.00 56.12 160 ARG B CA 1
ATOM 2627 C C . ARG C 3 130 ? 45.848 45.013 68.355 1.00 57.30 160 ARG B C 1
ATOM 2628 O O . ARG C 3 130 ? 46.716 44.140 68.270 1.00 56.86 160 ARG B O 1
ATOM 2636 N N . ASN C 3 131 ? 44.606 44.765 68.753 1.00 59.03 161 ASN B N 1
ATOM 2637 C CA . ASN C 3 131 ? 44.158 43.428 69.130 1.00 61.55 161 ASN B CA 1
ATOM 2638 C C . ASN C 3 131 ? 45.114 42.728 70.093 1.00 62.23 161 ASN B C 1
ATOM 2639 O O . ASN C 3 131 ? 45.359 41.524 69.959 1.00 63.61 161 ASN B O 1
ATOM 2644 N N . GLY C 3 132 ? 45.660 43.472 71.051 1.00 61.45 162 GLY B N 1
ATOM 2645 C CA . GLY C 3 132 ? 46.560 42.864 72.007 1.00 61.31 162 GLY B CA 1
ATOM 2646 C C . GLY C 3 132 ? 48.052 43.018 71.748 1.00 62.22 162 GLY B C 1
ATOM 2647 O O . GLY C 3 132 ? 48.870 42.712 72.622 1.00 62.90 162 GLY B O 1
ATOM 2648 N N . LYS C 3 133 ? 48.435 43.476 70.564 1.00 62.21 163 LYS B N 1
ATOM 2649 C CA . LYS C 3 133 ? 49.858 43.660 70.281 1.00 62.43 163 LYS B CA 1
ATOM 2650 C C . LYS C 3 133 ? 50.224 45.146 70.272 1.00 61.37 163 LYS B C 1
ATOM 2651 O O . LYS C 3 133 ? 49.621 45.948 69.561 1.00 61.04 163 LYS B O 1
ATOM 2657 N N . GLU C 3 134 ? 51.212 45.499 71.083 1.00 60.05 164 GLU B N 1
ATOM 2658 C CA . GLU C 3 134 ? 51.664 46.877 71.207 1.00 59.38 164 GLU B CA 1
ATOM 2659 C C . GLU C 3 134 ? 52.282 47.438 69.923 1.00 59.28 164 GLU B C 1
ATOM 2660 O O . GLU C 3 134 ? 53.247 46.899 69.395 1.00 58.39 164 GLU B O 1
ATOM 2666 N N . GLU C 3 135 ? 51.702 48.524 69.422 1.00 59.16 165 GLU B N 1
ATOM 2667 C CA . GLU C 3 135 ? 52.204 49.172 68.226 1.00 58.91 165 GLU B CA 1
ATOM 2668 C C . GLU C 3 135 ? 53.410 50.033 68.605 1.00 58.92 165 GLU B C 1
ATOM 2669 O O . GLU C 3 135 ? 53.277 51.037 69.315 1.00 58.75 165 GLU B O 1
ATOM 2675 N N . LYS C 3 136 ? 54.588 49.636 68.143 1.00 58.89 166 LYS B N 1
ATOM 2676 C CA . LYS C 3 136 ? 55.799 50.375 68.455 1.00 58.96 166 LYS B CA 1
ATOM 2677 C C . LYS C 3 136 ? 56.132 51.415 67.394 1.00 58.30 166 LYS B C 1
ATOM 2678 O O . LYS C 3 136 ? 56.624 52.486 67.716 1.00 60.09 166 LYS B O 1
ATOM 2684 N N . THR C 3 137 ? 55.849 51.118 66.132 1.00 56.04 167 THR B N 1
ATOM 2685 C CA . THR C 3 137 ? 56.136 52.063 65.064 1.00 52.95 167 THR B CA 1
ATOM 2686 C C . THR C 3 137 ? 54.849 52.699 64.553 1.00 50.52 167 THR B C 1
ATOM 2687 O O . THR C 3 137 ? 53.748 52.160 64.745 1.00 50.50 167 THR B O 1
ATOM 2691 N N . GLY C 3 138 ? 54.986 53.844 63.903 1.00 47.43 168 GLY B N 1
ATOM 2692 C CA . GLY C 3 138 ? 53.802 54.521 63.408 1.00 44.63 168 GLY B CA 1
ATOM 2693 C C . GLY C 3 138 ? 53.216 55.490 64.429 1.00 41.54 168 GLY B C 1
ATOM 2694 O O . GLY C 3 138 ? 52.122 56.012 64.233 1.00 40.67 168 GLY B O 1
ATOM 2695 N N . ILE C 3 139 ? 53.951 55.725 65.511 1.00 39.52 169 ILE B N 1
ATOM 2696 C CA . ILE C 3 139 ? 53.519 56.626 66.572 1.00 37.33 169 ILE B CA 1
ATOM 2697 C C . ILE C 3 139 ? 54.024 58.037 66.329 1.00 36.16 169 ILE B C 1
ATOM 2698 O O . ILE C 3 139 ? 55.195 58.226 66.039 1.00 36.62 169 ILE B O 1
ATOM 2703 N N . VAL C 3 140 ? 53.137 59.012 66.456 1.00 34.21 170 VAL B N 1
ATOM 2704 C CA . VAL C 3 140 ? 53.472 60.407 66.274 1.00 33.28 170 VAL B CA 1
ATOM 2705 C C . VAL C 3 140 ? 52.931 61.144 67.493 1.00 33.34 170 VAL B C 1
ATOM 2706 O O . VAL C 3 140 ? 51.789 60.966 67.901 1.00 33.57 170 VAL B O 1
ATOM 2710 N N . SER C 3 141 ? 53.752 61.990 68.085 1.00 32.73 171 SER B N 1
ATOM 2711 C CA . SER C 3 141 ? 53.331 62.716 69.287 1.00 31.16 171 SER B CA 1
ATOM 2712 C C . SER C 3 141 ? 53.606 64.202 69.270 1.00 30.23 171 SER B C 1
ATOM 2713 O O . SER C 3 141 ? 54.537 64.656 68.624 1.00 30.30 171 SER B O 1
ATOM 2716 N N . THR C 3 142 ? 52.780 64.956 69.974 1.00 28.83 172 THR B N 1
ATOM 2717 C CA . THR C 3 142 ? 52.925 66.403 70.048 1.00 27.96 172 THR B CA 1
ATOM 2718 C C . THR C 3 142 ? 53.901 66.717 71.148 1.00 27.84 172 THR B C 1
ATOM 2719 O O . THR C 3 142 ? 54.313 67.848 71.318 1.00 30.49 172 THR B O 1
ATOM 2723 N N . GLY C 3 143 ? 54.259 65.718 71.921 1.00 26.49 173 GLY B N 1
ATOM 2724 C CA . GLY C 3 143 ? 55.180 65.966 73.014 1.00 27.30 173 GLY B CA 1
ATOM 2725 C C . GLY C 3 143 ? 54.453 66.391 74.296 1.00 27.56 173 GLY B C 1
ATOM 2726 O O . GLY C 3 143 ? 53.231 66.541 74.307 1.00 29.05 173 GLY B O 1
ATOM 2727 N N . LEU C 3 144 ? 55.212 66.583 75.375 1.00 25.64 174 LEU B N 1
ATOM 2728 C CA . LEU C 3 144 ? 54.669 66.975 76.659 1.00 24.99 174 LEU B CA 1
ATOM 2729 C C . LEU C 3 144 ? 54.418 68.461 76.656 1.00 25.92 174 LEU B C 1
ATOM 2730 O O . LEU C 3 144 ? 55.345 69.246 76.790 1.00 26.82 174 LEU B O 1
ATOM 2735 N N . VAL C 3 145 ? 53.163 68.856 76.509 1.00 25.40 175 VAL B N 1
ATOM 2736 C CA . VAL C 3 145 ? 52.779 70.255 76.471 1.00 24.71 175 VAL B CA 1
ATOM 2737 C C . VAL C 3 145 ? 52.406 70.803 77.850 1.00 25.10 175 VAL B C 1
ATOM 2738 O O . VAL C 3 145 ? 51.393 70.413 78.447 1.00 25.52 175 VAL B O 1
ATOM 2742 N N . ARG C 3 146 ? 53.220 71.734 78.343 1.00 25.54 176 ARG B N 1
ATOM 2743 C CA . ARG C 3 146 ? 53.019 72.371 79.651 1.00 24.71 176 ARG B CA 1
ATOM 2744 C C . ARG C 3 146 ? 52.051 73.543 79.490 1.00 24.64 176 ARG B C 1
ATOM 2745 O O . ARG C 3 146 ? 52.228 74.401 78.631 1.00 25.25 176 ARG B O 1
ATOM 2753 N N . ASN C 3 147 ? 51.020 73.597 80.318 1.00 24.06 177 ASN B N 1
ATOM 2754 C CA . ASN C 3 147 ? 50.033 74.664 80.190 1.00 24.02 177 ASN B CA 1
ATOM 2755 C C . ASN C 3 147 ? 50.324 75.924 80.981 1.00 25.46 177 ASN B C 1
ATOM 2756 O O . ASN C 3 147 ? 49.697 76.958 80.745 1.00 24.08 177 ASN B O 1
ATOM 2761 N N . GLY C 3 148 ? 51.275 75.852 81.913 1.00 26.38 178 GLY B N 1
ATOM 2762 C CA . GLY C 3 148 ? 51.632 77.015 82.703 1.00 25.96 178 GLY B CA 1
ATOM 2763 C C . GLY C 3 148 ? 50.830 77.156 83.997 1.00 27.54 178 GLY B C 1
ATOM 2764 O O . GLY C 3 148 ? 51.151 77.993 84.849 1.00 26.42 178 GLY B O 1
ATOM 2765 N N . ASP C 3 149 ? 49.777 76.353 84.145 1.00 27.25 179 ASP B N 1
ATOM 2766 C CA . ASP C 3 149 ? 48.943 76.410 85.342 1.00 26.87 179 ASP B CA 1
ATOM 2767 C C . ASP C 3 149 ? 49.029 75.101 86.166 1.00 25.74 179 ASP B C 1
ATOM 2768 O O . ASP C 3 149 ? 48.093 74.745 86.874 1.00 25.07 179 ASP B O 1
ATOM 2773 N N . TRP C 3 150 ? 50.151 74.404 86.036 1.00 25.02 180 TRP B N 1
ATOM 2774 C CA . TRP C 3 150 ? 50.396 73.163 86.735 1.00 25.21 180 TRP B CA 1
ATOM 2775 C C . TRP C 3 150 ? 49.630 71.960 86.177 1.00 25.63 180 TRP B C 1
ATOM 2776 O O . TRP C 3 150 ? 49.231 71.072 86.932 1.00 25.49 180 TRP B O 1
ATOM 2787 N N . THR C 3 151 ? 49.399 71.950 84.866 1.00 26.54 181 THR B N 1
ATOM 2788 C CA . THR C 3 151 ? 48.734 70.808 84.216 1.00 26.45 181 THR B CA 1
ATOM 2789 C C . THR C 3 151 ? 49.402 70.615 82.859 1.00 26.28 181 THR B C 1
ATOM 2790 O O . THR C 3 151 ? 49.959 71.554 82.313 1.00 24.48 181 THR B O 1
ATOM 2794 N N . PHE C 3 152 ? 49.350 69.384 82.349 1.00 25.89 182 PHE B N 1
ATOM 2795 C CA . PHE C 3 152 ? 49.943 69.046 81.077 1.00 26.10 182 PHE B CA 1
ATOM 2796 C C . PHE C 3 152 ? 48.918 68.427 80.168 1.00 26.10 182 PHE B C 1
ATOM 2797 O O . PHE C 3 152 ? 47.878 67.995 80.629 1.00 26.58 182 PHE B O 1
ATOM 2805 N N . GLN C 3 153 ? 49.228 68.384 78.876 1.00 26.09 183 GLN B N 1
ATOM 2806 C CA . GLN C 3 153 ? 48.374 67.741 77.894 1.00 25.26 183 GLN B CA 1
ATOM 2807 C C . GLN C 3 153 ? 49.284 67.219 76.789 1.00 24.94 183 GLN B C 1
ATOM 2808 O O . GLN C 3 153 ? 50.403 67.714 76.629 1.00 24.11 183 GLN B O 1
ATOM 2814 N N . THR C 3 154 ? 48.809 66.227 76.034 1.00 24.26 184 THR B N 1
ATOM 2815 C CA . THR C 3 154 ? 49.586 65.647 74.957 1.00 24.83 184 THR B CA 1
ATOM 2816 C C . THR C 3 154 ? 48.699 64.790 74.061 1.00 24.80 184 THR B C 1
ATOM 2817 O O . THR C 3 154 ? 47.623 64.352 74.475 1.00 26.37 184 THR B O 1
ATOM 2821 N N . LEU C 3 155 ? 49.126 64.599 72.822 1.00 24.58 185 LEU B N 1
ATOM 2822 C CA . LEU C 3 155 ? 48.413 63.758 71.881 1.00 24.16 185 LEU B CA 1
ATOM 2823 C C . LEU C 3 155 ? 49.413 62.703 71.415 1.00 24.61 185 LEU B C 1
ATOM 2824 O O . LEU C 3 155 ? 50.583 62.981 71.141 1.00 24.55 185 LEU B O 1
ATOM 2829 N N . VAL C 3 156 ? 48.967 61.472 71.376 1.00 26.23 186 VAL B N 1
ATOM 2830 C CA . VAL C 3 156 ? 49.805 60.399 70.904 1.00 27.45 186 VAL B CA 1
ATOM 2831 C C . VAL C 3 156 ? 48.974 59.718 69.834 1.00 28.20 186 VAL B C 1
ATOM 2832 O O . VAL C 3 156 ? 47.932 59.156 70.110 1.00 27.07 186 VAL B O 1
ATOM 2836 N N . MET C 3 157 ? 49.448 59.797 68.601 1.00 31.01 187 MET B N 1
ATOM 2837 C CA . MET C 3 157 ? 48.737 59.264 67.460 1.00 32.68 187 MET B CA 1
ATOM 2838 C C . MET C 3 157 ? 49.329 58.016 66.811 1.00 33.77 187 MET B C 1
ATOM 2839 O O . MET C 3 157 ? 50.551 57.852 66.729 1.00 32.39 187 MET B O 1
ATOM 2844 N N . LEU C 3 158 ? 48.443 57.127 66.353 1.00 35.81 188 LEU B N 1
ATOM 2845 C CA . LEU C 3 158 ? 48.854 55.912 65.667 1.00 37.69 188 LEU B CA 1
ATOM 2846 C C . LEU C 3 158 ? 48.381 55.964 64.224 1.00 40.01 188 LEU B C 1
ATOM 2847 O O . LEU C 3 158 ? 47.211 56.260 63.931 1.00 38.19 188 LEU B O 1
ATOM 2852 N N . GLU C 3 159 ? 49.308 55.701 63.317 1.00 44.57 189 GLU B N 1
ATOM 2853 C CA . GLU C 3 159 ? 49.006 55.717 61.895 1.00 49.26 189 GLU B CA 1
ATOM 2854 C C . GLU C 3 159 ? 48.544 54.319 61.524 1.00 50.67 189 GLU B C 1
ATOM 2855 O O . GLU C 3 159 ? 49.298 53.365 61.687 1.00 49.88 189 GLU B O 1
ATOM 2861 N N . THR C 3 160 ? 47.308 54.185 61.047 1.00 54.05 190 THR B N 1
ATOM 2862 C CA . THR C 3 160 ? 46.805 52.861 60.686 1.00 58.96 190 THR B CA 1
ATOM 2863 C C . THR C 3 160 ? 45.745 52.782 59.608 1.00 61.65 190 THR B C 1
ATOM 2864 O O . THR C 3 160 ? 45.049 53.753 59.299 1.00 62.82 190 THR B O 1
ATOM 2868 N N . VAL C 3 161 ? 45.636 51.576 59.063 1.00 64.87 191 VAL B N 1
ATOM 2869 C CA . VAL C 3 161 ? 44.675 51.204 58.039 1.00 68.37 191 VAL B CA 1
ATOM 2870 C C . VAL C 3 161 ? 43.760 50.249 58.797 1.00 70.50 191 VAL B C 1
ATOM 2871 O O . VAL C 3 161 ? 44.017 49.040 58.822 1.00 70.81 191 VAL B O 1
ATOM 2875 N N . PRO C 3 162 ? 42.707 50.773 59.453 1.00 72.19 192 PRO B N 1
ATOM 2876 C CA . PRO C 3 162 ? 41.772 49.936 60.214 1.00 73.66 192 PRO B CA 1
ATOM 2877 C C . PRO C 3 162 ? 41.049 48.867 59.388 1.00 75.13 192 PRO B C 1
ATOM 2878 O O . PRO C 3 162 ? 40.477 49.149 58.334 1.00 75.88 192 PRO B O 1
ATOM 2882 N N . GLN C 3 163 ? 41.087 47.636 59.889 1.00 75.94 193 GLN B N 1
ATOM 2883 C CA . GLN C 3 163 ? 40.444 46.496 59.249 1.00 76.79 193 GLN B CA 1
ATOM 2884 C C . GLN C 3 163 ? 39.348 46.018 60.181 1.00 76.72 193 GLN B C 1
ATOM 2885 O O . GLN C 3 163 ? 39.647 45.444 61.227 1.00 77.17 193 GLN B O 1
ATOM 2891 N N . SER C 3 164 ? 38.088 46.250 59.816 1.00 76.87 194 SER B N 1
ATOM 2892 C CA . SER C 3 164 ? 36.957 45.838 60.658 1.00 76.98 194 SER B CA 1
ATOM 2893 C C . SER C 3 164 ? 37.235 44.503 61.360 1.00 76.08 194 SER B C 1
ATOM 2894 O O . SER C 3 164 ? 37.637 43.506 60.734 1.00 75.07 194 SER B O 1
ATOM 2897 N N . GLY C 3 165 ? 37.021 44.502 62.670 1.00 75.31 195 GLY B N 1
ATOM 2898 C CA . GLY C 3 165 ? 37.278 43.312 63.457 1.00 74.26 195 GLY B CA 1
ATOM 2899 C C . GLY C 3 165 ? 38.434 43.586 64.401 1.00 72.78 195 GLY B C 1
ATOM 2900 O O . GLY C 3 165 ? 38.616 42.902 65.410 1.00 72.38 195 GLY B O 1
ATOM 2901 N N . GLU C 3 166 ? 39.227 44.595 64.052 1.00 71.28 196 GLU B N 1
ATOM 2902 C CA . GLU C 3 166 ? 40.374 44.990 64.859 1.00 69.07 196 GLU B CA 1
ATOM 2903 C C . GLU C 3 166 ? 39.931 45.944 65.962 1.00 67.07 196 GLU B C 1
ATOM 2904 O O . GLU C 3 166 ? 39.102 46.848 65.736 1.00 67.34 196 GLU B O 1
ATOM 2910 N N . VAL C 3 167 ? 40.478 45.728 67.155 1.00 63.96 197 VAL B N 1
ATOM 2911 C CA . VAL C 3 167 ? 40.177 46.573 68.296 1.00 60.98 197 VAL B CA 1
ATOM 2912 C C . VAL C 3 167 ? 41.453 47.298 68.712 1.00 58.67 197 VAL B C 1
ATOM 2913 O O . VAL C 3 167 ? 42.479 46.671 68.960 1.00 58.24 197 VAL B O 1
ATOM 2917 N N . TYR C 3 168 ? 41.396 48.623 68.752 1.00 55.63 198 TYR B N 1
ATOM 2918 C CA . TYR C 3 168 ? 42.554 49.398 69.153 1.00 52.47 198 TYR B CA 1
ATOM 2919 C C . TYR C 3 168 ? 42.378 49.899 70.578 1.00 50.32 198 TYR B C 1
ATOM 2920 O O . TYR C 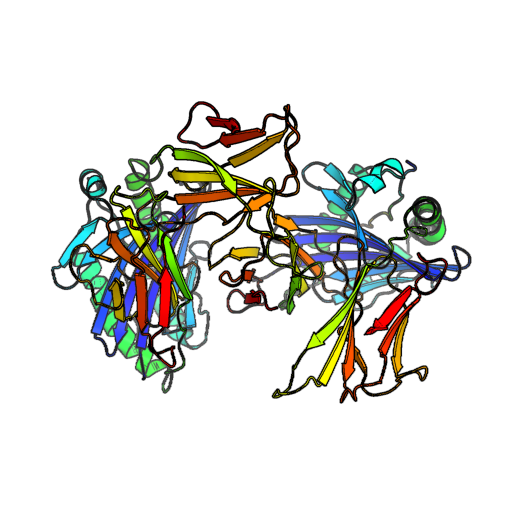3 168 ? 41.285 50.328 70.963 1.00 50.38 198 TYR B O 1
ATOM 2929 N N . THR C 3 169 ? 43.455 49.845 71.357 1.00 47.65 199 THR B N 1
ATOM 2930 C CA . THR C 3 169 ? 43.404 50.310 72.727 1.00 45.54 199 THR B CA 1
ATOM 2931 C C . THR C 3 169 ? 44.511 51.283 73.076 1.00 43.54 199 THR B C 1
ATOM 2932 O O . THR C 3 169 ? 45.686 51.023 72.803 1.00 42.15 199 THR B O 1
ATOM 2936 N N . CYS C 3 170 ? 44.126 52.408 73.675 1.00 41.01 200 CYS B N 1
ATOM 2937 C CA . CYS C 3 170 ? 45.106 53.374 74.123 1.00 39.71 200 CYS B CA 1
ATOM 2938 C C . CYS C 3 170 ? 45.268 53.090 75.616 1.00 38.72 200 CYS B C 1
ATOM 2939 O O . CYS C 3 170 ? 44.284 53.066 76.348 1.00 38.94 200 CYS B O 1
ATOM 2942 N N . GLN C 3 171 ? 46.493 52.867 76.070 1.00 36.89 201 GLN B N 1
ATOM 2943 C CA . GLN C 3 171 ? 46.724 52.606 77.486 1.00 35.27 201 GLN B CA 1
ATOM 2944 C C . GLN C 3 171 ? 47.590 53.710 78.115 1.00 33.37 201 GLN B C 1
ATOM 2945 O O . GLN C 3 171 ? 48.671 54.039 77.626 1.00 31.16 201 GLN B O 1
ATOM 2951 N N . VAL C 3 172 ? 47.105 54.276 79.212 1.00 32.03 202 VAL B N 1
ATOM 2952 C CA . VAL C 3 172 ? 47.815 55.348 79.883 1.00 30.78 202 VAL B CA 1
ATOM 2953 C C . VAL C 3 172 ? 48.214 54.968 81.312 1.00 32.17 202 VAL B C 1
ATOM 2954 O O . VAL C 3 172 ? 47.385 54.547 82.126 1.00 32.36 202 VAL B O 1
ATOM 2958 N N . GLU C 3 173 ? 49.499 55.107 81.601 1.00 31.87 203 GLU B N 1
ATOM 2959 C CA . GLU C 3 173 ? 50.034 54.836 82.915 1.00 33.32 203 GLU B CA 1
ATOM 2960 C C . GLU C 3 173 ? 50.516 56.186 83.488 1.00 33.20 203 GLU B C 1
ATOM 2961 O O . GLU C 3 173 ? 51.185 56.953 82.794 1.00 34.40 203 GLU B O 1
ATOM 2967 N N . HIS C 3 174 ? 50.176 56.473 84.737 1.00 31.64 204 HIS B N 1
ATOM 2968 C CA . HIS C 3 174 ? 50.531 57.734 85.363 1.00 31.50 204 HIS B CA 1
ATOM 2969 C C . HIS C 3 174 ? 50.487 57.605 86.899 1.00 30.84 204 HIS B C 1
ATOM 2970 O O . HIS C 3 174 ? 49.642 56.905 87.453 1.00 31.76 204 HIS B O 1
ATOM 2977 N N . PRO C 3 175 ? 51.389 58.289 87.608 1.00 31.24 205 PRO B N 1
ATOM 2978 C CA . PRO C 3 175 ? 51.453 58.245 89.082 1.00 31.73 205 PRO B CA 1
ATOM 2979 C C . PRO C 3 175 ? 50.152 58.501 89.836 1.00 32.06 205 PRO B C 1
ATOM 2980 O O . PRO C 3 175 ? 49.945 57.953 90.911 1.00 33.39 205 PRO B O 1
ATOM 2984 N N . SER C 3 176 ? 49.275 59.314 89.271 1.00 32.18 206 SER B N 1
ATOM 2985 C CA . SER C 3 176 ? 47.999 59.642 89.887 1.00 32.57 206 SER B CA 1
ATOM 2986 C C . SER C 3 176 ? 46.982 58.491 89.774 1.00 33.44 206 SER B C 1
ATOM 2987 O O . SER C 3 176 ? 45.883 58.557 90.343 1.00 33.64 206 SER B O 1
ATOM 2990 N N . LEU C 3 177 ? 47.327 57.452 89.021 1.00 34.46 207 LEU B N 1
ATOM 2991 C CA . LEU C 3 177 ? 46.404 56.336 88.801 1.00 35.23 207 LEU B CA 1
ATOM 2992 C C . LEU C 3 177 ? 46.894 55.052 89.444 1.00 36.68 207 LEU B C 1
ATOM 2993 O O . LEU C 3 177 ? 48.083 54.726 89.348 1.00 38.47 207 LEU B O 1
ATOM 2998 N N . THR C 3 178 ? 45.988 54.326 90.104 1.00 37.20 208 THR B N 1
ATOM 2999 C CA . THR C 3 178 ? 46.364 53.066 90.753 1.00 38.18 208 THR B CA 1
ATOM 3000 C C . THR C 3 178 ? 46.442 51.965 89.688 1.00 38.62 208 THR B C 1
ATOM 3001 O O . THR C 3 178 ? 47.220 51.024 89.801 1.00 38.24 208 THR B O 1
ATOM 3005 N N . ASP C 3 179 ? 45.617 52.082 88.654 1.00 39.63 209 ASP B N 1
ATOM 3006 C CA . ASP C 3 179 ? 45.608 51.115 87.561 1.00 41.46 209 ASP B CA 1
ATOM 3007 C C . ASP C 3 179 ? 45.701 51.806 86.215 1.00 41.65 209 ASP B C 1
ATOM 3008 O O . ASP C 3 179 ? 45.233 52.930 86.044 1.00 43.00 209 ASP B O 1
ATOM 3013 N N . PRO C 3 180 ? 46.320 51.146 85.236 1.00 40.81 210 PRO B N 1
ATOM 3014 C CA . PRO C 3 180 ? 46.436 51.736 83.897 1.00 39.16 210 PRO B CA 1
ATOM 3015 C C . PRO C 3 180 ? 45.043 52.129 83.392 1.00 38.79 210 PRO B C 1
ATOM 3016 O O . PRO C 3 180 ? 44.053 51.462 83.697 1.00 39.16 210 PRO B O 1
ATOM 3020 N N . VAL C 3 181 ? 44.946 53.223 82.653 1.00 38.04 211 VAL B N 1
ATOM 3021 C CA . VAL C 3 181 ? 43.668 53.597 82.077 1.00 38.66 211 VAL B CA 1
ATOM 3022 C C . VAL C 3 181 ? 43.658 53.150 80.608 1.00 38.95 211 VAL B C 1
ATOM 3023 O O . VAL C 3 181 ? 44.630 53.347 79.877 1.00 39.19 211 VAL B O 1
ATOM 3027 N N . THR C 3 182 ? 42.570 52.524 80.181 1.00 39.62 212 THR B N 1
ATOM 3028 C CA . THR C 3 182 ? 42.463 52.057 78.802 1.00 39.05 212 THR B CA 1
ATOM 3029 C C . THR C 3 182 ? 41.205 52.566 78.127 1.00 39.56 212 THR B C 1
ATOM 3030 O O . THR C 3 182 ? 40.153 52.739 78.761 1.00 39.80 212 THR B O 1
ATOM 3034 N N . VAL C 3 183 ? 41.326 52.812 76.830 1.00 39.78 213 VAL B N 1
ATOM 3035 C CA . VAL C 3 183 ? 40.220 53.276 76.022 1.00 40.95 213 VAL B CA 1
ATOM 3036 C C . VAL C 3 183 ? 40.293 52.540 74.688 1.00 43.08 213 VAL B C 1
ATOM 3037 O O . VAL C 3 183 ? 41.331 52.557 74.014 1.00 42.87 213 VAL B O 1
ATOM 3041 N N . GLU C 3 184 ? 39.197 51.876 74.319 1.00 45.35 214 GLU B N 1
ATOM 3042 C CA . GLU C 3 184 ? 39.174 51.115 73.087 1.00 48.55 214 GLU B CA 1
ATOM 3043 C C . GLU C 3 184 ? 38.500 51.826 71.956 1.00 49.27 214 GLU B C 1
ATOM 3044 O O . GLU C 3 184 ? 37.745 52.778 72.159 1.00 49.81 214 GLU B O 1
ATOM 3050 N N . TRP C 3 185 ? 38.790 51.360 70.751 1.00 49.87 215 TRP B N 1
ATOM 3051 C CA . TRP C 3 185 ? 38.193 51.940 69.563 1.00 51.35 215 TRP B CA 1
ATOM 3052 C C . TRP C 3 185 ? 38.105 50.877 68.473 1.00 52.31 215 TRP B C 1
ATOM 3053 O O . TRP C 3 185 ? 38.996 49.991 68.443 1.00 51.64 215 TRP B O 1
ATOM 3065 N N . GLU D 1 1 ? 85.987 44.220 45.556 1.00 72.08 3 GLU C N 1
ATOM 3066 C CA . GLU D 1 1 ? 85.144 44.709 46.686 1.00 71.43 3 GLU C CA 1
ATOM 3067 C C . GLU D 1 1 ? 85.968 45.475 47.721 1.00 69.43 3 GLU C C 1
ATOM 3068 O O . GLU D 1 1 ? 86.881 44.930 48.332 1.00 69.96 3 GLU C O 1
ATOM 3074 N N . GLU D 1 2 ? 85.649 46.743 47.908 1.00 66.50 4 GLU C N 1
ATOM 3075 C CA . GLU D 1 2 ? 86.321 47.553 48.911 1.00 62.73 4 GLU C CA 1
ATOM 3076 C C . GLU D 1 2 ? 85.347 47.636 50.082 1.00 59.54 4 GLU C C 1
ATOM 3077 O O . GLU D 1 2 ? 84.178 47.980 49.906 1.00 59.27 4 GLU C O 1
ATOM 3083 N N . HIS D 1 3 ? 85.819 47.289 51.270 1.00 55.69 5 HIS C N 1
ATOM 3084 C CA . HIS D 1 3 ? 84.975 47.334 52.450 1.00 51.85 5 HIS C CA 1
ATOM 3085 C C . HIS D 1 3 ? 85.809 47.645 53.671 1.00 49.24 5 HIS C C 1
ATOM 3086 O O . HIS D 1 3 ? 87.031 47.533 53.635 1.00 48.00 5 HIS C O 1
ATOM 3093 N N . THR D 1 4 ? 85.140 48.037 54.748 1.00 46.56 6 THR C N 1
ATOM 3094 C CA . THR D 1 4 ? 85.825 48.381 55.984 1.00 44.35 6 THR C CA 1
ATOM 3095 C C . THR D 1 4 ? 85.000 48.004 57.190 1.00 43.00 6 THR C C 1
ATOM 3096 O O . THR D 1 4 ? 83.835 48.342 57.279 1.00 44.49 6 THR C O 1
ATOM 3100 N N . ILE D 1 5 ? 85.604 47.275 58.111 1.00 42.00 7 ILE C N 1
ATOM 3101 C CA . ILE D 1 5 ? 84.924 46.892 59.335 1.00 39.80 7 ILE C CA 1
ATOM 3102 C C . ILE D 1 5 ? 85.695 47.547 60.444 1.00 37.83 7 ILE C C 1
ATOM 3103 O O . ILE D 1 5 ? 86.881 47.301 60.611 1.00 38.32 7 ILE C O 1
ATOM 3108 N N . ILE D 1 6 ? 85.019 48.411 61.186 1.00 36.22 8 ILE C N 1
ATOM 3109 C CA . ILE D 1 6 ? 85.666 49.103 62.288 1.00 35.27 8 ILE C CA 1
ATOM 3110 C C . ILE D 1 6 ? 85.066 48.694 63.611 1.00 33.88 8 ILE C C 1
ATOM 3111 O O . ILE D 1 6 ? 83.859 48.719 63.777 1.00 34.17 8 ILE C O 1
ATOM 3116 N N . GLN D 1 7 ? 85.906 48.301 64.547 1.00 32.30 9 GLN C N 1
ATOM 3117 C CA . GLN D 1 7 ? 85.417 47.946 65.872 1.00 32.06 9 GLN C CA 1
ATOM 3118 C C . GLN D 1 7 ? 85.928 49.104 66.720 1.00 31.28 9 GLN C C 1
ATOM 3119 O O . GLN D 1 7 ? 87.118 49.438 66.680 1.00 31.46 9 GLN C O 1
ATOM 3125 N N . ALA D 1 8 ? 85.014 49.743 67.451 1.00 30.03 10 ALA C N 1
ATOM 3126 C CA . ALA D 1 8 ? 85.365 50.899 68.276 1.00 29.72 10 ALA C CA 1
ATOM 3127 C C . ALA D 1 8 ? 84.935 50.738 69.725 1.00 29.07 10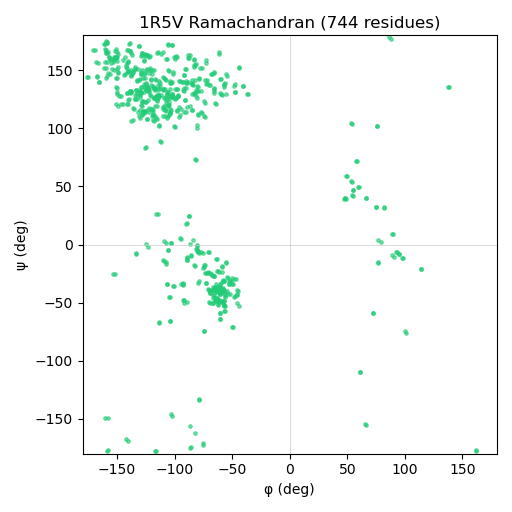 ALA C C 1
ATOM 3128 O O . ALA D 1 8 ? 83.876 50.173 70.021 1.00 28.51 10 ALA C O 1
ATOM 3130 N N . GLU D 1 9 ? 85.772 51.236 70.632 1.00 28.30 11 GLU C N 1
ATOM 3131 C CA . GLU D 1 9 ? 85.469 51.156 72.053 1.00 28.66 11 GLU C CA 1
ATOM 3132 C C . GLU D 1 9 ? 86.148 52.299 72.800 1.00 27.85 11 GLU C C 1
ATOM 3133 O O . GLU D 1 9 ? 87.197 52.791 72.385 1.00 28.21 11 GLU C O 1
ATOM 3139 N N . PHE D 1 10 ? 85.541 52.739 73.897 1.00 27.34 12 PHE C N 1
ATOM 3140 C CA . PHE D 1 10 ? 86.142 53.793 74.700 1.00 26.92 12 PHE C CA 1
ATOM 3141 C C . PHE D 1 10 ? 85.604 53.824 76.117 1.00 27.94 12 PHE C C 1
ATOM 3142 O O . PHE D 1 10 ? 84.612 53.174 76.435 1.00 28.48 12 PHE C O 1
ATOM 3150 N N . TYR D 1 11 ? 86.282 54.582 76.968 1.00 28.73 13 TYR C N 1
ATOM 3151 C CA . TYR D 1 11 ? 85.846 54.762 78.334 1.00 29.61 13 TYR C CA 1
ATOM 3152 C C . TYR D 1 11 ? 86.053 56.244 78.621 1.00 30.66 13 TYR C C 1
ATOM 3153 O O . TYR D 1 11 ? 87.121 56.803 78.354 1.00 30.60 13 TYR C O 1
ATOM 3162 N N . LEU D 1 12 ? 85.029 56.875 79.168 1.00 31.00 14 LEU C N 1
ATOM 3163 C CA . LEU D 1 12 ? 85.085 58.307 79.422 1.00 31.89 14 LEU C CA 1
ATOM 3164 C C . LEU D 1 12 ? 84.908 58.717 80.877 1.00 33.91 14 LEU C C 1
ATOM 3165 O O . LEU D 1 12 ? 84.048 58.203 81.581 1.00 35.94 14 LEU C O 1
ATOM 3170 N N . LEU D 1 13 ? 85.725 59.656 81.318 1.00 35.67 15 LEU C N 1
ATOM 3171 C CA . LEU D 1 13 ? 85.645 60.179 82.686 1.00 37.21 15 LEU C CA 1
ATOM 3172 C C . LEU D 1 13 ? 85.486 61.698 82.539 1.00 38.30 15 LEU C C 1
ATOM 3173 O O . LEU D 1 13 ? 85.993 62.298 81.572 1.00 36.68 15 LEU C O 1
ATOM 3178 N N . PRO D 1 14 ? 84.815 62.338 83.498 1.00 39.90 16 PRO C N 1
ATOM 3179 C CA . PRO D 1 14 ? 84.204 61.750 84.702 1.00 41.59 16 PRO C CA 1
ATOM 3180 C C . PRO D 1 14 ? 82.834 61.068 84.545 1.00 43.21 16 PRO C C 1
ATOM 3181 O O . PRO D 1 14 ? 82.322 60.489 85.496 1.00 45.27 16 PRO C O 1
ATOM 3185 N N . ASP D 1 15 ? 82.238 61.120 83.361 1.00 44.21 17 ASP C N 1
ATOM 3186 C CA . ASP D 1 15 ? 80.925 60.525 83.185 1.00 44.57 17 ASP C CA 1
ATOM 3187 C C . ASP D 1 15 ? 80.894 59.026 83.496 1.00 44.50 17 ASP C C 1
ATOM 3188 O O . ASP D 1 15 ? 79.817 58.463 83.733 1.00 43.83 17 ASP C O 1
ATOM 3193 N N . LYS D 1 16 ? 82.054 58.372 83.502 1.00 44.06 18 LYS C N 1
ATOM 3194 C CA . LYS D 1 16 ? 82.092 56.933 83.775 1.00 45.92 18 LYS C CA 1
ATOM 3195 C C . LYS D 1 16 ? 81.264 56.135 82.760 1.00 45.21 18 LYS C C 1
ATOM 3196 O O . LYS D 1 16 ? 80.451 55.292 83.137 1.00 45.29 18 LYS C O 1
ATOM 3202 N N . ARG D 1 17 ? 81.471 56.395 81.475 1.00 44.61 19 ARG C N 1
ATOM 3203 C CA . ARG D 1 17 ? 80.740 55.687 80.427 1.00 44.18 19 ARG C CA 1
ATOM 3204 C C . ARG D 1 17 ? 81.618 55.015 79.415 1.00 42.18 19 ARG C C 1
ATOM 3205 O O . ARG D 1 17 ? 82.625 55.577 78.972 1.00 42.71 19 ARG C O 1
ATOM 3213 N N . GLY D 1 18 ? 81.237 53.800 79.046 1.00 39.97 20 GLY C N 1
ATOM 3214 C CA . GLY D 1 18 ? 81.995 53.053 78.062 1.00 38.06 20 GLY C CA 1
ATOM 3215 C C . GLY D 1 18 ? 81.140 52.650 76.875 1.00 37.08 20 GLY C C 1
ATOM 3216 O O . GLY D 1 18 ? 79.917 52.654 76.925 1.00 37.94 20 GLY C O 1
ATOM 3217 N N . GLU D 1 19 ? 81.787 52.293 75.782 1.00 35.45 21 GLU C N 1
ATOM 3218 C CA . GLU D 1 19 ? 81.062 51.865 74.612 1.00 32.66 21 GLU C CA 1
ATOM 3219 C C . GLU D 1 19 ? 81.905 50.838 73.840 1.00 30.95 21 GLU C C 1
ATOM 3220 O O . GLU D 1 19 ? 83.136 50.822 73.931 1.00 29.49 21 GLU C O 1
ATOM 3226 N N . PHE D 1 20 ? 81.225 49.965 73.107 1.00 29.03 22 PHE C N 1
ATOM 3227 C CA . PHE D 1 20 ? 81.871 48.924 72.298 1.00 28.36 22 PHE C CA 1
ATOM 3228 C C . PHE D 1 20 ? 80.905 48.670 71.134 1.00 28.41 22 PHE C C 1
ATOM 3229 O O . PHE D 1 20 ? 79.737 48.306 71.341 1.00 27.79 22 PHE C O 1
ATOM 3237 N N . MET D 1 21 ? 81.382 48.872 69.912 1.00 27.39 23 MET C N 1
ATOM 3238 C CA . MET D 1 21 ? 80.530 48.684 68.764 1.00 28.03 23 MET C CA 1
ATOM 3239 C C . MET D 1 21 ? 81.250 48.289 67.490 1.00 27.91 23 MET C C 1
ATOM 3240 O O . MET D 1 21 ? 82.469 48.352 67.425 1.00 27.32 23 MET C O 1
ATOM 3245 N N . PHE D 1 22 ? 80.484 47.846 66.493 1.00 29.17 24 PHE C N 1
ATOM 3246 C CA . PHE D 1 22 ? 81.046 47.471 65.201 1.00 31.16 24 PHE C CA 1
ATOM 3247 C C . PHE D 1 22 ? 80.422 48.320 64.113 1.00 31.50 24 PHE C C 1
ATOM 3248 O O . PHE D 1 22 ? 79.230 48.597 64.131 1.00 31.50 24 PHE C O 1
ATOM 3256 N N . ASP D 1 23 ? 81.250 48.700 63.152 1.00 32.12 25 ASP C N 1
ATOM 3257 C CA . ASP D 1 23 ? 80.850 49.533 62.025 1.00 33.08 25 ASP C CA 1
ATOM 3258 C C . ASP D 1 23 ? 81.236 48.845 60.714 1.00 33.57 25 ASP C C 1
ATOM 3259 O O . ASP D 1 23 ? 82.342 48.310 60.599 1.00 34.16 25 ASP C O 1
ATOM 3264 N N . PHE D 1 24 ? 80.328 48.849 59.739 1.00 32.74 26 PHE C N 1
ATOM 3265 C CA . PHE D 1 24 ? 80.590 48.257 58.426 1.00 32.01 26 PHE C CA 1
ATOM 3266 C C . PHE D 1 24 ? 80.345 49.332 57.346 1.00 30.96 26 PHE C C 1
ATOM 3267 O O . PHE D 1 24 ? 79.227 49.824 57.163 1.00 30.12 26 PHE C O 1
ATOM 3275 N N . ASP D 1 25 ? 81.410 49.703 56.634 1.00 31.19 27 ASP C N 1
ATOM 3276 C CA . ASP D 1 25 ? 81.328 50.743 55.591 1.00 30.07 27 ASP C CA 1
ATOM 3277 C C . ASP D 1 25 ? 80.575 52.001 56.059 1.00 29.64 27 ASP C C 1
ATOM 3278 O O . ASP D 1 25 ? 79.798 52.602 55.310 1.00 29.89 27 ASP C O 1
ATOM 3283 N N . GLY D 1 26 ? 80.801 52.400 57.314 1.00 29.18 28 GLY C N 1
ATOM 3284 C CA . GLY D 1 26 ? 80.163 53.612 57.830 1.00 28.56 28 GLY C CA 1
ATOM 3285 C C . GLY D 1 26 ? 78.861 53.451 58.609 1.00 29.04 28 GLY C C 1
ATOM 3286 O O . GLY D 1 26 ? 78.378 54.421 59.185 1.00 30.01 28 GLY C O 1
ATOM 3287 N N . ASP D 1 27 ? 78.291 52.250 58.633 1.00 26.66 29 ASP C N 1
ATOM 3288 C CA . ASP D 1 27 ? 77.051 52.018 59.380 1.00 27.76 29 ASP C CA 1
ATOM 3289 C C . ASP D 1 27 ? 77.214 51.041 60.534 1.00 28.73 29 ASP C C 1
ATOM 3290 O O . ASP D 1 27 ? 77.954 50.062 60.455 1.00 29.97 29 ASP C O 1
ATOM 3295 N N . GLU D 1 28 ? 76.534 51.328 61.627 1.00 28.85 30 GLU C N 1
ATOM 3296 C CA . GLU D 1 28 ? 76.605 50.494 62.810 1.00 28.22 30 GLU C CA 1
ATOM 3297 C C . GLU D 1 28 ? 76.008 49.109 62.584 1.00 29.21 30 GLU C C 1
ATOM 3298 O O . GLU D 1 28 ? 74.890 48.974 62.051 1.00 28.93 30 GLU C O 1
ATOM 3304 N N . ILE D 1 29 ? 76.750 48.082 63.002 1.00 30.09 31 ILE C N 1
ATOM 3305 C CA . ILE D 1 29 ? 76.280 46.705 62.881 1.00 30.21 31 ILE C CA 1
ATOM 3306 C C . ILE D 1 29 ? 75.572 46.412 64.190 1.00 30.29 31 ILE C C 1
ATOM 3307 O O . ILE D 1 29 ? 74.446 45.932 64.213 1.00 29.50 31 ILE C O 1
ATOM 3312 N N . PHE D 1 30 ? 76.257 46.702 65.291 1.00 29.60 32 PHE C N 1
ATOM 3313 C CA . PHE D 1 30 ? 75.705 46.483 66.619 1.00 28.85 32 PHE C CA 1
ATOM 3314 C C . PHE D 1 30 ? 76.604 47.142 67.646 1.00 28.21 32 PHE C C 1
ATOM 3315 O O . PHE D 1 30 ? 77.725 47.557 67.338 1.00 28.59 32 PHE C O 1
ATOM 3323 N N . HIS D 1 31 ? 76.102 47.244 68.867 1.00 28.16 33 HIS C N 1
ATOM 3324 C CA . HIS D 1 31 ? 76.889 47.789 69.959 1.00 29.29 33 HIS C CA 1
ATOM 3325 C C . HIS D 1 31 ? 76.466 47.001 71.198 1.00 28.86 33 HIS C C 1
ATOM 3326 O O . HIS D 1 31 ? 75.381 46.380 71.209 1.00 29.16 33 HIS C O 1
ATOM 3333 N N . VAL D 1 32 ? 77.307 46.989 72.226 1.00 27.96 34 VAL C N 1
ATOM 3334 C CA . VAL D 1 32 ? 76.956 46.274 73.435 1.00 28.39 34 VAL C CA 1
ATOM 3335 C C . VAL D 1 32 ? 76.459 47.199 74.508 1.00 28.82 34 VAL C C 1
ATOM 3336 O O . VAL D 1 32 ? 77.111 48.175 74.843 1.00 26.31 34 VAL C O 1
ATOM 3340 N N . ASP D 1 33 ? 75.281 46.910 75.035 1.00 31.26 35 ASP C N 1
ATOM 3341 C CA . ASP D 1 33 ? 74.759 47.720 76.134 1.00 34.72 35 ASP C CA 1
ATOM 3342 C C . ASP D 1 33 ? 75.597 47.269 77.342 1.00 36.89 35 ASP C C 1
ATOM 3343 O O . ASP D 1 33 ? 75.455 46.138 77.812 1.00 36.36 35 ASP C O 1
ATOM 3348 N N . ILE D 1 34 ? 76.470 48.142 77.827 1.00 38.90 36 ILE C N 1
ATOM 3349 C CA . ILE D 1 34 ? 77.343 47.798 78.939 1.00 42.64 36 ILE C CA 1
ATOM 3350 C C . ILE D 1 34 ? 76.598 47.386 80.199 1.00 45.74 36 ILE C C 1
ATOM 3351 O O . ILE D 1 34 ? 76.911 46.347 80.777 1.00 47.47 36 ILE C O 1
ATOM 3356 N N . GLU D 1 35 ? 75.623 48.190 80.618 1.00 47.73 37 GLU C N 1
ATOM 3357 C CA . GLU D 1 35 ? 74.845 47.903 81.817 1.00 49.12 37 GLU C CA 1
ATOM 3358 C C . GLU D 1 35 ? 74.170 46.553 81.781 1.00 50.29 37 GLU C C 1
ATOM 3359 O O . GLU D 1 35 ? 74.358 45.730 82.674 1.00 51.47 37 GLU C O 1
ATOM 3365 N N . LYS D 1 36 ? 73.353 46.337 80.756 1.00 50.33 38 LYS C N 1
ATOM 3366 C CA . LYS D 1 36 ? 72.591 45.099 80.606 1.00 49.36 38 LYS C CA 1
ATOM 3367 C C . LYS D 1 36 ? 73.389 43.923 80.063 1.00 47.40 38 LYS C C 1
ATOM 3368 O O . LYS D 1 36 ? 72.897 42.801 80.022 1.00 46.76 38 LYS C O 1
ATOM 3374 N N . SER D 1 37 ? 74.623 44.184 79.659 1.00 45.59 39 SER C N 1
ATOM 3375 C CA . SER D 1 37 ? 75.479 43.144 79.131 1.00 45.18 39 SER C CA 1
ATOM 3376 C C . SER D 1 37 ? 74.881 42.368 77.947 1.00 44.21 39 SER C C 1
ATOM 3377 O O . SER D 1 37 ? 74.920 41.135 77.898 1.00 43.29 39 SER C O 1
ATOM 3380 N N . GLU D 1 38 ? 74.333 43.085 76.980 1.00 43.35 40 GLU C N 1
ATOM 3381 C CA . GLU D 1 38 ? 73.763 42.404 75.837 1.00 42.47 40 GLU C CA 1
ATOM 3382 C C . GLU D 1 38 ? 74.028 43.094 74.512 1.00 39.71 40 GLU C C 1
ATOM 3383 O O . GLU D 1 38 ? 74.309 44.292 74.458 1.00 38.48 40 GLU C O 1
ATOM 3389 N N . THR D 1 39 ? 73.953 42.305 73.449 1.00 37.32 41 THR C N 1
ATOM 3390 C CA . THR D 1 39 ? 74.179 42.795 72.112 1.00 35.43 41 THR C CA 1
ATOM 3391 C C . THR D 1 39 ? 72.923 43.454 71.544 1.00 33.86 41 THR C C 1
ATOM 3392 O O . THR D 1 39 ? 71.843 42.902 71.613 1.00 33.43 41 THR C O 1
ATOM 3396 N N . ILE D 1 40 ? 73.075 44.653 71.007 1.00 31.82 42 ILE C N 1
ATOM 3397 C CA . ILE D 1 40 ? 71.946 45.351 70.415 1.00 30.03 42 ILE C CA 1
ATOM 3398 C C . ILE D 1 40 ? 72.271 45.561 68.937 1.00 29.29 42 ILE C C 1
ATOM 3399 O O . ILE D 1 40 ? 73.167 46.324 68.596 1.00 28.69 42 ILE C O 1
ATOM 3404 N N . TRP D 1 41 ? 71.538 44.874 68.072 1.00 28.46 43 TRP C N 1
ATOM 3405 C CA . TRP D 1 41 ? 71.745 44.975 66.649 1.00 27.74 43 TRP C CA 1
ATOM 3406 C C . TRP D 1 41 ? 71.060 46.222 66.107 1.00 27.23 43 TRP C C 1
ATOM 3407 O O . TRP D 1 41 ? 69.925 46.532 66.465 1.00 27.64 43 TRP C O 1
ATOM 3418 N N . ARG D 1 42 ? 71.749 46.948 65.241 1.00 29.49 44 ARG C N 1
ATOM 3419 C CA . ARG D 1 42 ? 71.198 48.171 64.665 1.00 30.43 44 ARG C CA 1
ATOM 3420 C C . ARG D 1 42 ? 69.922 47.849 63.890 1.00 31.34 44 ARG C C 1
ATOM 3421 O O . ARG D 1 42 ? 68.973 48.626 63.892 1.00 31.30 44 ARG C O 1
ATOM 3429 N N . LEU D 1 43 ? 69.926 46.703 63.212 1.00 33.19 45 LEU C N 1
ATOM 3430 C CA . LEU D 1 43 ? 68.757 46.214 62.464 1.00 34.48 45 LEU C CA 1
ATOM 3431 C C . LEU D 1 43 ? 68.417 44.814 63.003 1.00 36.69 45 LEU C C 1
ATOM 3432 O O . LEU D 1 43 ? 69.253 43.927 63.024 1.00 36.12 45 LEU C O 1
ATOM 3437 N N . GLU D 1 44 ? 67.182 44.643 63.441 1.00 38.87 46 GLU C N 1
ATOM 3438 C CA . GLU D 1 44 ? 66.707 43.389 64.011 1.00 42.94 46 GLU C CA 1
ATOM 3439 C C . GLU D 1 44 ? 67.138 42.191 63.165 1.00 42.97 46 GLU C C 1
ATOM 3440 O O . GLU D 1 44 ? 67.733 41.241 63.690 1.00 43.21 46 GLU C O 1
ATOM 3446 N N . GLU D 1 45 ? 66.880 42.256 61.865 1.00 42.36 47 GLU C N 1
ATOM 3447 C CA . GLU D 1 45 ? 67.218 41.174 60.953 1.00 43.66 47 GLU C CA 1
ATOM 3448 C C . GLU D 1 45 ? 68.647 40.648 61.092 1.00 43.84 47 GLU C C 1
ATOM 3449 O O . GLU D 1 45 ? 68.910 39.462 60.821 1.00 43.66 47 GLU C O 1
ATOM 3455 N N . PHE D 1 46 ? 69.571 41.511 61.510 1.00 43.09 48 PHE C N 1
ATOM 3456 C CA . PHE D 1 46 ? 70.966 41.085 61.653 1.00 42.69 48 PHE C CA 1
ATOM 3457 C C . PHE D 1 46 ? 71.142 39.896 62.607 1.00 42.55 48 PHE C C 1
ATOM 3458 O O . PHE D 1 46 ? 71.961 39.015 62.359 1.00 43.96 48 PHE C O 1
ATOM 3466 N N . ALA D 1 47 ? 70.371 39.879 63.687 1.00 42.61 49 ALA C N 1
ATOM 3467 C CA . ALA D 1 47 ? 70.457 38.823 64.704 1.00 43.34 49 ALA C CA 1
ATOM 3468 C C . ALA D 1 47 ? 70.375 37.369 64.213 1.00 43.69 49 ALA C C 1
ATOM 3469 O O . ALA D 1 47 ? 70.996 36.477 64.794 1.00 43.52 49 ALA C O 1
ATOM 3471 N N . LYS D 1 48 ? 69.625 37.131 63.143 1.00 44.99 50 LYS C N 1
ATOM 3472 C CA . LYS D 1 48 ? 69.486 35.778 62.623 1.00 45.65 50 LYS C CA 1
ATOM 3473 C C . LYS D 1 48 ? 70.672 35.342 61.775 1.00 45.76 50 LYS C C 1
ATOM 3474 O O . LYS D 1 48 ? 70.762 34.191 61.376 1.00 47.64 50 LYS C O 1
ATOM 3480 N N . PHE D 1 49 ? 71.599 36.256 61.528 1.00 44.45 51 PHE C N 1
ATOM 3481 C CA . PHE D 1 49 ? 72.762 35.958 60.707 1.00 43.74 51 PHE C CA 1
ATOM 3482 C C . PHE D 1 49 ? 74.083 35.885 61.455 1.00 43.47 51 PHE C C 1
ATOM 3483 O O . PHE D 1 49 ? 75.091 35.424 60.904 1.00 42.42 51 PHE C O 1
ATOM 3491 N N . ALA D 1 50 ? 74.095 36.352 62.698 1.00 42.83 52 ALA C N 1
ATOM 3492 C CA . ALA D 1 50 ? 75.323 36.321 63.477 1.00 42.16 52 ALA C CA 1
ATOM 3493 C C . ALA D 1 50 ? 75.027 36.456 64.964 1.00 41.48 52 ALA C C 1
ATOM 3494 O O . ALA D 1 50 ? 73.884 36.685 65.367 1.00 41.56 52 ALA C O 1
ATOM 3496 N N . SER D 1 51 ? 76.051 36.282 65.783 1.00 40.71 53 SER C N 1
ATOM 3497 C CA . SER D 1 51 ? 75.899 36.430 67.230 1.00 40.44 53 SER C CA 1
ATOM 3498 C C . SER D 1 51 ? 77.201 36.890 67.859 1.00 39.06 53 SER C C 1
ATOM 3499 O O . SER D 1 51 ? 78.278 36.782 67.261 1.00 38.91 53 SER C O 1
ATOM 3502 N N . PHE D 1 52 ? 77.101 37.435 69.065 1.00 37.90 54 PHE C N 1
ATOM 3503 C CA . PHE D 1 52 ? 78.272 37.942 69.749 1.00 36.92 54 PHE C CA 1
ATOM 3504 C C . PHE D 1 52 ? 78.174 37.658 71.231 1.00 38.23 54 PHE C C 1
ATOM 3505 O O . PHE D 1 52 ? 77.089 37.663 71.811 1.00 39.59 54 PHE C O 1
ATOM 3513 N N . GLU D 1 53 ? 79.322 37.411 71.841 1.00 38.50 55 GLU C N 1
ATOM 3514 C CA . GLU D 1 53 ? 79.378 37.095 73.250 1.00 38.86 55 GLU C CA 1
ATOM 3515 C C . GLU D 1 53 ? 79.801 38.394 73.957 1.00 37.60 55 GLU C C 1
ATOM 3516 O O . GLU D 1 53 ? 80.984 38.758 73.961 1.00 38.11 55 GLU C O 1
ATOM 3522 N N . ALA D 1 54 ? 78.821 39.078 74.553 1.00 36.23 56 ALA C N 1
ATOM 3523 C CA . ALA D 1 54 ? 79.024 40.362 75.233 1.00 36.23 56 ALA C CA 1
ATOM 3524 C C . ALA D 1 54 ? 80.089 40.457 76.309 1.00 37.56 56 ALA C C 1
ATOM 3525 O O . ALA D 1 54 ? 80.811 41.441 76.392 1.00 38.08 56 ALA C O 1
ATOM 3527 N N . GLN D 1 55 ? 80.183 39.457 77.168 1.00 38.61 57 GLN C N 1
ATOM 3528 C CA . GLN D 1 55 ? 81.176 39.485 78.229 1.00 37.95 57 GLN C CA 1
ATOM 3529 C C . GLN D 1 55 ? 82.572 39.837 77.692 1.00 37.46 57 GLN C C 1
ATOM 3530 O O . GLN D 1 55 ? 83.365 40.506 78.381 1.00 36.89 57 GLN C O 1
ATOM 3536 N N . GLY D 1 56 ? 82.877 39.393 76.475 1.00 36.43 58 GLY C N 1
ATOM 3537 C CA . GLY D 1 56 ? 84.181 39.692 75.904 1.00 36.15 58 GLY C CA 1
ATOM 3538 C C . GLY D 1 56 ? 84.362 41.198 75.762 1.00 36.53 58 GLY C C 1
ATOM 3539 O O . GLY D 1 56 ? 85.449 41.729 76.025 1.00 36.54 58 GLY C O 1
ATOM 3540 N N . ALA D 1 57 ? 83.292 41.886 75.361 1.00 35.28 59 ALA C N 1
ATOM 3541 C CA . ALA D 1 57 ? 83.321 43.324 75.180 1.00 35.17 59 ALA C CA 1
ATOM 3542 C C . ALA D 1 57 ? 83.436 43.999 76.535 1.00 34.84 59 ALA C C 1
ATOM 3543 O O . ALA D 1 57 ? 84.140 45.010 76.679 1.00 34.18 59 ALA C O 1
ATOM 3545 N N . LEU D 1 58 ? 82.738 43.462 77.531 1.00 34.28 60 LEU C N 1
ATOM 3546 C CA . LEU D 1 58 ? 82.820 44.060 78.854 1.00 34.20 60 LEU C CA 1
ATOM 3547 C C . LEU D 1 58 ? 84.256 43.948 79.412 1.00 33.65 60 LEU C C 1
ATOM 3548 O O . LEU D 1 58 ? 84.731 44.852 80.123 1.00 32.43 60 LEU C O 1
ATOM 3553 N N . ALA D 1 59 ? 84.956 42.861 79.076 1.00 32.38 61 ALA C N 1
ATOM 3554 C CA . ALA D 1 59 ? 86.321 42.691 79.555 1.00 33.09 61 ALA C CA 1
ATOM 3555 C C . ALA D 1 59 ? 87.177 43.764 78.943 1.00 33.63 61 ALA C C 1
ATOM 3556 O O . ALA D 1 59 ? 88.015 44.374 79.616 1.00 32.57 61 ALA C O 1
ATOM 3558 N N . ASN D 1 60 ? 86.980 43.993 77.645 1.00 34.72 62 ASN C N 1
ATOM 3559 C CA . ASN D 1 60 ? 87.747 45.021 76.943 1.00 34.67 62 ASN C CA 1
ATOM 3560 C C . ASN D 1 60 ? 87.542 46.379 77.574 1.00 33.09 62 ASN C C 1
ATOM 3561 O O . ASN D 1 60 ? 88.494 47.139 77.752 1.00 32.69 62 ASN C O 1
ATOM 3566 N N . ILE D 1 61 ? 86.305 46.687 77.938 1.00 31.40 63 ILE C N 1
ATOM 3567 C CA . ILE D 1 61 ? 86.035 47.970 78.559 1.00 30.53 63 ILE C CA 1
ATOM 3568 C C . ILE D 1 61 ? 86.761 48.048 79.894 1.00 30.66 63 ILE C C 1
ATOM 3569 O O . ILE D 1 61 ? 87.314 49.097 80.234 1.00 29.88 63 ILE C O 1
ATOM 3574 N N . ALA D 1 62 ? 86.776 46.942 80.647 1.00 30.62 64 ALA C N 1
ATOM 3575 C CA . ALA D 1 62 ? 87.473 46.947 81.942 1.00 30.44 64 ALA C CA 1
ATOM 3576 C C . ALA D 1 62 ? 88.934 47.303 81.716 1.00 29.24 64 ALA C C 1
ATOM 3577 O O . ALA D 1 62 ? 89.516 48.066 82.484 1.00 31.17 64 ALA C O 1
ATOM 3579 N N . VAL D 1 63 ? 89.523 46.773 80.662 1.00 28.52 65 VAL C N 1
ATOM 3580 C CA . VAL D 1 63 ? 90.907 47.092 80.369 1.00 29.17 65 VAL C CA 1
ATOM 3581 C C . VAL D 1 63 ? 91.022 48.586 80.007 1.00 30.38 65 VAL C C 1
ATOM 3582 O O . VAL D 1 63 ? 91.968 49.275 80.411 1.00 30.73 65 VAL C O 1
ATOM 3586 N N . ASP D 1 64 ? 90.062 49.101 79.255 1.00 30.37 66 ASP C N 1
ATOM 3587 C CA . ASP D 1 64 ? 90.137 50.505 78.900 1.00 32.00 66 ASP C CA 1
ATOM 3588 C C . ASP D 1 64 ? 89.975 51.397 80.145 1.00 32.99 66 ASP C C 1
ATOM 3589 O O . ASP D 1 64 ? 90.625 52.440 80.234 1.00 30.77 66 ASP C O 1
ATOM 3594 N N . LYS D 1 65 ? 89.121 51.003 81.103 1.00 34.55 67 LYS C N 1
ATOM 3595 C CA . LYS D 1 65 ? 88.953 51.781 82.348 1.00 36.69 67 LYS C CA 1
ATOM 3596 C C . LYS D 1 65 ? 90.320 51.911 83.016 1.00 36.99 67 LYS C C 1
ATOM 3597 O O . LYS D 1 65 ? 90.744 53.000 83.385 1.00 37.00 67 LYS C O 1
ATOM 3603 N N . ALA D 1 66 ? 90.980 50.771 83.194 1.00 35.78 68 ALA C N 1
ATOM 3604 C CA . ALA D 1 66 ? 92.272 50.714 83.846 1.00 35.39 68 ALA C CA 1
ATOM 3605 C C . ALA D 1 66 ? 93.303 51.539 83.084 1.00 35.86 68 ALA C C 1
ATOM 3606 O O . ALA D 1 66 ? 94.017 52.365 83.678 1.00 34.53 68 ALA C O 1
ATOM 3608 N N . ASN D 1 67 ? 93.374 51.341 81.767 1.00 36.69 69 ASN C N 1
ATOM 3609 C CA . ASN D 1 67 ? 94.335 52.089 80.963 1.00 37.29 69 ASN C CA 1
ATOM 3610 C C . ASN D 1 67 ? 94.136 53.608 81.038 1.00 38.11 69 ASN C C 1
ATOM 3611 O O . ASN D 1 67 ? 95.099 54.372 80.971 1.00 38.25 69 ASN C O 1
ATOM 3616 N N . LEU D 1 68 ? 92.887 54.050 81.172 1.00 37.38 70 LEU C N 1
ATOM 3617 C CA . LEU D 1 68 ? 92.609 55.469 81.242 1.00 36.50 70 LEU C CA 1
ATOM 3618 C C . LEU D 1 68 ? 93.317 56.083 82.435 1.00 37.57 70 LEU C C 1
ATOM 3619 O O . LEU D 1 68 ? 93.880 57.178 82.359 1.00 36.83 70 LEU C O 1
ATOM 3624 N N . ASP D 1 69 ? 93.278 55.379 83.556 1.00 39.16 71 ASP C N 1
ATOM 3625 C CA . ASP D 1 69 ? 93.932 55.873 84.753 1.00 39.94 71 ASP C CA 1
ATOM 3626 C C . ASP D 1 69 ? 95.442 55.977 84.527 1.00 39.68 71 ASP C C 1
ATOM 3627 O O . ASP D 1 69 ? 96.085 56.918 84.996 1.00 39.75 71 ASP C O 1
ATOM 3632 N N . VAL D 1 70 ? 96.006 55.020 83.800 1.00 39.34 72 VAL C N 1
ATOM 3633 C CA . VAL D 1 70 ? 97.431 55.074 83.506 1.00 40.17 72 VAL C CA 1
ATOM 3634 C C . VAL D 1 70 ? 97.699 56.266 82.593 1.00 41.16 72 VAL C C 1
ATOM 3635 O O . VAL D 1 70 ? 98.648 57.012 82.793 1.00 40.01 72 VAL C O 1
ATOM 3639 N 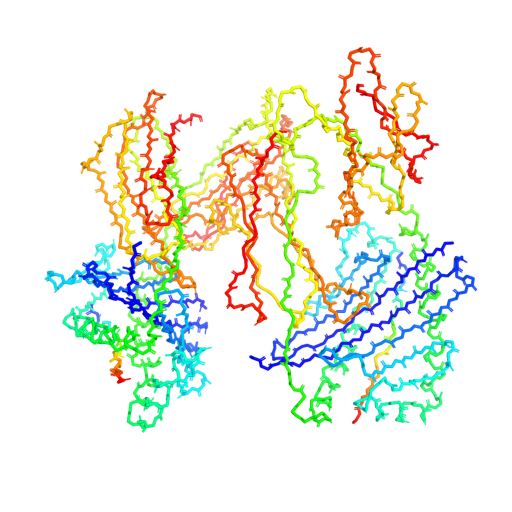N . MET D 1 71 ? 96.845 56.443 81.595 1.00 42.56 73 MET C N 1
ATOM 3640 C CA . MET D 1 71 ? 97.008 57.542 80.659 1.00 44.35 73 MET C CA 1
ATOM 3641 C C . MET D 1 71 ? 96.890 58.905 81.346 1.00 46.32 73 MET C C 1
ATOM 3642 O O . MET D 1 71 ? 97.608 59.844 80.989 1.00 47.25 73 MET C O 1
ATOM 3647 N N . LYS D 1 72 ? 95.997 59.030 82.323 1.00 47.27 74 LYS C N 1
ATOM 3648 C CA . LYS D 1 72 ? 95.866 60.309 83.007 1.00 49.34 74 LYS C CA 1
ATOM 3649 C C . LYS D 1 72 ? 97.168 60.667 83.710 1.00 51.19 74 LYS C C 1
ATOM 3650 O O . LYS D 1 72 ? 97.653 61.793 83.594 1.00 51.96 74 LYS C O 1
ATOM 3656 N N . GLU D 1 73 ? 97.736 59.698 84.422 1.00 53.25 75 GLU C N 1
ATOM 3657 C CA . GLU D 1 73 ? 98.983 59.876 85.160 1.00 55.10 75 GLU C CA 1
ATOM 3658 C C . GLU D 1 73 ? 100.194 60.099 84.230 1.00 54.66 75 GLU C C 1
ATOM 3659 O O . GLU D 1 73 ? 101.066 60.909 84.517 1.00 53.92 75 GLU C O 1
ATOM 3665 N N . ARG D 1 74 ? 100.219 59.398 83.105 1.00 54.49 76 ARG C N 1
ATOM 3666 C CA . ARG D 1 74 ? 101.316 59.501 82.170 1.00 54.79 76 ARG C CA 1
ATOM 3667 C C . ARG D 1 74 ? 101.436 60.837 81.470 1.00 56.90 76 ARG C C 1
ATOM 3668 O O . ARG D 1 74 ? 102.522 61.227 81.051 1.00 56.39 76 ARG C O 1
ATOM 3676 N N . SER D 1 75 ? 100.332 61.553 81.324 1.00 59.79 77 SER C N 1
ATOM 3677 C CA . SER D 1 75 ? 100.419 62.830 80.633 1.00 63.50 77 SER C CA 1
ATOM 3678 C C . SER D 1 75 ? 100.607 64.015 81.571 1.00 65.88 77 SER C C 1
ATOM 3679 O O . SER D 1 75 ? 101.306 64.976 81.215 1.00 67.04 77 SER C O 1
ATOM 3682 N N . ASN D 1 76 ? 100.019 63.948 82.765 1.00 68.12 78 ASN C N 1
ATOM 3683 C CA . ASN D 1 76 ? 100.164 65.053 83.706 1.00 71.32 78 ASN C CA 1
ATOM 3684 C C . ASN D 1 76 ? 99.748 66.386 83.077 1.00 73.31 78 ASN C C 1
ATOM 3685 O O . ASN D 1 76 ? 100.493 66.986 82.268 1.00 73.38 78 ASN C O 1
ATOM 3686 N N . ASN D 1 77 ? 98.558 66.864 83.445 1.00 74.27 79 ASN C N 1
ATOM 3687 C CA . ASN D 1 77 ? 98.069 68.107 82.868 1.00 75.61 79 ASN C CA 1
ATOM 3688 C C . ASN D 1 77 ? 97.806 67.910 81.381 1.00 76.25 7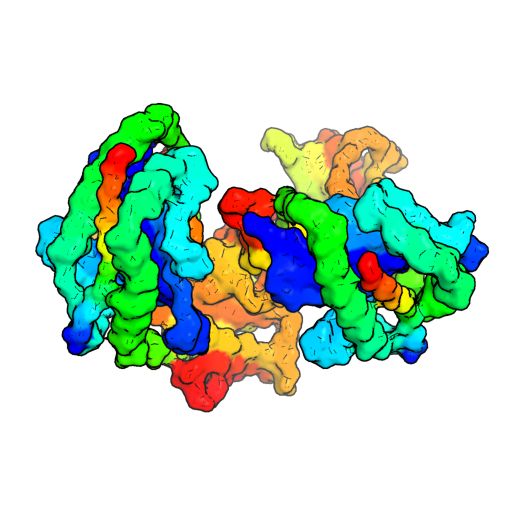9 ASN C C 1
ATOM 3689 O O . ASN D 1 77 ? 98.108 68.776 80.550 1.00 76.51 79 ASN C O 1
ATOM 3690 N N . THR D 1 78 ? 97.250 66.748 81.048 1.00 76.29 80 THR C N 1
ATOM 3691 C CA . THR D 1 78 ? 96.962 66.441 79.661 1.00 76.29 80 THR C CA 1
ATOM 3692 C C . THR D 1 78 ? 95.647 67.063 79.228 1.00 75.98 80 THR C C 1
ATOM 3693 O O . THR D 1 78 ? 95.380 67.217 78.025 1.00 76.37 80 THR C O 1
ATOM 3694 N N . PRO D 1 79 ? 94.826 67.429 80.209 1.00 74.98 81 PRO C N 1
ATOM 3695 C CA . PRO D 1 79 ? 93.540 68.035 79.908 1.00 73.17 81 PRO C CA 1
ATOM 3696 C C . PRO D 1 79 ? 93.644 69.080 78.813 1.00 71.60 81 PRO C C 1
ATOM 3697 O O . PRO D 1 79 ? 94.694 69.701 78.640 1.00 71.32 81 PRO C O 1
ATOM 3698 N N . ASP D 1 80 ? 92.557 69.271 78.071 1.00 69.28 82 ASP C N 1
ATOM 3699 C CA . ASP D 1 80 ? 92.587 70.244 77.016 1.00 67.29 82 ASP C CA 1
ATOM 3700 C C . ASP D 1 80 ? 91.205 70.731 76.638 1.00 66.02 82 ASP C C 1
ATOM 3701 O O . ASP D 1 80 ? 90.292 70.776 77.435 1.00 66.75 82 ASP C O 1
ATOM 3702 N N . ALA D 1 81 ? 91.045 71.084 75.392 1.00 63.49 83 ALA C N 1
ATOM 3703 C CA . ALA D 1 81 ? 89.807 71.599 74.898 1.00 61.28 83 ALA C CA 1
ATOM 3704 C C . ALA D 1 81 ? 88.892 70.479 74.465 1.00 59.90 83 ALA C C 1
ATOM 3705 O O . ALA D 1 81 ? 89.006 69.339 74.923 1.00 60.92 83 ALA C O 1
ATOM 3707 N N . ASN D 1 82 ? 87.981 70.824 73.566 1.00 56.48 84 ASN C N 1
ATOM 3708 C CA . ASN D 1 82 ? 87.028 69.882 73.013 1.00 52.83 84 ASN C CA 1
ATOM 3709 C C . ASN D 1 82 ? 86.502 70.456 71.707 1.00 50.27 84 ASN C C 1
ATOM 3710 O O . ASN D 1 82 ? 86.808 71.600 71.349 1.00 49.95 84 ASN C O 1
ATOM 3715 N N . VAL D 1 83 ? 85.694 69.671 71.009 1.00 45.58 85 VAL C N 1
ATOM 3716 C CA . VAL D 1 83 ? 85.182 70.095 69.735 1.00 40.55 85 VAL C CA 1
ATOM 3717 C C . VAL D 1 83 ? 83.675 70.097 69.718 1.00 39.09 85 VAL C C 1
ATOM 3718 O O . VAL D 1 83 ? 83.049 69.059 69.888 1.00 39.42 85 VAL C O 1
ATOM 3722 N N . ALA D 1 84 ? 83.098 71.279 69.531 1.00 36.45 86 ALA C N 1
ATOM 3723 C CA . ALA D 1 84 ? 81.654 71.450 69.455 1.00 33.17 86 ALA C CA 1
ATOM 3724 C C . ALA D 1 84 ? 81.179 70.782 68.181 1.00 31.60 86 ALA C C 1
ATOM 3725 O O . ALA D 1 84 ? 81.881 70.767 67.180 1.00 31.33 86 ALA C O 1
ATOM 3727 N N . PRO D 1 85 ? 79.969 70.214 68.206 1.00 31.07 87 PRO C N 1
ATOM 3728 C CA . PRO D 1 85 ? 79.422 69.528 67.028 1.00 30.49 87 PRO C CA 1
ATOM 3729 C C . PRO D 1 85 ? 78.743 70.418 65.987 1.00 30.26 87 PRO C C 1
ATOM 3730 O O . PRO D 1 85 ? 78.317 71.527 66.280 1.00 29.46 87 PRO C O 1
ATOM 3734 N N . GLU D 1 86 ? 78.646 69.891 64.774 1.00 29.52 88 GLU C N 1
ATOM 3735 C CA . GLU D 1 86 ? 77.919 70.526 63.697 1.00 30.48 88 GLU C CA 1
ATOM 3736 C C . GLU D 1 86 ? 76.571 69.826 63.800 1.00 28.81 88 GLU C C 1
ATOM 3737 O O . GLU D 1 86 ? 76.521 68.640 64.075 1.00 28.37 88 GLU C O 1
ATOM 3743 N N . VAL D 1 87 ? 75.482 70.547 63.611 1.00 25.59 89 VAL C N 1
ATOM 3744 C CA . VAL D 1 87 ? 74.191 69.924 63.719 1.00 24.58 89 VAL C CA 1
ATOM 3745 C C . VAL D 1 87 ? 73.357 70.243 62.495 1.00 26.93 89 VAL C C 1
ATOM 3746 O O . VAL D 1 87 ? 73.297 71.382 62.037 1.00 28.39 89 VAL C O 1
ATOM 3750 N N . THR D 1 88 ? 72.694 69.224 61.977 1.00 26.83 90 THR C N 1
ATOM 3751 C CA . THR D 1 88 ? 71.876 69.332 60.790 1.00 26.96 90 THR C CA 1
ATOM 3752 C C . THR D 1 88 ? 70.576 68.588 60.965 1.00 27.10 90 THR C C 1
ATOM 3753 O O . THR D 1 88 ? 70.527 67.557 61.637 1.00 27.57 90 THR C O 1
ATOM 3757 N N . VAL D 1 89 ? 69.515 69.099 60.353 1.00 25.96 91 VAL C N 1
ATOM 3758 C CA . VAL D 1 89 ? 68.225 68.451 60.465 1.00 25.15 91 VAL C CA 1
ATOM 3759 C C . VAL D 1 89 ? 67.594 68.345 59.087 1.00 25.23 91 VAL C C 1
ATOM 3760 O O . VAL D 1 89 ? 67.521 69.335 58.355 1.00 27.14 91 VAL C O 1
ATOM 3764 N N . LEU D 1 90 ? 67.167 67.138 58.722 1.00 25.05 92 LEU C N 1
ATOM 3765 C CA . LEU D 1 90 ? 66.531 66.883 57.413 1.00 24.65 92 LEU C CA 1
ATOM 3766 C C . LEU D 1 90 ? 65.574 65.725 57.556 1.00 23.70 92 LEU C C 1
ATOM 3767 O O . LEU D 1 90 ? 65.670 64.954 58.505 1.00 23.56 92 LEU C O 1
ATOM 3772 N N . SER D 1 91 ? 64.652 65.596 56.615 1.00 23.75 93 SER C N 1
ATOM 3773 C CA . SER D 1 91 ? 63.703 64.501 56.692 1.00 25.21 93 SER C CA 1
ATOM 3774 C C . SER D 1 91 ? 64.321 63.219 56.093 1.00 25.19 93 SER C C 1
ATOM 3775 O O . SER D 1 91 ? 65.197 63.285 55.238 1.00 23.42 93 SER C O 1
ATOM 3778 N N . ARG D 1 92 ? 63.862 62.065 56.559 1.00 26.09 94 ARG C N 1
ATOM 3779 C CA . ARG D 1 92 ? 64.374 60.796 56.078 1.00 28.66 94 ARG C CA 1
ATOM 3780 C C . ARG D 1 92 ? 64.089 60.587 54.598 1.00 29.69 94 ARG C C 1
ATOM 3781 O O . ARG D 1 92 ? 64.973 60.181 53.828 1.00 28.86 94 ARG C O 1
ATOM 3789 N N . SER D 1 93 ? 62.853 60.863 54.207 1.00 30.40 95 SER C N 1
ATOM 3790 C CA . SER D 1 93 ? 62.451 60.708 52.826 1.00 32.22 95 SER C CA 1
ATOM 3791 C C . SER D 1 93 ? 61.551 61.866 52.420 1.00 32.44 95 SER C C 1
ATOM 3792 O O . SER D 1 93 ? 61.155 62.652 53.257 1.00 32.12 95 SER C O 1
ATOM 3795 N N . PRO D 1 94 ? 61.214 61.970 51.122 1.00 33.50 96 PRO C N 1
ATOM 3796 C CA . PRO D 1 94 ? 60.364 63.082 50.663 1.00 34.66 96 PRO C CA 1
ATOM 3797 C C . PRO D 1 94 ? 59.119 63.298 51.547 1.00 36.57 96 PRO C C 1
ATOM 3798 O O . PRO D 1 94 ? 58.383 62.340 51.872 1.00 38.25 96 PRO C O 1
ATOM 3802 N N . VAL D 1 95 ? 58.889 64.553 51.939 1.00 37.74 97 VAL C N 1
ATOM 3803 C CA . VAL D 1 95 ? 57.778 64.879 52.824 1.00 38.33 97 VAL C CA 1
ATOM 3804 C C . VAL D 1 95 ? 56.479 65.240 52.125 1.00 39.44 97 VAL C C 1
ATOM 3805 O O . VAL D 1 95 ? 56.434 66.160 51.321 1.00 38.75 97 VAL C O 1
ATOM 3809 N N . ASN D 1 96 ? 55.416 64.519 52.458 1.00 41.16 98 ASN C N 1
ATOM 3810 C CA . ASN D 1 96 ? 54.093 64.740 51.885 1.00 42.13 98 ASN C CA 1
ATOM 3811 C C . ASN D 1 96 ? 53.084 64.906 53.007 1.00 43.37 98 ASN C C 1
ATOM 3812 O O . ASN D 1 96 ? 52.939 64.026 53.874 1.00 45.62 98 ASN C O 1
ATOM 3817 N N . LEU D 1 97 ? 52.375 66.019 52.998 1.00 42.80 99 LEU C N 1
ATOM 3818 C CA . LEU D 1 97 ? 51.363 66.275 54.024 1.00 44.03 99 LEU C CA 1
ATOM 3819 C C . LEU D 1 97 ? 50.523 65.056 54.398 1.00 44.61 99 LEU C C 1
ATOM 3820 O O . LEU D 1 97 ? 50.096 64.303 53.509 1.00 46.10 99 LEU C O 1
ATOM 3825 N N . GLY D 1 98 ? 50.293 64.863 55.703 1.00 44.03 100 GLY C N 1
ATOM 3826 C CA . GLY D 1 98 ? 49.501 63.733 56.157 1.00 42.40 100 GLY C CA 1
ATOM 3827 C C . GLY D 1 98 ? 50.195 62.393 56.145 1.00 42.60 100 GLY C C 1
ATOM 3828 O O . GLY D 1 98 ? 49.700 61.449 56.766 1.00 43.20 100 GLY C O 1
ATOM 3829 N N . GLU D 1 99 ? 51.329 62.295 55.450 1.00 41.22 101 GLU C N 1
ATOM 3830 C CA . GLU D 1 99 ? 52.061 61.037 55.398 1.00 41.90 101 GLU C CA 1
ATOM 3831 C C . GLU D 1 99 ? 53.183 61.036 56.463 1.00 39.49 101 GLU C C 1
ATOM 3832 O O . GLU D 1 99 ? 54.169 61.762 56.340 1.00 38.58 101 GLU C O 1
ATOM 3838 N N . PRO D 1 100 ? 53.032 60.226 57.527 1.00 37.82 102 PRO C N 1
ATOM 3839 C CA . PRO D 1 100 ? 54.038 60.144 58.589 1.00 35.20 102 PRO C CA 1
ATOM 3840 C C . PRO D 1 100 ? 55.425 59.979 58.000 1.00 32.52 102 PRO C C 1
ATOM 3841 O O . PRO D 1 100 ? 55.636 59.227 57.049 1.00 31.43 102 PRO C O 1
ATOM 3845 N N . ASN D 1 101 ? 56.369 60.696 58.580 1.00 30.17 103 ASN C N 1
ATOM 3846 C CA . ASN D 1 101 ? 57.723 60.649 58.106 1.00 28.56 103 ASN C CA 1
ATOM 3847 C C . ASN D 1 101 ? 58.639 60.699 59.344 1.00 27.25 103 ASN C C 1
ATOM 3848 O O . ASN D 1 101 ? 58.162 60.540 60.468 1.00 27.61 103 ASN C O 1
ATOM 3853 N N . ILE D 1 102 ? 59.933 60.925 59.124 1.00 24.54 104 ILE C N 1
ATOM 3854 C CA . ILE D 1 102 ? 60.889 60.972 60.184 1.00 23.95 104 ILE C CA 1
ATOM 3855 C C . ILE D 1 102 ? 61.908 62.092 60.012 1.00 24.82 104 ILE C C 1
ATOM 3856 O O . ILE D 1 102 ? 62.487 62.252 58.940 1.00 22.31 104 ILE C O 1
ATOM 3861 N N . LEU D 1 103 ? 62.119 62.880 61.063 1.00 24.77 105 LEU C N 1
ATOM 3862 C CA . LEU D 1 103 ? 63.132 63.933 61.003 1.00 24.23 105 LEU C CA 1
ATOM 3863 C C . LEU D 1 103 ? 64.427 63.312 61.549 1.00 25.16 105 LEU C C 1
ATOM 3864 O O . LEU D 1 103 ? 64.408 62.525 62.520 1.00 24.84 105 LEU C O 1
ATOM 3869 N N . ILE D 1 104 ? 65.542 63.646 60.904 1.00 25.04 106 ILE C N 1
ATOM 3870 C CA . ILE D 1 104 ? 66.837 63.157 61.329 1.00 25.67 106 ILE C CA 1
ATOM 3871 C C . ILE D 1 104 ? 67.664 64.306 61.859 1.00 25.83 106 ILE C C 1
ATOM 3872 O O . ILE D 1 104 ? 67.787 65.332 61.187 1.00 27.32 106 ILE C O 1
ATOM 3877 N N . CYS D 1 105 ? 68.225 64.149 63.053 1.00 25.68 107 CYS C N 1
ATOM 3878 C CA . CYS D 1 105 ? 69.063 65.192 63.603 1.00 26.07 107 CYS C CA 1
ATOM 3879 C C . CYS D 1 105 ? 70.457 64.575 63.554 1.00 26.28 107 CYS C C 1
ATOM 3880 O O . CYS D 1 105 ? 70.765 63.621 64.291 1.00 24.59 107 CYS C O 1
ATOM 3883 N N . PHE D 1 106 ? 71.290 65.117 62.664 1.00 27.07 108 PHE C N 1
ATOM 3884 C CA . PHE D 1 106 ? 72.655 64.635 62.466 1.00 25.69 108 PHE C CA 1
ATOM 3885 C C . PHE D 1 106 ? 73.666 65.514 63.248 1.00 26.07 108 PHE C C 1
ATOM 3886 O O . PHE D 1 106 ? 73.819 66.724 62.968 1.00 25.27 108 PHE C O 1
ATOM 3894 N N . ILE D 1 107 ? 74.320 64.903 64.242 1.00 25.45 109 ILE C N 1
ATOM 3895 C CA . ILE D 1 107 ? 75.301 65.582 65.110 1.00 25.18 109 ILE C CA 1
ATOM 3896 C C . ILE D 1 107 ? 76.690 65.047 64.728 1.00 26.56 109 ILE C C 1
ATOM 3897 O O . ILE D 1 107 ? 76.988 63.867 64.927 1.00 26.65 109 ILE C O 1
ATOM 3902 N N . ASP D 1 108 ? 77.542 65.926 64.206 1.00 26.46 110 ASP C N 1
ATOM 3903 C CA . ASP D 1 108 ? 78.834 65.511 63.664 1.00 29.02 110 ASP C CA 1
ATOM 3904 C C . ASP D 1 108 ? 80.068 66.256 64.180 1.00 29.73 110 ASP C C 1
ATOM 3905 O O . ASP D 1 108 ? 79.968 67.341 64.730 1.00 29.02 110 ASP C O 1
ATOM 3910 N N . LYS D 1 109 ? 81.238 65.651 63.962 1.00 32.05 111 LYS C N 1
ATOM 3911 C CA . LYS D 1 109 ? 82.544 66.204 64.341 1.00 32.49 111 LYS C CA 1
ATOM 3912 C C . LYS D 1 109 ? 82.689 66.732 65.773 1.00 31.46 111 LYS C C 1
ATOM 3913 O O . LYS D 1 109 ? 83.025 67.893 65.970 1.00 31.26 111 LYS C O 1
ATOM 3919 N N . PHE D 1 110 ? 82.477 65.889 66.776 1.00 29.81 112 PHE C N 1
ATOM 3920 C CA . PHE D 1 110 ? 82.608 66.359 68.140 1.00 28.91 112 PHE C CA 1
ATOM 3921 C C . PHE D 1 110 ? 83.307 65.371 69.053 1.00 28.31 112 PHE C C 1
ATOM 3922 O O . PHE D 1 110 ? 83.483 64.204 68.712 1.00 27.86 112 PHE C O 1
ATOM 3930 N N . SER D 1 111 ? 83.688 65.872 70.223 1.00 28.07 113 SER C N 1
ATOM 3931 C CA . SER D 1 111 ? 84.361 65.094 71.267 1.00 30.02 113 SER C CA 1
ATOM 3932 C C . SER D 1 111 ? 84.516 66.041 72.460 1.00 30.07 113 SER C C 1
ATOM 3933 O O . SER D 1 111 ? 84.714 67.241 72.265 1.00 31.36 113 SER C O 1
ATOM 3936 N N . PRO D 1 112 ? 84.396 65.531 73.699 1.00 28.76 114 PRO C N 1
ATOM 3937 C CA . PRO D 1 112 ? 84.128 64.137 74.080 1.00 29.28 114 PRO C CA 1
ATOM 3938 C C . PRO D 1 112 ? 82.795 63.606 73.565 1.00 28.96 114 PRO C C 1
ATOM 3939 O O . PRO D 1 112 ? 81.925 64.380 73.142 1.00 29.75 114 PRO C O 1
ATOM 3943 N N . PRO D 1 113 ? 82.617 62.277 73.607 1.00 29.22 115 PRO C N 1
ATOM 3944 C CA . PRO D 1 113 ? 81.369 61.651 73.141 1.00 30.05 115 PRO C CA 1
ATOM 3945 C C . PRO D 1 113 ? 80.267 61.699 74.211 1.00 30.71 115 PRO C C 1
ATOM 3946 O O . PRO D 1 113 ? 79.937 60.700 74.836 1.00 31.36 115 PRO C O 1
ATOM 3950 N N . VAL D 1 114 ? 79.707 62.891 74.418 1.00 31.56 116 VAL C N 1
ATOM 3951 C CA . VAL D 1 114 ? 78.641 63.106 75.396 1.00 32.30 116 VAL C CA 1
ATOM 3952 C C . VAL D 1 114 ? 77.775 64.242 74.891 1.00 31.36 116 VAL C C 1
ATOM 3953 O O . VAL D 1 114 ? 78.291 65.291 74.512 1.00 32.20 116 VAL C O 1
ATOM 3957 N N . VAL D 1 115 ? 76.466 64.056 74.892 1.00 31.17 117 VAL C N 1
ATOM 3958 C CA . VAL D 1 115 ? 75.574 65.114 74.418 1.00 32.18 117 VAL C CA 1
ATOM 3959 C C . VAL D 1 115 ? 74.192 65.035 74.994 1.00 32.09 117 VAL C C 1
ATOM 3960 O O . VAL D 1 115 ? 73.759 63.981 75.396 1.00 32.13 117 VAL C O 1
ATOM 3964 N N . ASN D 1 116 ? 73.506 66.167 75.010 1.00 33.45 118 ASN C N 1
ATOM 3965 C CA . ASN D 1 116 ? 72.127 66.226 75.469 1.00 35.45 118 ASN C CA 1
ATOM 3966 C C . ASN D 1 116 ? 71.329 66.703 74.266 1.00 34.64 118 ASN C C 1
ATOM 3967 O O . ASN D 1 116 ? 71.509 67.831 73.785 1.00 35.40 118 ASN C O 1
ATOM 3972 N N . VAL D 1 117 ? 70.441 65.841 73.788 1.00 31.94 119 VAL C N 1
ATOM 3973 C CA . VAL D 1 117 ? 69.632 66.154 72.634 1.00 31.07 119 VAL C CA 1
ATOM 3974 C C . VAL D 1 117 ? 68.164 66.203 72.975 1.00 30.21 119 VAL C C 1
ATOM 3975 O O . VAL D 1 117 ? 67.662 65.313 73.646 1.00 30.54 119 VAL C O 1
ATOM 3979 N N . THR D 1 118 ? 67.474 67.234 72.503 1.00 29.26 120 THR C N 1
ATOM 3980 C CA . THR D 1 118 ? 66.046 67.370 72.767 1.00 27.54 120 THR C CA 1
ATOM 3981 C C . THR D 1 118 ? 65.312 67.706 71.491 1.00 26.13 120 THR C C 1
ATOM 3982 O O . THR D 1 118 ? 65.710 68.600 70.751 1.00 27.47 120 THR C O 1
ATOM 3986 N N . TRP D 1 119 ? 64.249 66.978 71.216 1.00 24.97 121 TRP C N 1
ATOM 3987 C CA . TRP D 1 119 ? 63.435 67.263 70.045 1.00 25.27 121 TRP C CA 1
ATOM 3988 C C . TRP D 1 119 ? 62.329 68.201 70.471 1.00 26.31 121 TRP C C 1
ATOM 3989 O O . TRP D 1 119 ? 61.675 67.954 71.493 1.00 26.45 121 TRP C O 1
ATOM 4000 N N . LEU D 1 120 ? 62.113 69.251 69.691 1.00 26.16 122 LEU C N 1
ATOM 4001 C CA . LEU D 1 120 ? 61.084 70.213 69.993 1.00 27.07 122 LEU C CA 1
ATOM 4002 C C . LEU D 1 120 ? 60.080 70.353 68.847 1.00 27.17 122 LEU C C 1
ATOM 4003 O O . LEU D 1 120 ? 60.486 70.471 67.676 1.00 27.57 122 LEU C O 1
ATOM 4008 N N . ARG D 1 121 ? 58.792 70.321 69.186 1.00 26.93 123 ARG C N 1
ATOM 4009 C CA . ARG D 1 121 ? 57.705 70.512 68.235 1.00 27.75 123 ARG C CA 1
ATOM 4010 C C . ARG D 1 121 ? 56.949 71.774 68.718 1.00 28.23 123 ARG C C 1
ATOM 4011 O O . ARG D 1 121 ? 56.346 71.764 69.778 1.00 28.41 123 ARG C O 1
ATOM 4019 N N . ASN D 1 122 ? 57.008 72.849 67.928 1.00 28.39 124 ASN C N 1
ATOM 4020 C CA . ASN D 1 122 ? 56.394 74.108 68.293 1.00 29.62 124 ASN C CA 1
ATOM 4021 C C . ASN D 1 122 ? 56.951 74.500 69.651 1.00 29.78 124 ASN C C 1
ATOM 4022 O O . ASN D 1 122 ? 56.233 74.952 70.529 1.00 30.32 124 ASN C O 1
ATOM 4027 N N . GLY D 1 123 ? 58.245 74.294 69.823 1.00 29.47 125 GLY C N 1
ATOM 4028 C CA . GLY D 1 123 ? 58.898 74.654 71.054 1.00 30.42 125 GLY C CA 1
ATOM 4029 C C . GLY D 1 123 ? 58.718 73.699 72.214 1.00 31.93 125 GLY C C 1
ATOM 4030 O O . GLY D 1 123 ? 59.232 73.970 73.295 1.00 33.40 125 GLY C O 1
ATOM 4031 N N . ARG D 1 124 ? 58.021 72.580 72.026 1.00 31.14 126 ARG C N 1
ATOM 4032 C CA . ARG D 1 124 ? 57.788 71.667 73.142 1.00 31.57 126 ARG C CA 1
ATOM 4033 C C . ARG D 1 124 ? 58.591 70.375 73.057 1.00 31.68 126 ARG C C 1
ATOM 4034 O O . ARG D 1 124 ? 58.752 69.776 72.000 1.00 32.71 126 ARG C O 1
ATOM 4042 N N . PRO D 1 125 ? 59.079 69.884 74.198 1.00 31.00 127 PRO C N 1
ATOM 4043 C CA . PRO D 1 125 ? 59.868 68.646 74.204 1.00 30.05 127 PRO C CA 1
ATOM 4044 C C . PRO D 1 125 ? 59.063 67.394 73.799 1.00 29.21 127 PRO C C 1
ATOM 4045 O O . PRO D 1 125 ? 57.950 67.173 74.268 1.00 29.52 127 PRO C O 1
ATOM 4049 N N . VAL D 1 126 ? 59.636 66.573 72.930 1.00 27.06 128 VAL C N 1
ATOM 4050 C CA . VAL D 1 126 ? 58.955 65.375 72.491 1.00 26.67 128 VAL C CA 1
ATOM 4051 C C . VAL D 1 126 ? 59.779 64.177 72.909 1.00 27.07 128 VAL C C 1
ATOM 4052 O O . VAL D 1 126 ? 60.957 64.081 72.604 1.00 26.98 128 VAL C O 1
ATOM 4056 N N . THR D 1 127 ? 59.176 63.246 73.616 1.00 27.29 129 THR C N 1
ATOM 4057 C CA . THR D 1 127 ? 59.931 62.080 74.068 1.00 29.94 129 THR C CA 1
ATOM 4058 C C . THR D 1 127 ? 59.307 60.771 73.633 1.00 31.80 129 THR C C 1
ATOM 4059 O O . THR D 1 127 ? 59.819 59.706 73.972 1.00 30.90 129 THR C O 1
ATOM 4063 N N . GLU D 1 128 ? 58.189 60.839 72.911 1.00 33.14 130 GLU C N 1
ATOM 4064 C CA . GLU D 1 128 ? 57.546 59.628 72.391 1.00 34.76 130 GLU C CA 1
ATOM 4065 C C . GLU D 1 128 ? 57.720 59.624 70.889 1.00 34.68 130 GLU C C 1
ATOM 4066 O O . GLU D 1 128 ? 57.491 60.631 70.218 1.00 37.02 130 GLU C O 1
ATOM 4072 N N . GLY D 1 129 ? 58.110 58.480 70.349 1.00 32.90 131 GLY C N 1
ATOM 4073 C CA . GLY D 1 129 ? 58.335 58.387 68.921 1.00 31.30 131 GLY C CA 1
ATOM 4074 C C . GLY D 1 129 ? 59.706 58.912 68.508 1.00 31.29 131 GLY C C 1
ATOM 4075 O O . GLY D 1 129 ? 59.862 59.446 67.414 1.00 31.89 131 GLY C O 1
ATOM 4076 N N . VAL D 1 130 ? 60.692 58.768 69.387 1.00 30.28 132 VAL C N 1
ATOM 4077 C CA . VAL D 1 130 ? 62.035 59.230 69.122 1.00 30.14 132 VAL C CA 1
ATOM 4078 C C . VAL D 1 130 ? 63.000 58.069 69.353 1.00 30.23 132 VAL C C 1
ATOM 4079 O O . VAL D 1 130 ? 62.666 57.114 70.039 1.00 31.71 132 VAL C O 1
ATOM 4083 N N . SER D 1 131 ? 64.186 58.153 68.768 1.00 28.25 133 SER C N 1
ATOM 4084 C CA . SER D 1 131 ? 65.210 57.138 68.979 1.00 28.43 133 SER C CA 1
ATOM 4085 C C . SER D 1 131 ? 66.565 57.722 68.648 1.00 28.88 133 SER C C 1
ATOM 4086 O O . SER D 1 131 ? 66.660 58.836 68.128 1.00 29.28 133 SER C O 1
ATOM 4089 N N . GLU D 1 132 ? 67.614 56.963 68.922 1.00 28.46 134 GLU C N 1
ATOM 4090 C CA . GLU D 1 132 ? 68.965 57.445 68.688 1.00 29.01 134 GLU C CA 1
ATOM 4091 C C . GLU D 1 132 ? 69.978 56.321 68.534 1.00 27.76 134 GLU C C 1
ATOM 4092 O O . GLU D 1 132 ? 69.709 55.163 68.859 1.00 27.80 134 GLU C O 1
ATOM 4098 N N . THR D 1 133 ? 71.154 56.684 68.026 1.00 26.09 135 THR C N 1
ATOM 4099 C CA . THR D 1 133 ? 72.225 55.730 67.855 1.00 23.58 135 THR C CA 1
ATOM 4100 C C . THR D 1 133 ? 73.242 56.043 68.961 1.00 23.31 135 THR C C 1
ATOM 4101 O O . THR D 1 133 ? 73.111 57.020 69.674 1.00 23.56 135 THR C O 1
ATOM 4105 N N . VAL D 1 134 ? 74.242 55.182 69.110 1.00 23.92 136 VAL C N 1
ATOM 4106 C CA . VAL D 1 134 ? 75.295 55.385 70.083 1.00 23.75 136 VAL C CA 1
ATOM 4107 C C . VAL D 1 134 ? 76.305 56.261 69.347 1.00 25.29 136 VAL C C 1
ATOM 4108 O O . VAL D 1 134 ? 76.045 56.684 68.220 1.00 25.48 136 VAL C O 1
ATOM 4112 N N . PHE D 1 135 ? 77.452 56.516 69.967 1.00 24.60 137 PHE C N 1
ATOM 4113 C CA . PHE D 1 135 ? 78.468 57.353 69.363 1.00 24.92 137 PHE C CA 1
ATOM 4114 C C . PHE D 1 135 ? 79.227 56.616 68.302 1.00 26.32 137 PHE C C 1
ATOM 4115 O O . PHE D 1 135 ? 79.943 55.678 68.576 1.00 27.49 137 PHE C O 1
ATOM 4123 N N . LEU D 1 136 ? 79.073 57.069 67.073 1.00 27.40 138 LEU C N 1
ATOM 4124 C CA . LEU D 1 136 ? 79.696 56.440 65.919 1.00 27.89 138 LEU C CA 1
ATOM 4125 C C . LEU D 1 136 ? 81.056 57.019 65.564 1.00 29.36 138 LEU C C 1
ATOM 4126 O O . LEU D 1 136 ? 81.287 58.223 65.700 1.00 31.58 1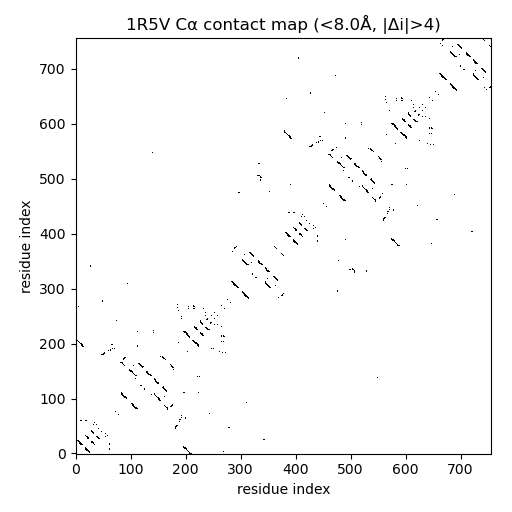38 LEU C O 1
ATOM 4131 N N . PRO D 1 137 ? 81.973 56.174 65.076 1.00 29.75 139 PRO C N 1
ATOM 4132 C CA . PRO D 1 137 ? 83.326 56.604 64.691 1.00 29.89 139 PRO C CA 1
ATOM 4133 C C . PRO D 1 137 ? 83.398 57.323 63.337 1.00 31.76 139 PRO C C 1
ATOM 4134 O O . PRO D 1 137 ? 82.580 57.086 62.438 1.00 34.11 139 PRO C O 1
ATOM 4138 N N . ARG D 1 138 ? 84.380 58.206 63.202 1.00 32.38 140 ARG C N 1
ATOM 4139 C CA . ARG D 1 138 ? 84.634 58.949 61.973 1.00 33.96 140 ARG C CA 1
ATOM 4140 C C . ARG D 1 138 ? 86.028 58.500 61.462 1.00 36.15 140 ARG C C 1
ATOM 4141 O O . ARG D 1 138 ? 86.675 57.638 62.075 1.00 36.71 140 ARG C O 1
ATOM 4149 N N . ASP D 1 139 ? 86.501 59.082 60.371 1.00 36.67 141 ASP C N 1
ATOM 4150 C CA . ASP D 1 139 ? 87.820 58.716 59.856 1.00 38.54 141 ASP C CA 1
ATOM 4151 C C . ASP D 1 139 ? 88.897 59.252 60.777 1.00 37.35 141 ASP C C 1
ATOM 4152 O O . ASP D 1 139 ? 90.009 58.727 60.822 1.00 37.82 141 ASP C O 1
ATOM 4157 N N . ASP D 1 140 ? 88.564 60.303 61.517 1.00 36.68 142 ASP C N 1
ATOM 4158 C CA . ASP D 1 140 ? 89.528 60.916 62.434 1.00 35.17 142 ASP C CA 1
ATOM 4159 C C . ASP D 1 140 ? 89.278 60.527 63.884 1.00 34.00 142 ASP C C 1
ATOM 4160 O O . ASP D 1 140 ? 88.827 59.429 64.176 1.00 33.14 142 ASP C O 1
ATOM 4165 N N . HIS D 1 141 ? 89.573 61.449 64.781 1.00 33.78 143 HIS C N 1
ATOM 4166 C CA . HIS D 1 141 ? 89.424 61.229 66.219 1.00 34.03 143 HIS C CA 1
ATOM 4167 C C . HIS D 1 141 ? 88.084 61.718 66.797 1.00 33.29 143 HIS C C 1
ATOM 4168 O O . HIS D 1 141 ? 87.895 61.665 68.016 1.00 33.28 143 HIS C O 1
ATOM 4175 N N . LEU D 1 142 ? 87.164 62.195 65.953 1.00 30.85 144 LEU C N 1
ATOM 4176 C CA . LEU D 1 142 ? 85.884 62.695 66.443 1.00 29.63 144 LEU C CA 1
ATOM 4177 C C . LEU D 1 142 ? 84.732 61.729 66.251 1.00 28.25 144 LEU C C 1
ATOM 4178 O O . LEU D 1 142 ? 84.857 60.724 65.578 1.00 28.99 144 LEU C O 1
ATOM 4183 N N . PHE D 1 143 ? 83.590 62.059 66.837 1.00 27.94 145 PHE C N 1
ATOM 4184 C CA . PHE D 1 143 ? 82.398 61.218 66.746 1.00 27.86 145 PHE C CA 1
ATOM 4185 C C . PHE D 1 143 ? 81.242 61.827 65.987 1.00 26.86 145 PHE C C 1
ATOM 4186 O O . PHE D 1 143 ? 81.258 63.007 65.707 1.00 25.91 145 PHE C O 1
ATOM 4194 N N . ARG D 1 144 ? 80.261 61.004 65.619 1.00 27.11 146 ARG C N 1
ATOM 4195 C CA . ARG D 1 144 ? 79.056 61.485 64.963 1.00 28.62 146 ARG C CA 1
ATOM 4196 C C . ARG D 1 144 ? 77.910 60.723 65.615 1.00 27.17 146 ARG C C 1
ATOM 4197 O O . ARG D 1 144 ? 78.152 59.746 66.326 1.00 28.81 146 ARG C O 1
ATOM 4205 N N . LYS D 1 145 ? 76.678 61.177 65.435 1.00 25.55 147 LYS C N 1
ATOM 4206 C CA . LYS D 1 145 ? 75.545 60.530 66.079 1.00 23.74 147 LYS C CA 1
ATOM 4207 C C . LYS D 1 145 ? 74.244 60.937 65.369 1.00 23.23 147 LYS C C 1
ATOM 4208 O O . LYS D 1 145 ? 74.171 62.024 64.789 1.00 23.00 147 LYS C O 1
ATOM 4214 N N . PHE D 1 146 ? 73.241 60.064 65.413 1.00 22.10 148 PHE C N 1
ATOM 4215 C CA . PHE D 1 146 ? 71.939 60.340 64.802 1.00 20.86 148 PHE C CA 1
ATOM 4216 C C . PHE D 1 146 ? 70.777 60.217 65.798 1.00 20.70 148 PHE C C 1
ATOM 4217 O O . PHE D 1 146 ? 70.728 59.254 66.597 1.00 19.65 148 PHE C O 1
ATOM 4225 N N . HIS D 1 147 ? 69.848 61.175 65.749 1.00 20.47 149 HIS C N 1
ATOM 4226 C CA . HIS D 1 147 ? 68.663 61.163 66.590 1.00 22.37 149 HIS C CA 1
ATOM 4227 C C . HIS D 1 147 ? 67.491 61.193 65.606 1.00 24.06 149 HIS C C 1
ATOM 4228 O O . HIS D 1 147 ? 67.593 61.779 64.506 1.00 25.99 149 HIS C O 1
ATOM 4235 N N . TYR D 1 148 ? 66.373 60.557 65.975 1.00 23.46 150 TYR C N 1
ATOM 4236 C CA . TYR D 1 148 ? 65.227 60.480 65.083 1.00 22.36 150 TYR C CA 1
ATOM 4237 C C . TYR D 1 148 ? 63.910 60.833 65.752 1.00 23.72 150 TYR C C 1
ATOM 4238 O O . TYR D 1 148 ? 63.644 60.444 66.889 1.00 22.33 150 TYR C O 1
ATOM 4247 N N . LEU D 1 149 ? 63.066 61.549 65.009 1.00 25.11 151 LEU C N 1
ATOM 4248 C CA . LEU D 1 149 ? 61.755 61.961 65.495 1.00 25.97 151 LEU C CA 1
ATOM 4249 C C . LEU D 1 149 ? 60.676 61.604 64.484 1.00 26.42 151 LEU C C 1
ATOM 4250 O O . LEU D 1 149 ? 60.769 61.948 63.317 1.00 26.77 151 LEU C O 1
ATOM 4255 N N . THR D 1 150 ? 59.650 60.901 64.928 1.00 27.91 152 THR C N 1
ATOM 4256 C CA . THR D 1 150 ? 58.545 60.551 64.043 1.00 28.73 152 THR C CA 1
ATOM 4257 C C . THR D 1 150 ? 57.601 61.722 64.049 1.00 28.72 152 THR C C 1
ATOM 4258 O O . THR D 1 150 ? 57.404 62.338 65.091 1.00 28.69 152 THR C O 1
ATOM 4262 N N . PHE D 1 151 ? 57.011 62.043 62.898 1.00 29.42 153 PHE C N 1
ATOM 4263 C CA . PHE D 1 151 ? 56.091 63.183 62.841 1.00 31.26 153 PHE C CA 1
ATOM 4264 C C . PHE D 1 151 ? 55.051 63.182 61.700 1.00 32.97 153 PHE C C 1
ATOM 4265 O O . PHE D 1 151 ? 55.183 62.467 60.690 1.00 32.33 153 PHE C O 1
ATOM 4273 N N . LEU D 1 152 ? 54.013 63.998 61.891 1.00 33.21 154 LEU C N 1
ATOM 4274 C CA . LEU D 1 152 ? 52.950 64.149 60.922 1.00 35.77 154 LEU C CA 1
ATOM 4275 C C . LEU D 1 152 ? 53.172 65.469 60.250 1.00 35.59 154 LEU C C 1
ATOM 4276 O O . LEU D 1 152 ? 53.014 66.528 60.860 1.00 34.06 154 LEU C O 1
ATOM 4281 N N . PRO D 1 153 ? 53.535 65.425 58.964 1.00 35.50 155 PRO C N 1
ATOM 4282 C CA . PRO D 1 153 ? 53.800 66.634 58.187 1.00 36.04 155 PRO C CA 1
ATOM 4283 C C . PRO D 1 153 ? 52.588 67.580 58.168 1.00 37.31 155 PRO C C 1
ATOM 4284 O O . PRO D 1 153 ? 51.436 67.160 57.991 1.00 36.56 155 PRO C O 1
ATOM 4288 N N . SER D 1 154 ? 52.878 68.865 58.366 1.00 39.14 156 SER C N 1
ATOM 4289 C CA . SER D 1 154 ? 51.852 69.893 58.419 1.00 41.59 156 SER C CA 1
ATOM 4290 C C . SER D 1 154 ? 52.432 71.259 58.061 1.00 42.87 156 SER C C 1
ATOM 4291 O O . SER D 1 154 ? 53.589 71.536 58.365 1.00 44.62 156 SER C O 1
ATOM 4294 N N . THR D 1 155 ? 51.629 72.113 57.423 1.00 44.46 157 THR C N 1
ATOM 4295 C CA . THR D 1 155 ? 52.105 73.430 56.998 1.00 46.09 157 THR C CA 1
ATOM 4296 C C . THR D 1 155 ? 52.256 74.439 58.121 1.00 46.79 157 THR C C 1
ATOM 4297 O O . THR D 1 155 ? 52.932 75.444 57.963 1.00 47.42 157 THR C O 1
ATOM 4301 N N . ASP D 1 156 ? 51.638 74.182 59.259 1.00 47.68 158 ASP C N 1
ATOM 4302 C CA . ASP D 1 156 ? 51.713 75.126 60.370 1.00 48.84 158 ASP C CA 1
ATOM 4303 C C . ASP D 1 156 ? 52.596 74.761 61.567 1.00 47.67 158 ASP C C 1
ATOM 4304 O O . ASP D 1 156 ? 52.745 75.556 62.486 1.00 48.37 158 ASP C O 1
ATOM 4309 N N . ASP D 1 157 ? 53.181 73.573 61.593 1.00 46.25 159 ASP C N 1
ATOM 4310 C CA . ASP D 1 157 ? 54.036 73.240 62.727 1.00 43.09 159 ASP C CA 1
ATOM 4311 C C . ASP D 1 157 ? 55.474 73.465 62.370 1.00 40.26 159 ASP C C 1
ATOM 4312 O O . ASP D 1 157 ? 55.829 73.558 61.213 1.00 41.58 159 ASP C O 1
ATOM 4317 N N . PHE D 1 158 ? 56.310 73.558 63.375 1.00 37.23 160 PHE C N 1
ATOM 4318 C CA . PHE D 1 158 ? 57.725 73.715 63.147 1.00 35.22 160 PHE C CA 1
ATOM 4319 C C . PHE D 1 158 ? 58.515 72.906 64.181 1.00 33.53 160 PHE C C 1
ATOM 4320 O O . PHE D 1 158 ? 58.054 72.672 65.296 1.00 32.67 160 PHE C O 1
ATOM 4328 N N . TYR D 1 159 ? 59.708 72.475 63.803 1.00 31.04 161 TYR C N 1
ATOM 4329 C CA . TYR D 1 159 ? 60.532 71.646 64.661 1.00 28.21 161 TYR C CA 1
ATOM 4330 C C . TYR D 1 159 ? 61.921 72.198 64.933 1.00 27.84 161 TYR C C 1
ATOM 4331 O O . TYR D 1 159 ? 62.425 73.082 64.228 1.00 26.91 161 TYR C O 1
ATOM 4340 N N . ASP D 1 160 ? 62.549 71.650 65.965 1.00 27.40 162 ASP C N 1
ATOM 4341 C CA . ASP D 1 160 ? 63.894 72.037 66.338 1.00 26.94 162 ASP C CA 1
ATOM 4342 C C . ASP D 1 160 ? 64.609 70.888 66.989 1.00 27.34 162 ASP C C 1
ATOM 4343 O O . ASP D 1 160 ? 64.000 70.122 67.747 1.00 28.93 162 ASP C O 1
ATOM 4348 N N . CYS D 1 161 ? 65.900 70.770 66.706 1.00 26.69 163 CYS C N 1
ATOM 4349 C CA . CYS D 1 161 ? 66.736 69.746 67.353 1.00 27.30 163 CYS C CA 1
ATOM 4350 C C . CYS D 1 161 ? 67.641 70.541 68.279 1.00 27.72 163 CYS C C 1
ATOM 4351 O O . CYS D 1 161 ? 68.391 71.399 67.804 1.00 28.31 163 CYS C O 1
ATOM 4354 N N . GLU D 1 162 ? 67.567 70.278 69.583 1.00 28.78 164 GLU C N 1
ATOM 4355 C CA . GLU D 1 162 ? 68.369 71.032 70.538 1.00 30.80 164 GLU C CA 1
ATOM 4356 C C . GLU D 1 162 ? 69.500 70.177 71.035 1.00 30.90 164 GLU C C 1
ATOM 4357 O O . GLU D 1 162 ? 69.273 69.123 71.627 1.00 29.31 164 GLU C O 1
ATOM 4363 N N . VAL D 1 163 ? 70.721 70.647 70.798 1.00 31.54 165 VAL C N 1
ATOM 4364 C CA . VAL D 1 163 ? 71.919 69.924 71.186 1.00 32.37 165 VAL C CA 1
ATOM 4365 C C . VAL D 1 163 ? 72.801 70.741 72.127 1.00 34.37 165 VAL C C 1
ATOM 4366 O O . VAL D 1 163 ? 73.128 71.908 71.851 1.00 34.65 165 VAL C O 1
ATOM 4370 N N . ASP D 1 164 ? 73.168 70.128 73.244 1.00 35.46 166 ASP C N 1
ATOM 4371 C CA . ASP D 1 164 ? 74.027 70.772 74.221 1.00 38.82 166 ASP C CA 1
ATOM 4372 C C . ASP D 1 164 ? 75.303 69.942 74.309 1.00 39.18 166 ASP C C 1
ATOM 4373 O O . ASP D 1 164 ? 75.246 68.724 74.388 1.00 39.60 166 ASP C O 1
ATOM 4378 N N . HIS D 1 165 ? 76.449 70.612 74.300 1.00 39.84 167 HIS C N 1
ATOM 4379 C CA . HIS D 1 165 ? 77.734 69.946 74.359 1.00 40.35 167 HIS C CA 1
ATOM 4380 C C . HIS D 1 165 ? 78.706 70.872 75.088 1.00 42.52 167 HIS C C 1
ATOM 4381 O O . HIS D 1 165 ? 78.585 72.081 74.992 1.00 42.75 167 HIS C O 1
ATOM 4388 N N . TRP D 1 166 ? 79.662 70.313 75.812 1.00 45.75 168 TRP C N 1
ATOM 4389 C CA . TRP D 1 166 ? 80.618 71.128 76.552 1.00 49.22 168 TRP C CA 1
ATOM 4390 C C . TRP D 1 166 ? 81.339 72.149 75.702 1.00 49.80 168 TRP C C 1
ATOM 4391 O O . TRP D 1 166 ? 81.756 73.192 76.210 1.00 49.85 168 TRP C O 1
ATOM 4402 N N . GLY D 1 167 ? 81.499 71.851 74.413 1.00 49.79 169 GLY C N 1
ATOM 4403 C CA . GLY D 1 167 ? 82.203 72.767 73.530 1.00 50.47 169 GLY C CA 1
ATOM 4404 C C . GLY D 1 167 ? 81.349 73.920 73.033 1.00 51.00 169 GLY C C 1
ATOM 4405 O O . GLY D 1 167 ? 81.826 74.784 72.294 1.00 50.27 169 GLY C O 1
ATOM 4406 N N . LEU D 1 168 ? 80.081 73.938 73.432 1.00 51.30 170 LEU C N 1
ATOM 4407 C CA . LEU D 1 168 ? 79.162 74.995 73.012 1.00 52.18 170 LEU C CA 1
ATOM 4408 C C . LEU D 1 168 ? 78.927 76.045 74.106 1.00 53.20 170 LEU C C 1
ATOM 4409 O O . LEU D 1 168 ? 78.803 75.719 75.290 1.00 52.72 170 LEU C O 1
ATOM 4414 N N . GLU D 1 169 ? 78.859 77.308 73.707 1.00 54.73 171 GLU C N 1
ATOM 4415 C CA . GLU D 1 169 ? 78.602 78.373 74.672 1.00 57.21 171 GLU C CA 1
ATOM 4416 C C . GLU D 1 169 ? 77.241 78.093 75.301 1.00 56.42 171 GLU C C 1
ATOM 4417 O O . GLU D 1 169 ? 77.134 77.826 76.492 1.00 56.26 171 GLU C O 1
ATOM 4423 N N . GLU D 1 170 ? 76.206 78.146 74.473 1.00 55.39 172 GLU C N 1
ATOM 4424 C CA . GLU D 1 170 ? 74.834 77.878 74.887 1.00 53.97 172 GLU C CA 1
ATOM 4425 C C . GLU D 1 170 ? 74.337 76.724 74.030 1.00 51.57 172 GLU C C 1
ATOM 4426 O O . GLU D 1 170 ? 74.917 76.427 72.992 1.00 50.62 172 GLU C O 1
ATOM 4432 N N . PRO D 1 171 ? 73.249 76.062 74.453 1.00 49.97 173 PRO C N 1
ATOM 4433 C CA . PRO D 1 171 ? 72.721 74.944 73.666 1.00 48.47 173 PRO C CA 1
ATOM 4434 C C . PRO D 1 171 ? 72.371 75.357 72.225 1.00 47.46 173 PRO C C 1
ATOM 4435 O O . PRO D 1 171 ? 71.811 76.424 71.991 1.00 47.21 173 PRO C O 1
ATOM 4439 N N . LEU D 1 172 ? 72.714 74.505 71.265 1.00 45.98 174 LEU C N 1
ATOM 4440 C CA . LEU D 1 172 ? 72.459 74.777 69.858 1.00 44.04 174 LEU C CA 1
ATOM 4441 C C . LEU D 1 172 ? 71.088 74.262 69.417 1.00 41.79 174 LEU C C 1
ATOM 4442 O O . LEU D 1 172 ? 70.668 73.180 69.795 1.00 40.99 174 LEU C O 1
ATOM 4447 N N . ARG D 1 173 ? 70.402 75.047 68.609 1.00 40.74 175 ARG C N 1
ATOM 4448 C CA . ARG D 1 173 ? 69.063 74.698 68.112 1.00 39.25 175 ARG C CA 1
ATOM 4449 C C . ARG D 1 173 ? 68.941 74.780 66.588 1.00 36.60 175 ARG C C 1
ATOM 4450 O O . ARG D 1 173 ? 69.063 75.854 66.025 1.00 36.66 175 ARG C O 1
ATOM 4458 N N . LYS D 1 174 ? 68.711 73.657 65.919 1.00 35.53 176 LYS C N 1
ATOM 4459 C CA . LYS D 1 174 ? 68.552 73.695 64.466 1.00 33.80 176 LYS C CA 1
ATOM 4460 C C . LYS D 1 174 ? 67.101 73.481 64.118 1.00 32.05 176 LYS C C 1
ATOM 4461 O O . LYS D 1 174 ? 66.476 72.511 64.551 1.00 30.09 176 LYS C O 1
ATOM 4467 N N . HIS D 1 175 ? 66.602 74.391 63.299 1.00 30.15 177 HIS C N 1
ATOM 4468 C CA . HIS D 1 175 ? 65.218 74.458 62.889 1.00 29.79 177 HIS C CA 1
ATOM 4469 C C . HIS D 1 175 ? 64.818 73.703 61.621 1.00 29.76 177 HIS C C 1
ATOM 4470 O O . HIS D 1 175 ? 65.617 73.507 60.720 1.00 31.02 177 HIS C O 1
ATOM 4477 N N . TRP D 1 176 ? 63.567 73.270 61.555 1.00 31.17 178 TRP C N 1
ATOM 4478 C CA . TRP D 1 176 ? 63.051 72.564 60.376 1.00 31.19 178 TRP C CA 1
ATOM 4479 C C . TRP D 1 176 ? 61.553 72.825 60.244 1.00 33.40 178 TRP C C 1
ATOM 4480 O O . TRP D 1 176 ? 60.825 72.746 61.232 1.00 30.71 178 TRP C O 1
ATOM 4491 N N . GLU D 1 177 ? 61.112 73.116 59.019 1.00 37.18 179 GLU C N 1
ATOM 4492 C CA . GLU D 1 177 ? 59.707 73.392 58.709 1.00 41.92 179 GLU C CA 1
ATOM 4493 C C . GLU D 1 177 ? 59.389 72.735 57.390 1.00 44.03 179 GLU C C 1
ATOM 4494 O O . GLU D 1 177 ? 60.263 72.630 56.538 1.00 42.69 179 GLU C O 1
ATOM 4500 N N . PHE D 1 178 ? 58.146 72.306 57.216 1.00 47.76 180 PHE C N 1
ATOM 4501 C CA . PHE D 1 178 ? 57.759 71.683 55.964 1.00 52.82 180 PHE C CA 1
ATOM 4502 C C . PHE D 1 178 ? 57.505 72.729 54.875 1.00 55.80 180 PHE C C 1
ATOM 4503 O O . PHE D 1 178 ? 56.997 73.810 55.144 1.00 54.16 180 PHE C O 1
ATOM 4511 N N . GLU D 1 179 ? 57.890 72.397 53.651 1.00 61.13 181 GLU C N 1
ATOM 4512 C CA . GLU D 1 179 ? 57.675 73.276 52.501 1.00 65.60 181 GLU C CA 1
ATOM 4513 C C . GLU D 1 179 ? 57.295 72.428 51.291 1.00 67.29 181 GLU C C 1
ATOM 4514 O O . GLU D 1 179 ? 57.966 71.431 50.985 1.00 67.33 181 GLU C O 1
ATOM 4520 N N . GLU D 1 180 ? 56.217 72.817 50.614 1.00 70.02 182 GLU C N 1
ATOM 4521 C CA . GLU D 1 180 ? 55.750 72.092 49.427 1.00 72.92 182 GLU C CA 1
ATOM 4522 C C . GLU D 1 180 ? 56.524 72.472 48.163 1.00 73.58 182 GLU C C 1
ATOM 4523 O O . GLU D 1 180 ? 57.089 71.552 47.522 1.00 74.03 182 GLU C O 1
ATOM 4530 N N . ALA E 2 1 ? 73.836 31.906 62.693 1.00 61.43 2 ALA F N 1
ATOM 4531 C CA . ALA E 2 1 ? 74.381 32.905 63.668 1.00 60.86 2 ALA F CA 1
ATOM 4532 C C . ALA E 2 1 ? 75.797 32.491 64.188 1.00 60.87 2 ALA F C 1
ATOM 4533 O O . ALA E 2 1 ? 75.945 31.893 65.277 1.00 61.47 2 ALA F O 1
ATOM 4535 N N . ASP E 2 2 ? 76.827 32.797 63.388 1.00 59.75 3 ASP F N 1
ATOM 4536 C CA . ASP E 2 2 ? 78.212 32.490 63.744 1.00 57.90 3 ASP F CA 1
ATOM 4537 C C . ASP E 2 2 ? 78.723 33.628 64.653 1.00 54.63 3 ASP F C 1
ATOM 4538 O O . ASP E 2 2 ? 78.245 34.771 64.595 1.00 52.79 3 ASP F O 1
ATOM 4543 N N . LEU E 2 3 ? 79.706 33.301 65.478 1.00 51.34 4 LEU F N 1
ATOM 4544 C CA . LEU E 2 3 ? 80.251 34.222 66.453 1.00 47.73 4 LEU F CA 1
ATOM 4545 C C . LEU E 2 3 ? 81.268 35.227 65.937 1.00 45.16 4 LEU F C 1
ATOM 4546 O O . LEU E 2 3 ? 82.287 34.860 65.346 1.00 44.04 4 LEU F O 1
ATOM 4551 N N . ILE E 2 4 ? 81.000 36.504 66.194 1.00 42.32 5 ILE F N 1
ATOM 4552 C CA . ILE E 2 4 ? 81.911 37.555 65.771 1.00 41.53 5 ILE F CA 1
ATOM 4553 C C . ILE E 2 4 ? 83.099 37.607 66.705 1.00 40.96 5 ILE F C 1
ATOM 4554 O O . ILE E 2 4 ? 82.937 37.598 67.919 1.00 41.98 5 ILE F O 1
ATOM 4559 N N . ALA E 2 5 ? 84.300 37.645 66.154 1.00 39.72 6 ALA F N 1
ATOM 4560 C CA . ALA E 2 5 ? 85.490 37.725 66.989 1.00 39.01 6 ALA F CA 1
ATOM 4561 C C . ALA E 2 5 ? 85.734 39.205 67.236 1.00 39.57 6 ALA F C 1
ATOM 4562 O O . ALA E 2 5 ? 85.214 40.029 66.491 1.00 40.92 6 ALA F O 1
ATOM 4564 N N . TYR E 2 6 ? 86.508 39.542 68.268 1.00 39.15 7 TYR F N 1
ATOM 4565 C CA . TYR E 2 6 ? 86.814 40.926 68.568 1.00 39.66 7 TYR F CA 1
ATOM 4566 C C . TYR E 2 6 ? 88.294 41.055 68.935 1.00 39.87 7 TYR F C 1
ATOM 4567 O O . TYR E 2 6 ? 88.869 40.166 69.502 1.00 40.54 7 TYR F O 1
ATOM 4576 N N . PRO E 2 7 ? 88.947 42.162 68.584 1.00 40.93 8 PRO F N 1
ATOM 4577 C CA . PRO E 2 7 ? 90.358 42.195 68.973 1.00 42.11 8 PRO F CA 1
ATOM 4578 C C . PRO E 2 7 ? 90.489 42.402 70.473 1.00 43.33 8 PRO F C 1
ATOM 4579 O O . PRO E 2 7 ? 89.751 43.202 71.027 1.00 44.32 8 PRO F O 1
ATOM 4583 N N . LYS E 2 8 ? 91.407 41.683 71.123 1.00 44.40 9 LYS F N 1
ATOM 4584 C CA . LYS E 2 8 ? 91.620 41.824 72.572 1.00 45.22 9 LYS F CA 1
ATOM 4585 C C . LYS E 2 8 ? 92.307 43.132 72.938 1.00 45.05 9 LYS F C 1
ATOM 4586 O O . LYS E 2 8 ? 93.235 43.577 72.251 1.00 45.94 9 LYS F O 1
ATOM 4592 N N . ALA E 2 9 ? 91.874 43.719 74.047 1.00 43.27 10 ALA F N 1
ATOM 4593 C CA . ALA E 2 9 ? 92.424 44.975 74.510 1.00 42.23 10 ALA F CA 1
ATOM 4594 C C . ALA E 2 9 ? 93.675 44.734 75.333 1.00 40.95 10 ALA F C 1
ATOM 4595 O O . ALA E 2 9 ? 93.697 43.827 76.136 1.00 42.13 10 ALA F O 1
ATOM 4597 N N . ALA E 2 10 ? 94.708 45.547 75.141 1.00 40.67 11 ALA F N 1
ATOM 4598 C CA . ALA E 2 10 ? 95.944 45.369 75.867 1.00 39.83 11 ALA F CA 1
ATOM 4599 C C . ALA E 2 10 ? 96.059 46.341 76.990 1.00 40.03 11 ALA F C 1
ATOM 4600 O O . ALA E 2 10 ? 95.616 47.486 76.860 1.00 41.25 11 ALA F O 1
ATOM 4602 N N . THR E 2 11 ? 96.695 45.882 78.072 1.00 39.29 12 THR F N 1
ATOM 4603 C CA . THR E 2 11 ? 96.921 46.654 79.292 1.00 38.42 12 THR F CA 1
ATOM 4604 C C . THR E 2 11 ? 98.216 47.486 79.313 1.00 37.71 12 THR F C 1
ATOM 4605 O O . THR E 2 11 ? 99.258 47.013 78.885 1.00 36.60 12 THR F O 1
ATOM 4609 N N . LYS E 2 12 ? 98.141 48.706 79.843 1.00 37.78 13 LYS F N 1
ATOM 4610 C CA . LYS E 2 12 ? 99.285 49.621 79.875 1.00 40.24 13 LYS F CA 1
ATOM 4611 C C . LYS E 2 12 ? 99.828 49.881 81.279 1.00 41.80 13 LYS F C 1
ATOM 4612 O O . LYS E 2 12 ? 99.136 49.574 82.265 1.00 42.60 13 LYS F O 1
ATOM 4618 N N . PHE E 2 13 ? 101.056 50.436 81.364 1.00 37.78 14 PHE F N 1
ATOM 4619 C CA . PHE E 2 13 ? 101.666 50.853 82.670 1.00 40.24 14 PHE F CA 1
ATOM 4620 C C . PHE E 2 13 ? 102.199 52.298 82.549 1.00 41.80 14 PHE F C 1
ATOM 4621 O O . PHE E 2 13 ? 102.380 52.783 81.403 1.00 42.60 14 PHE F O 1
ATOM 4630 N N . ALA F 3 1 ? 85.474 72.407 81.556 1.00 52.39 31 ALA D N 1
ATOM 4631 C CA . ALA F 3 1 ? 85.272 71.069 82.253 1.00 52.82 31 ALA D CA 1
ATOM 4632 C C . ALA F 3 1 ? 86.327 70.071 81.775 1.00 52.44 31 ALA D C 1
ATOM 4633 O O . ALA F 3 1 ? 86.503 69.879 80.566 1.00 52.22 31 ALA D O 1
ATOM 4635 N N . PRO F 3 2 ? 87.045 69.425 82.719 1.00 51.76 32 PRO D N 1
ATOM 4636 C CA . PRO F 3 2 ? 88.087 68.448 82.360 1.00 50.46 32 PRO D CA 1
ATOM 4637 C C . PRO F 3 2 ? 87.494 67.072 82.038 1.00 48.16 32 PRO D C 1
ATOM 4638 O O . PRO F 3 2 ? 86.650 66.566 82.771 1.00 48.89 32 PRO D O 1
ATOM 4642 N N . TRP F 3 3 ? 87.930 66.480 80.935 1.00 45.68 33 TRP D N 1
ATOM 4643 C CA . TRP F 3 3 ? 87.442 65.165 80.540 1.00 42.86 33 TRP D CA 1
ATOM 4644 C C . TRP F 3 3 ? 88.608 64.294 80.116 1.00 41.10 33 TRP D C 1
ATOM 4645 O O . TRP F 3 3 ? 89.621 64.792 79.614 1.00 39.58 33 TRP D O 1
ATOM 4656 N N . PHE F 3 4 ? 88.453 62.990 80.309 1.00 40.44 34 PHE D N 1
ATOM 4657 C CA . PHE F 3 4 ? 89.491 62.025 79.968 1.00 39.58 34 PHE D CA 1
ATOM 4658 C C . PHE F 3 4 ? 88.874 60.853 79.223 1.00 38.28 34 PHE D C 1
ATOM 4659 O O . PHE F 3 4 ? 87.952 60.185 79.714 1.00 37.00 34 PHE D O 1
ATOM 4667 N N . LEU F 3 5 ? 89.422 60.595 78.039 1.00 37.40 35 LEU D N 1
ATOM 4668 C CA . LEU F 3 5 ? 88.915 59.566 77.134 1.00 35.05 35 LEU D CA 1
ATOM 4669 C C . LEU F 3 5 ? 89.949 58.579 76.612 1.00 35.00 35 LEU D C 1
ATOM 4670 O O . LEU F 3 5 ? 90.901 58.986 75.948 1.00 36.16 35 LEU D O 1
ATOM 4675 N N . GLU F 3 6 ? 89.767 57.292 76.890 1.00 34.19 36 GLU D N 1
ATOM 4676 C CA . GLU F 3 6 ? 90.663 56.272 76.353 1.00 33.53 36 GLU D CA 1
ATOM 4677 C C . GLU F 3 6 ? 89.804 55.673 75.248 1.00 32.90 36 GLU D C 1
ATOM 4678 O O . GLU F 3 6 ? 88.781 55.056 75.513 1.00 32.56 36 GLU D O 1
ATOM 4684 N N . TYR F 3 7 ? 90.232 55.869 74.010 1.00 31.62 37 TYR D N 1
ATOM 4685 C CA . TYR F 3 7 ? 89.486 55.442 72.828 1.00 30.82 37 TYR D CA 1
ATOM 4686 C C . TYR F 3 7 ? 90.370 54.711 71.795 1.00 31.05 37 TYR D C 1
ATOM 4687 O O . TYR F 3 7 ? 91.478 55.166 71.457 1.00 30.46 37 TYR D O 1
ATOM 4696 N N . SER F 3 8 ? 89.880 53.574 71.297 1.00 30.95 38 SER D N 1
ATOM 4697 C CA . SER F 3 8 ? 90.621 52.822 70.287 1.00 31.67 38 SER D CA 1
ATOM 4698 C C . SER F 3 8 ? 89.725 52.331 69.159 1.00 32.01 38 SER D C 1
ATOM 4699 O O . SER F 3 8 ? 88.539 52.055 69.348 1.00 31.27 38 SER D O 1
ATOM 4702 N N . LYS F 3 9 ? 90.306 52.239 67.975 1.00 32.63 39 LYS D N 1
ATOM 4703 C CA . LYS F 3 9 ? 89.590 51.767 66.812 1.00 33.71 39 LYS D CA 1
ATOM 4704 C C . LYS F 3 9 ? 90.396 50.678 66.159 1.00 34.35 39 LYS D C 1
ATOM 4705 O O . LYS F 3 9 ? 91.598 50.861 65.928 1.00 35.22 39 LYS D O 1
ATOM 4711 N N . SER F 3 10 ? 89.743 49.555 65.854 1.00 34.09 40 SER D N 1
ATOM 4712 C CA . SER F 3 10 ? 90.417 48.466 65.186 1.00 34.61 40 SER D CA 1
ATOM 4713 C C . SER F 3 10 ? 89.785 48.368 63.827 1.00 35.14 40 SER D C 1
ATOM 4714 O O . SER F 3 10 ? 88.670 47.843 63.696 1.00 36.63 40 SER D O 1
ATOM 4717 N N . GLU F 3 11 ? 90.488 48.890 62.820 1.00 34.68 41 GLU D N 1
ATOM 4718 C CA . GLU F 3 11 ? 89.982 48.897 61.463 1.00 36.76 41 GLU D CA 1
ATOM 4719 C C . GLU F 3 11 ? 90.505 47.732 60.616 1.00 38.44 41 GLU D C 1
ATOM 4720 O O . GLU F 3 11 ? 91.705 47.490 60.532 1.00 38.36 41 GLU D O 1
ATOM 4726 N N . CYS F 3 12 ? 89.586 47.013 59.985 1.00 39.94 42 CYS D N 1
ATOM 4727 C CA . CYS F 3 12 ? 89.930 45.913 59.113 1.00 39.92 42 CYS D CA 1
ATOM 4728 C C . CYS F 3 12 ? 89.627 46.415 57.695 1.00 40.69 42 CYS D C 1
ATOM 4729 O O . CYS F 3 12 ? 88.476 46.714 57.382 1.00 39.54 42 CYS D O 1
ATOM 4732 N N . HIS F 3 13 ? 90.662 46.522 56.861 1.00 42.20 43 HIS D N 1
ATOM 4733 C CA . HIS F 3 13 ? 90.533 46.988 55.479 1.00 44.01 43 HIS D CA 1
ATOM 4734 C C . HIS F 3 13 ? 90.584 45.842 54.461 1.00 45.38 43 HIS D C 1
ATOM 4735 O O . HIS F 3 13 ? 91.490 45.022 54.496 1.00 45.43 43 HIS D O 1
ATOM 4742 N N . PHE F 3 14 ? 89.618 45.798 53.549 1.00 47.53 44 PHE D N 1
ATOM 4743 C CA . PHE F 3 14 ? 89.561 44.750 52.537 1.00 50.15 44 PHE D CA 1
ATOM 4744 C C . PHE F 3 14 ? 89.666 45.278 51.110 1.00 52.67 44 PHE D C 1
ATOM 4745 O O . PHE F 3 14 ? 89.010 46.254 50.740 1.00 52.58 44 PHE D O 1
ATOM 4753 N N . TYR F 3 15 ? 90.492 44.622 50.306 1.00 56.00 45 TYR D N 1
ATOM 4754 C CA . TYR F 3 15 ? 90.666 45.018 48.908 1.00 59.83 45 TYR D CA 1
ATOM 4755 C C . TYR F 3 15 ? 90.395 43.789 48.029 1.00 61.09 45 TYR D C 1
ATOM 4756 O O . TYR F 3 15 ? 91.140 42.804 48.080 1.00 61.06 45 TYR D O 1
ATOM 4765 N N . ASN F 3 16 ? 89.321 43.853 47.234 1.00 63.17 46 ASN D N 1
ATOM 4766 C CA . ASN F 3 16 ? 88.905 42.728 46.378 1.00 64.70 46 ASN D CA 1
ATOM 4767 C C . ASN F 3 16 ? 88.670 41.495 47.260 1.00 64.23 46 ASN D C 1
ATOM 4768 O O . ASN F 3 16 ? 89.449 40.556 47.248 1.00 63.70 46 ASN D O 1
ATOM 4773 N N . GLY F 3 17 ? 87.580 41.521 48.024 1.00 64.48 47 GLY D N 1
ATOM 4774 C CA . GLY F 3 17 ? 87.267 40.430 48.926 1.00 64.54 47 GLY D CA 1
ATOM 4775 C C . GLY F 3 17 ? 88.324 40.357 50.010 1.00 64.83 47 GLY D C 1
ATOM 4776 O O . GLY F 3 17 ? 88.969 41.359 50.327 1.00 64.96 47 GLY D O 1
ATOM 4777 N N . THR F 3 18 ? 88.510 39.175 50.593 1.00 64.65 48 THR D N 1
ATOM 4778 C CA . THR F 3 18 ? 89.529 38.997 51.628 1.00 63.99 48 THR D CA 1
ATOM 4779 C C . THR F 3 18 ? 90.860 38.648 50.968 1.00 63.85 48 THR D C 1
ATOM 4780 O O . THR F 3 18 ? 91.723 38.027 51.590 1.00 63.36 48 THR D O 1
ATOM 4784 N N . GLN F 3 19 ? 91.016 39.042 49.706 1.00 63.52 49 GLN D N 1
ATOM 4785 C CA . GLN F 3 19 ? 92.241 38.760 48.969 1.00 63.17 49 GLN D CA 1
ATOM 4786 C C . GLN F 3 19 ? 93.405 39.435 49.662 1.00 61.42 49 GLN D C 1
ATOM 4787 O O . GLN F 3 19 ? 94.442 38.818 49.879 1.00 61.33 49 GLN D O 1
ATOM 4793 N N . ARG F 3 20 ? 93.234 40.708 49.999 1.00 59.39 50 ARG D N 1
ATOM 4794 C CA . ARG F 3 20 ? 94.270 41.441 50.705 1.00 56.58 50 ARG D CA 1
ATOM 4795 C C . ARG F 3 20 ? 93.666 42.149 51.904 1.00 54.86 50 ARG D C 1
ATOM 4796 O O . ARG F 3 20 ? 92.902 43.104 51.750 1.00 55.73 50 ARG D O 1
ATOM 4804 N N . VAL F 3 21 ? 94.012 41.675 53.096 1.00 51.56 51 VAL D N 1
ATOM 4805 C CA . VAL F 3 21 ? 93.514 42.265 54.326 1.00 49.04 51 VAL D CA 1
ATOM 4806 C C . VAL F 3 21 ? 94.586 43.070 55.011 1.00 47.62 51 VAL D C 1
ATOM 4807 O O . VAL F 3 21 ? 95.760 42.775 54.894 1.00 47.31 51 VAL D O 1
ATOM 4811 N N . ARG F 3 22 ? 94.176 44.103 55.732 1.00 46.34 52 ARG D N 1
ATOM 4812 C CA . ARG F 3 22 ? 95.125 44.949 56.440 1.00 45.05 52 ARG D CA 1
ATOM 4813 C C . ARG F 3 22 ? 94.478 45.438 57.726 1.00 43.44 52 ARG D C 1
ATOM 4814 O O . ARG F 3 22 ? 93.432 46.081 57.699 1.00 44.20 52 ARG D O 1
ATOM 4822 N N . LEU F 3 23 ? 95.097 45.122 58.853 1.00 40.91 53 LEU D N 1
ATOM 4823 C CA . LEU F 3 23 ? 94.565 45.548 60.141 1.00 38.56 53 LEU D CA 1
ATOM 4824 C C . LEU F 3 23 ? 95.268 46.804 60.626 1.00 37.97 53 LEU D C 1
ATOM 4825 O O . LEU F 3 23 ? 96.484 46.909 60.561 1.00 37.98 53 LEU D O 1
ATOM 4830 N N . LEU F 3 24 ? 94.490 47.772 61.095 1.00 37.04 54 LEU D N 1
ATOM 4831 C CA . LEU F 3 24 ? 95.055 49.015 61.592 1.00 36.83 54 LEU D CA 1
ATOM 4832 C C . LEU F 3 24 ? 94.360 49.452 62.873 1.00 36.81 54 LEU D C 1
ATOM 4833 O O . LEU F 3 24 ? 93.226 49.917 62.863 1.00 38.88 54 LEU D O 1
ATOM 4838 N N . VAL F 3 25 ? 95.062 49.298 63.983 1.00 37.03 55 VAL D N 1
ATOM 4839 C CA . VAL F 3 25 ? 94.552 49.658 65.303 1.00 36.61 55 VAL D CA 1
ATOM 4840 C C . VAL F 3 25 ? 95.070 51.043 65.673 1.00 35.89 55 VAL D C 1
ATOM 4841 O O . VAL F 3 25 ? 96.266 51.302 65.617 1.00 36.31 55 VAL D O 1
ATOM 4845 N N . ARG F 3 26 ? 94.165 51.937 66.047 1.00 36.52 56 ARG D N 1
ATOM 4846 C CA . ARG F 3 26 ? 94.557 53.293 66.391 1.00 37.11 56 ARG D CA 1
ATOM 4847 C C . ARG F 3 26 ? 94.091 53.631 67.806 1.00 36.92 56 ARG D C 1
ATOM 4848 O O . ARG F 3 26 ? 92.932 53.390 68.178 1.00 37.30 56 ARG D O 1
ATOM 4856 N N . TYR F 3 27 ? 95.008 54.184 68.597 1.00 36.48 57 TYR D N 1
ATOM 4857 C CA . TYR F 3 27 ? 94.729 54.547 69.975 1.00 35.27 57 TYR D CA 1
ATOM 4858 C C . TYR F 3 27 ? 94.700 56.044 70.132 1.00 33.76 57 TYR D C 1
ATOM 4859 O O . TYR F 3 27 ? 95.577 56.730 69.635 1.00 34.27 57 TYR D O 1
ATOM 4868 N N . PHE F 3 28 ? 93.689 56.554 70.828 1.00 32.38 58 PHE D N 1
ATOM 4869 C CA . PHE F 3 28 ? 93.598 57.988 71.056 1.00 32.70 58 PHE D CA 1
ATOM 4870 C C . PHE F 3 28 ? 93.391 58.270 72.532 1.00 33.58 58 PHE D C 1
ATOM 4871 O O . PHE F 3 28 ? 92.770 57.481 73.243 1.00 35.30 58 PHE D O 1
ATOM 4879 N N . TYR F 3 29 ? 93.947 59.387 72.988 1.00 33.42 59 TYR D N 1
ATOM 4880 C CA . TYR F 3 29 ? 93.761 59.844 74.362 1.00 34.01 59 TYR D CA 1
ATOM 4881 C C . TYR F 3 29 ? 93.187 61.265 74.165 1.00 34.76 59 TYR D C 1
ATOM 4882 O O . TYR F 3 29 ? 93.881 62.192 73.737 1.00 34.81 59 TYR D O 1
ATOM 4891 N N . ASN F 3 30 ? 91.902 61.413 74.459 1.00 35.89 60 ASN D N 1
ATOM 4892 C CA . ASN F 3 30 ? 91.210 62.670 74.221 1.00 36.62 60 ASN D CA 1
ATOM 4893 C C . ASN F 3 30 ? 91.234 63.019 72.740 1.00 36.90 60 ASN D C 1
ATOM 4894 O O . ASN F 3 30 ? 90.585 62.318 71.954 1.00 36.65 60 ASN D O 1
ATOM 4899 N N . LEU F 3 31 ? 91.982 64.051 72.338 1.00 37.00 61 LEU D N 1
ATOM 4900 C CA . LEU F 3 31 ? 91.994 64.420 70.923 1.00 37.73 61 LEU D CA 1
ATOM 4901 C C . LEU F 3 31 ? 93.215 63.995 70.151 1.00 39.52 61 LEU D C 1
ATOM 4902 O O . LEU F 3 31 ? 93.321 64.280 68.957 1.00 40.48 61 LEU D O 1
ATOM 4907 N N . GLU F 3 32 ? 94.140 63.309 70.812 1.00 41.76 62 GLU D N 1
ATOM 4908 C CA . GLU F 3 32 ? 95.366 62.868 70.148 1.00 43.46 62 GLU D CA 1
ATOM 4909 C C . GLU F 3 32 ? 95.460 61.393 69.841 1.00 42.20 62 GLU D C 1
ATOM 4910 O O . GLU F 3 32 ? 95.223 60.551 70.696 1.00 44.12 62 GLU D O 1
ATOM 4916 N N . GLU F 3 33 ? 95.814 61.085 68.613 1.00 41.49 63 GLU D N 1
ATOM 4917 C CA . GLU F 3 33 ? 96.043 59.713 68.201 1.00 41.06 63 GLU D CA 1
ATOM 4918 C C . GLU F 3 33 ? 97.500 59.557 68.645 1.00 41.82 63 GLU D C 1
ATOM 4919 O O . GLU F 3 33 ? 98.389 60.242 68.124 1.00 41.96 63 GLU D O 1
ATOM 4925 N N . ASN F 3 34 ? 97.755 58.675 69.609 1.00 41.77 64 ASN D N 1
ATOM 4926 C CA . ASN F 3 34 ? 99.112 58.525 70.136 1.00 41.46 64 ASN D CA 1
ATOM 4927 C C . ASN F 3 34 ? 99.884 57.261 69.765 1.00 40.89 64 ASN D C 1
ATOM 4928 O O . ASN F 3 34 ? 101.095 57.207 69.936 1.00 40.69 64 ASN D O 1
ATOM 4933 N N . LEU F 3 35 ? 99.197 56.248 69.250 1.00 39.67 65 LEU D N 1
ATOM 4934 C CA . LEU F 3 35 ? 99.870 54.993 68.919 1.00 39.55 65 LEU D CA 1
ATOM 4935 C C . LEU F 3 35 ? 99.050 54.182 67.931 1.00 39.97 65 LEU D C 1
ATOM 4936 O O . LEU F 3 35 ? 97.838 54.352 67.843 1.00 40.60 65 LEU D O 1
ATOM 4941 N N . ARG F 3 36 ? 99.698 53.295 67.196 1.00 40.37 66 ARG D N 1
ATOM 4942 C CA . ARG F 3 36 ? 98.978 52.480 66.239 1.00 42.06 66 ARG D CA 1
ATOM 4943 C C . ARG F 3 36 ? 99.685 51.185 65.909 1.00 41.71 66 ARG D C 1
ATOM 4944 O O . ARG F 3 36 ? 100.883 51.049 66.118 1.00 41.35 66 ARG D O 1
ATOM 4952 N N . PHE F 3 37 ? 98.918 50.231 65.397 1.00 41.47 67 PHE D N 1
ATOM 4953 C CA . PHE F 3 37 ? 99.456 48.948 65.005 1.00 42.13 67 PHE D CA 1
ATOM 4954 C C . PHE F 3 37 ? 99.012 48.679 63.573 1.00 42.39 67 PHE D C 1
ATOM 4955 O O . PHE F 3 37 ? 97.828 48.494 63.308 1.00 42.48 67 PHE D O 1
ATOM 4963 N N . ASP F 3 38 ? 99.970 48.674 62.656 1.00 42.52 68 ASP D N 1
ATOM 4964 C CA . ASP F 3 38 ? 99.705 48.455 61.241 1.00 43.63 68 ASP D CA 1
ATOM 4965 C C . ASP F 3 38 ? 100.147 47.025 60.949 1.00 44.63 68 ASP D C 1
ATOM 4966 O O . ASP F 3 38 ? 101.323 46.693 61.070 1.00 45.67 68 ASP D O 1
ATOM 4971 N N . SER F 3 39 ? 99.215 46.170 60.568 1.00 44.42 69 SER D N 1
ATOM 4972 C CA . SER F 3 39 ? 99.580 44.795 60.307 1.00 45.43 69 SER D CA 1
ATOM 4973 C C . SER F 3 39 ? 100.654 44.694 59.233 1.00 46.79 69 SER D C 1
ATOM 4974 O O . SER F 3 39 ? 101.480 43.789 59.267 1.00 46.67 69 SER D O 1
ATOM 4977 N N . ASP F 3 40 ? 100.653 45.625 58.285 1.00 48.26 70 ASP D N 1
ATOM 4978 C CA . ASP F 3 40 ? 101.641 45.609 57.223 1.00 50.25 70 ASP D CA 1
ATOM 4979 C C . ASP F 3 40 ? 103.025 45.970 57.756 1.00 51.27 70 ASP D C 1
ATOM 4980 O O . ASP F 3 40 ? 104.024 45.905 57.026 1.00 51.90 70 ASP D O 1
ATOM 4985 N N . VAL F 3 41 ? 103.087 46.367 59.022 1.00 50.81 71 VAL D N 1
ATOM 4986 C CA . VAL F 3 41 ? 104.361 46.714 59.627 1.00 50.56 71 VAL D CA 1
ATOM 4987 C C . VAL F 3 41 ? 104.785 45.615 60.594 1.00 52.00 71 VAL D C 1
ATOM 4988 O O . VAL F 3 41 ? 105.978 45.331 60.745 1.00 52.49 71 VAL D O 1
ATOM 4992 N N . GLY F 3 42 ? 103.802 44.989 61.244 1.00 51.99 72 GLY D N 1
ATOM 4993 C CA . GLY F 3 42 ? 104.087 43.901 62.163 1.00 51.45 72 GLY D CA 1
ATOM 4994 C C . GLY F 3 42 ? 104.271 44.263 63.629 1.00 51.31 72 GLY D C 1
ATOM 4995 O O . GLY F 3 42 ? 104.420 43.373 64.473 1.00 50.65 72 GLY D O 1
ATOM 4996 N N . GLU F 3 43 ? 104.281 45.553 63.940 1.00 51.02 73 GLU D N 1
ATOM 4997 C CA . GLU F 3 43 ? 104.436 45.948 65.320 1.00 51.92 73 GLU D CA 1
ATOM 4998 C C . GLU F 3 43 ? 103.934 47.359 65.619 1.00 50.29 73 GLU D C 1
ATOM 4999 O O . GLU F 3 43 ? 103.712 48.148 64.708 1.00 51.17 73 GLU D O 1
ATOM 5005 N N . PHE F 3 44 ? 103.754 47.661 66.899 1.00 48.25 74 PHE D N 1
ATOM 5006 C CA . PHE F 3 44 ? 103.273 48.962 67.326 1.00 48.02 74 PHE D CA 1
ATOM 5007 C C . PHE F 3 44 ? 104.249 50.064 67.022 1.00 47.70 74 PHE D C 1
ATOM 5008 O O . PHE F 3 44 ? 105.456 49.848 67.049 1.00 49.63 74 PHE D O 1
ATOM 5016 N N . ARG F 3 45 ? 103.719 51.250 66.744 1.00 47.39 75 ARG D N 1
ATOM 5017 C CA . ARG F 3 45 ? 104.539 52.421 66.455 1.00 46.88 75 ARG D CA 1
ATOM 5018 C C . ARG F 3 45 ? 103.922 53.629 67.094 1.00 45.21 75 ARG D C 1
ATOM 5019 O O . ARG F 3 45 ? 102.783 53.966 66.809 1.00 44.66 75 ARG D O 1
ATOM 5027 N N . ALA F 3 46 ? 104.678 54.275 67.966 1.00 44.81 76 ALA D N 1
ATOM 5028 C CA . ALA F 3 46 ? 104.201 55.473 68.637 1.00 45.16 76 ALA D CA 1
ATOM 5029 C C . ALA F 3 46 ? 103.865 56.546 67.597 1.00 45.35 76 ALA D C 1
ATOM 5030 O O . ALA F 3 46 ? 104.553 56.667 66.576 1.00 45.13 76 ALA D O 1
ATOM 5032 N N . VAL F 3 47 ? 102.798 57.304 67.841 1.00 45.18 77 VAL D N 1
ATOM 5033 C CA . VAL F 3 47 ? 102.420 58.372 66.940 1.00 44.54 77 VAL D CA 1
ATOM 5034 C C . VAL F 3 47 ? 102.918 59.660 67.584 1.00 45.11 77 VAL D C 1
ATOM 5035 O O . VAL F 3 47 ? 103.362 60.564 66.889 1.00 45.27 77 VAL D O 1
ATOM 5039 N N . THR F 3 48 ? 102.863 59.726 68.917 1.00 45.45 78 THR D N 1
ATOM 5040 C CA . THR F 3 48 ? 103.350 60.879 69.668 1.00 46.71 78 THR D CA 1
ATOM 5041 C C . THR F 3 48 ? 104.030 60.350 70.922 1.00 49.19 78 THR D C 1
ATOM 5042 O O . THR F 3 48 ? 103.884 59.170 71.268 1.00 49.18 78 THR D O 1
ATOM 5046 N N . GLU F 3 49 ? 104.768 61.219 71.604 1.00 51.10 79 GLU D N 1
ATOM 5047 C CA . GLU F 3 49 ? 105.475 60.838 72.813 1.00 53.87 79 GLU D CA 1
ATOM 5048 C C . GLU F 3 49 ? 104.619 60.056 73.813 1.00 54.11 79 GLU D C 1
ATOM 5049 O O . GLU F 3 49 ? 105.055 59.033 74.363 1.00 54.68 79 GLU D O 1
ATOM 5055 N N . LEU F 3 50 ? 103.398 60.530 74.028 1.00 53.13 80 LEU D N 1
ATOM 5056 C CA . LEU F 3 50 ? 102.473 59.906 74.957 1.00 51.83 80 LEU D CA 1
ATOM 5057 C C . LEU F 3 50 ? 102.210 58.429 74.691 1.00 51.53 80 LEU D C 1
ATOM 5058 O O . LEU F 3 50 ? 101.696 57.726 75.566 1.00 50.75 80 LEU D O 1
ATOM 5063 N N . GLY F 3 51 ? 102.561 57.960 73.492 1.00 51.31 81 GLY D N 1
ATOM 5064 C CA . GLY F 3 51 ? 102.333 56.568 73.155 1.00 51.96 81 GLY D CA 1
ATOM 5065 C C . GLY F 3 51 ? 103.573 55.703 73.092 1.00 52.52 81 GLY D C 1
ATOM 5066 O O . GLY F 3 51 ? 103.481 54.506 72.800 1.00 53.06 81 GLY D O 1
ATOM 5067 N N . ARG F 3 52 ? 104.735 56.289 73.371 1.00 52.76 82 ARG D N 1
ATOM 5068 C CA . ARG F 3 52 ? 105.983 55.543 73.320 1.00 53.20 82 ARG D CA 1
ATOM 5069 C C . ARG F 3 52 ? 106.044 54.375 74.329 1.00 52.26 82 ARG D C 1
ATOM 5070 O O . ARG F 3 52 ? 106.330 53.227 73.962 1.00 51.86 82 ARG D O 1
ATOM 5078 N N . PRO F 3 53 ? 105.758 54.651 75.608 1.00 50.48 83 PRO D N 1
ATOM 5079 C CA . PRO F 3 53 ? 105.799 53.601 76.628 1.00 49.86 83 PRO D CA 1
ATOM 5080 C C . PRO F 3 53 ? 105.115 52.306 76.217 1.00 50.05 83 PRO D C 1
ATOM 5081 O O . PRO F 3 53 ? 105.639 51.217 76.455 1.00 50.29 83 PRO D O 1
ATOM 5085 N N . ASP F 3 54 ? 103.943 52.426 75.599 1.00 49.95 84 ASP D N 1
ATOM 5086 C CA . ASP F 3 54 ? 103.187 51.253 75.201 1.00 49.53 84 ASP D CA 1
ATOM 5087 C C . ASP F 3 54 ? 103.833 50.487 74.058 1.00 49.53 84 ASP D C 1
ATOM 5088 O O . ASP F 3 54 ? 103.837 49.253 74.051 1.00 49.61 84 ASP D O 1
ATOM 5093 N N . ALA F 3 55 ? 104.393 51.209 73.095 1.00 49.21 85 ALA D N 1
ATOM 5094 C CA . ALA F 3 55 ? 105.048 50.556 71.967 1.00 48.88 85 ALA D CA 1
ATOM 5095 C C . ALA F 3 55 ? 106.248 49.784 72.519 1.00 49.76 85 ALA D C 1
ATOM 5096 O O . ALA F 3 55 ? 106.429 48.606 72.217 1.00 49.11 85 ALA D O 1
ATOM 5098 N N . GLU F 3 56 ? 107.051 50.454 73.344 1.00 50.41 86 GLU D N 1
ATOM 5099 C CA . GLU F 3 56 ? 108.223 49.832 73.958 1.00 51.75 86 GLU D CA 1
ATOM 5100 C C . GLU F 3 56 ? 107.797 48.590 74.742 1.00 51.31 86 GLU D C 1
ATOM 5101 O O . GLU F 3 56 ? 108.330 47.493 74.525 1.00 52.29 86 GLU D O 1
ATOM 5107 N N . ASN F 3 57 ? 106.820 48.756 75.633 1.00 50.56 87 ASN D N 1
ATOM 5108 C CA . ASN F 3 57 ? 106.318 47.649 76.450 1.00 49.33 87 ASN D CA 1
ATOM 5109 C C . ASN F 3 57 ? 105.720 46.495 75.614 1.00 48.11 87 ASN D C 1
ATOM 5110 O O . ASN F 3 57 ? 106.195 45.361 75.684 1.00 47.92 87 ASN D O 1
ATOM 5115 N N . TRP F 3 58 ? 104.699 46.768 74.805 1.00 47.06 88 TRP D N 1
ATOM 5116 C CA . TRP F 3 58 ? 104.084 45.694 74.020 1.00 45.96 88 TRP D CA 1
ATOM 5117 C C . TRP F 3 58 ? 104.971 45.058 72.968 1.00 45.24 88 TRP D C 1
ATOM 5118 O O . TRP F 3 58 ? 104.887 43.851 72.742 1.00 45.01 88 TRP D O 1
ATOM 5129 N N . ASN F 3 59 ? 105.812 45.850 72.313 1.00 44.76 89 ASN D N 1
ATOM 5130 C CA . ASN F 3 59 ? 106.677 45.296 71.279 1.00 45.64 89 ASN D CA 1
ATOM 5131 C C . ASN F 3 59 ? 107.675 44.273 71.793 1.00 46.02 89 ASN D C 1
ATOM 5132 O O . ASN F 3 59 ? 108.161 43.428 71.037 1.00 44.80 89 ASN D O 1
ATOM 5137 N N . SER F 3 60 ? 107.969 44.344 73.088 1.00 47.23 90 SER D N 1
ATOM 5138 C CA . SER F 3 60 ? 108.913 43.427 73.710 1.00 47.50 90 SER D CA 1
ATOM 5139 C C . SER F 3 60 ? 108.258 42.160 74.257 1.00 47.40 90 SER D C 1
ATOM 5140 O O . SER F 3 60 ? 108.849 41.477 75.083 1.00 47.71 90 SER D O 1
ATOM 5143 N N . GLN F 3 61 ? 107.043 41.852 73.811 1.00 47.76 91 GLN D N 1
ATOM 5144 C CA . GLN F 3 61 ? 106.355 40.628 74.255 1.00 47.86 91 GLN D CA 1
ATOM 5145 C C . GLN F 3 61 ? 105.976 39.829 73.003 1.00 48.72 91 GLN D C 1
ATOM 5146 O O . GLN F 3 61 ? 104.857 39.905 72.516 1.00 48.43 91 GLN D O 1
ATOM 5152 N N . PRO F 3 62 ? 106.917 39.035 72.481 1.00 49.42 92 PRO D N 1
ATOM 5153 C CA . PRO F 3 62 ? 106.732 38.219 71.274 1.00 49.66 92 PRO D CA 1
ATOM 5154 C C . PRO F 3 62 ? 105.423 37.453 71.240 1.00 50.21 92 PRO D C 1
ATOM 5155 O O . PRO F 3 62 ? 104.784 37.331 70.192 1.00 50.26 92 PRO D O 1
ATOM 5159 N N . GLU F 3 63 ? 105.026 36.929 72.390 1.00 50.90 93 GLU D N 1
ATOM 5160 C CA . GLU F 3 63 ? 103.779 36.182 72.500 1.00 51.10 93 GLU D CA 1
ATOM 5161 C C . GLU F 3 63 ? 102.586 37.039 72.085 1.00 49.76 93 GLU D C 1
ATOM 5162 O O . GLU F 3 63 ? 101.738 36.614 71.299 1.00 49.95 93 GLU D O 1
ATOM 5168 N N . PHE F 3 64 ? 102.531 38.251 72.626 1.00 46.78 94 PHE D N 1
ATOM 5169 C CA . PHE F 3 64 ? 101.453 39.182 72.337 1.00 45.31 94 PHE D CA 1
ATOM 5170 C C . PHE F 3 64 ? 101.501 39.697 70.892 1.00 45.76 94 PHE D C 1
ATOM 5171 O O . PHE F 3 64 ? 100.463 39.794 70.237 1.00 45.58 94 PHE D O 1
ATOM 5179 N N . LEU F 3 65 ? 102.700 40.015 70.400 1.00 45.57 95 LEU D N 1
ATOM 5180 C CA . LEU F 3 65 ? 102.854 40.494 69.043 1.00 47.84 95 LEU D CA 1
ATOM 5181 C C . LEU F 3 65 ? 102.352 39.472 68.034 1.00 49.36 95 LEU D C 1
ATOM 5182 O O . LEU F 3 65 ? 101.721 39.818 67.045 1.00 51.30 95 LEU D O 1
ATOM 5187 N N . GLU F 3 66 ? 102.634 38.205 68.288 1.00 51.25 96 GLU D N 1
ATOM 5188 C CA . GLU F 3 66 ? 102.216 37.145 67.396 1.00 52.68 96 GLU D CA 1
ATOM 5189 C C . GLU F 3 66 ? 100.702 37.107 67.329 1.00 51.84 96 GLU D C 1
ATOM 5190 O O . GLU F 3 66 ? 100.121 36.879 66.262 1.00 51.29 96 GLU D O 1
ATOM 5196 N N . GLN F 3 67 ? 100.063 37.346 68.472 1.00 51.18 97 GLN D N 1
ATOM 5197 C CA . GLN F 3 67 ? 98.599 37.312 68.562 1.00 50.46 97 GLN D CA 1
ATOM 5198 C C . GLN F 3 67 ? 97.910 38.417 67.761 1.00 49.77 97 GLN D C 1
ATOM 5199 O O . GLN F 3 67 ? 96.880 38.166 67.149 1.00 48.46 97 GLN D O 1
ATOM 5205 N N . LYS F 3 68 ? 98.469 39.626 67.766 1.00 50.29 98 LYS D N 1
ATOM 5206 C CA . LYS F 3 68 ? 97.886 40.734 67.013 1.00 51.33 98 LYS D CA 1
ATOM 5207 C C . LYS F 3 68 ? 97.983 40.463 65.509 1.00 50.82 98 LYS D C 1
ATOM 5208 O O . LYS F 3 68 ? 96.987 40.552 64.782 1.00 51.12 98 LYS D O 1
ATOM 5214 N N . ARG F 3 69 ? 99.183 40.110 65.059 1.00 49.79 99 ARG D N 1
ATOM 5215 C CA . ARG F 3 69 ? 99.419 39.821 63.658 1.00 49.94 99 ARG D CA 1
ATOM 5216 C C . ARG F 3 69 ? 98.427 38.781 63.158 1.00 48.76 99 ARG D C 1
ATOM 5217 O O . ARG F 3 69 ? 98.002 38.822 62.012 1.00 49.22 99 ARG D O 1
ATOM 5225 N N . ALA F 3 70 ? 98.055 37.860 64.034 1.00 47.12 100 ALA D N 1
ATOM 5226 C CA . ALA F 3 70 ? 97.112 36.805 63.694 1.00 46.30 100 ALA D CA 1
ATOM 5227 C C . ALA F 3 70 ? 95.672 37.314 63.609 1.00 46.66 100 ALA D C 1
ATOM 5228 O O . ALA F 3 70 ? 94.799 36.680 63.000 1.00 46.25 100 ALA D O 1
ATOM 5230 N N . GLU F 3 71 ? 95.418 38.460 64.221 1.00 46.66 101 GLU D N 1
ATOM 5231 C CA . GLU F 3 71 ? 94.072 39.007 64.206 1.00 47.82 101 GLU D CA 1
ATOM 5232 C C . GLU F 3 71 ? 93.609 39.295 62.787 1.00 47.22 101 GLU D C 1
ATOM 5233 O O . GLU F 3 71 ? 92.406 39.335 62.508 1.00 47.09 101 GLU D O 1
ATOM 5239 N N . VAL F 3 72 ? 94.562 39.484 61.884 1.00 46.41 102 VAL D N 1
ATOM 5240 C CA . VAL F 3 72 ? 94.245 39.737 60.494 1.00 45.63 102 VAL D CA 1
ATOM 5241 C C . VAL F 3 72 ? 93.401 38.585 59.995 1.00 45.11 102 VAL D C 1
ATOM 5242 O O . VAL F 3 72 ? 92.541 38.767 59.131 1.00 45.19 102 VAL D O 1
ATOM 5246 N N . ASP F 3 73 ? 93.638 37.390 60.540 1.00 45.01 103 ASP D N 1
ATOM 5247 C CA . ASP F 3 73 ? 92.859 36.213 60.136 1.00 44.90 103 ASP D CA 1
ATOM 5248 C C . ASP F 3 73 ? 91.833 35.859 61.191 1.00 44.88 103 ASP D C 1
ATOM 5249 O O . ASP F 3 73 ? 90.670 35.596 60.875 1.00 45.65 103 ASP D O 1
ATOM 5254 N N . THR F 3 74 ? 92.257 35.859 62.452 1.00 43.59 104 THR D N 1
ATOM 5255 C CA . THR F 3 74 ? 91.349 35.495 63.548 1.00 42.53 104 THR D CA 1
ATOM 5256 C C . THR F 3 74 ? 90.204 36.476 63.740 1.00 41.40 104 THR D C 1
ATOM 5257 O O . THR F 3 74 ? 89.150 36.095 64.232 1.00 40.86 104 THR D O 1
ATOM 5261 N N . VAL F 3 75 ? 90.403 37.740 63.370 1.00 40.87 105 VAL D N 1
ATOM 5262 C CA . VAL F 3 75 ? 89.334 38.723 63.512 1.00 40.50 105 VAL D CA 1
ATOM 5263 C C . VAL F 3 75 ? 88.826 39.235 62.162 1.00 39.99 105 VAL D C 1
ATOM 5264 O O . VAL F 3 75 ? 87.670 38.967 61.779 1.00 38.51 105 VAL D O 1
ATOM 5268 N N . CYS F 3 76 ? 89.683 39.976 61.453 1.00 38.79 106 CYS D N 1
ATOM 5269 C CA . CYS F 3 76 ? 89.314 40.528 60.150 1.00 38.47 106 CYS D CA 1
ATOM 5270 C C . CYS F 3 76 ? 88.685 39.521 59.161 1.00 39.42 106 CYS D C 1
ATOM 5271 O O . CYS F 3 76 ? 87.482 39.603 58.875 1.00 38.94 106 CYS D O 1
ATOM 5274 N N . ARG F 3 77 ? 89.476 38.586 58.628 1.00 39.82 107 ARG D N 1
ATOM 5275 C CA . ARG F 3 77 ? 88.945 37.582 57.686 1.00 39.79 107 ARG D CA 1
ATOM 5276 C C . ARG F 3 77 ? 87.809 36.779 58.285 1.00 39.78 107 ARG D C 1
ATOM 5277 O O . ARG F 3 77 ? 86.827 36.464 57.613 1.00 41.15 107 ARG D O 1
ATOM 5285 N N . HIS F 3 78 ? 87.941 36.431 59.551 1.00 40.13 108 HIS D N 1
ATOM 5286 C CA . HIS F 3 78 ? 86.919 35.652 60.231 1.00 40.16 108 HIS D CA 1
ATOM 5287 C C . HIS F 3 78 ? 85.560 36.344 60.178 1.00 39.57 108 HIS D C 1
ATOM 5288 O O . HIS F 3 78 ? 84.551 35.724 59.837 1.00 40.33 108 HIS D O 1
ATOM 5295 N N . ASN F 3 79 ? 85.543 37.628 60.522 1.00 39.43 109 ASN D N 1
ATOM 5296 C CA . ASN F 3 79 ? 84.304 38.393 60.547 1.00 39.38 109 ASN D CA 1
ATOM 5297 C C . ASN F 3 79 ? 83.789 38.706 59.169 1.00 39.05 109 ASN D C 1
ATOM 5298 O O . ASN F 3 79 ? 82.574 38.763 58.951 1.00 39.02 109 ASN D O 1
ATOM 5303 N N . TYR F 3 80 ? 84.700 38.902 58.228 1.00 39.05 110 TYR D N 1
ATOM 5304 C CA . TYR F 3 80 ? 84.259 39.202 56.875 1.00 40.43 110 TYR D CA 1
ATOM 5305 C C . TYR F 3 80 ? 83.426 38.032 56.360 1.00 41.16 110 TYR D C 1
ATOM 5306 O O . TYR F 3 80 ? 82.384 38.217 55.742 1.00 41.73 110 TYR D O 1
ATOM 5315 N N . GLU F 3 81 ? 83.889 36.817 56.631 1.00 41.72 111 GLU D N 1
ATOM 5316 C CA . GLU F 3 81 ? 83.184 35.622 56.195 1.00 43.03 111 GLU D CA 1
ATOM 5317 C C . GLU F 3 81 ? 81.733 35.629 56.683 1.00 42.57 111 GLU D C 1
ATOM 5318 O O . GLU F 3 81 ? 80.803 35.236 55.960 1.00 42.95 111 GLU D O 1
ATOM 5324 N N . ILE F 3 82 ? 81.533 36.073 57.915 1.00 41.17 112 ILE D N 1
ATOM 5325 C CA . ILE F 3 82 ? 80.204 36.125 58.494 1.00 39.63 112 ILE D CA 1
ATOM 5326 C C . ILE F 3 82 ? 79.356 37.207 57.846 1.00 39.12 112 ILE D C 1
ATOM 5327 O O . ILE F 3 82 ? 78.223 36.951 57.437 1.00 38.82 112 ILE D O 1
ATOM 5332 N N . PHE F 3 83 ? 79.909 38.408 57.746 1.00 37.63 113 PHE D N 1
ATOM 5333 C CA . PHE F 3 83 ? 79.185 39.537 57.176 1.00 38.22 113 PHE D CA 1
ATOM 5334 C C . PHE F 3 83 ? 78.928 39.411 55.671 1.00 39.99 113 PHE D C 1
ATOM 5335 O O . PHE F 3 83 ? 77.966 39.996 55.153 1.00 41.38 113 PHE D O 1
ATOM 5343 N N . ASP F 3 84 ? 79.767 38.643 54.968 1.00 41.46 114 ASP D N 1
ATOM 5344 C CA . ASP F 3 84 ? 79.596 38.443 53.521 1.00 42.40 114 ASP D CA 1
ATOM 5345 C C . ASP F 3 84 ? 78.285 37.727 53.203 1.00 42.23 114 ASP D C 1
ATOM 5346 O O . ASP F 3 84 ? 77.861 37.689 52.041 1.00 42.20 114 ASP D O 1
ATOM 5351 N N . ASN F 3 85 ? 77.645 37.176 54.235 1.00 42.26 115 ASN D N 1
ATOM 5352 C CA . ASN F 3 85 ? 76.384 36.456 54.062 1.00 42.74 115 ASN D CA 1
ATOM 5353 C C . ASN F 3 85 ? 75.148 37.333 54.174 1.00 42.54 115 ASN D C 1
ATOM 5354 O O . ASN F 3 85 ? 74.055 36.871 53.855 1.00 42.92 115 ASN D O 1
ATOM 5359 N N . PHE F 3 86 ? 75.289 38.581 54.637 1.00 40.62 116 PHE D N 1
ATOM 5360 C CA . PHE F 3 86 ? 74.111 39.443 54.749 1.00 38.12 116 PHE D CA 1
ATOM 5361 C C . PHE F 3 86 ? 74.361 40.946 54.632 1.00 37.06 116 PHE D C 1
ATOM 5362 O O . PHE F 3 86 ? 73.457 41.684 54.235 1.00 37.13 116 PHE D O 1
ATOM 5370 N N . LEU F 3 87 ? 75.568 41.407 54.958 1.00 35.74 117 LEU D N 1
ATOM 5371 C CA . LEU F 3 87 ? 75.846 42.836 54.870 1.00 33.99 117 LEU D CA 1
ATOM 5372 C C . LEU F 3 87 ? 76.424 43.195 53.500 1.00 33.54 117 LEU D C 1
ATOM 5373 O O . LEU F 3 87 ? 75.974 44.141 52.855 1.00 32.58 117 LEU D O 1
ATOM 5378 N N . VAL F 3 88 ? 77.409 42.428 53.045 1.00 33.17 118 VAL D N 1
ATOM 5379 C CA . VAL F 3 88 ? 78.006 42.689 51.737 1.00 33.58 118 VAL D CA 1
ATOM 5380 C C . VAL F 3 88 ? 76.955 42.677 50.603 1.00 32.96 118 VAL D C 1
ATOM 5381 O O . VAL F 3 88 ? 76.956 43.545 49.728 1.00 34.27 118 VAL D O 1
ATOM 5385 N N . PRO F 3 89 ? 76.044 41.699 50.612 1.00 31.91 119 PRO D N 1
ATOM 5386 C CA . PRO F 3 89 ? 75.008 41.601 49.564 1.00 31.94 119 PRO D CA 1
ATOM 5387 C C . PRO F 3 89 ? 73.713 42.398 49.764 1.00 31.30 119 PRO D C 1
ATOM 5388 O O . PRO F 3 89 ? 72.804 42.327 48.929 1.00 30.70 119 PRO D O 1
ATOM 5392 N N . ARG F 3 90 ? 73.607 43.137 50.867 1.00 32.01 120 ARG D N 1
ATOM 5393 C CA . ARG F 3 90 ? 72.405 43.939 51.143 1.00 31.46 120 ARG D CA 1
ATOM 5394 C C . ARG F 3 90 ? 72.084 44.896 49.985 1.00 30.92 120 ARG D C 1
ATOM 5395 O O . ARG F 3 90 ? 72.954 45.634 49.523 1.00 31.69 120 ARG D O 1
ATOM 5403 N N . ARG F 3 91 ? 70.837 44.879 49.527 1.00 30.27 121 ARG D N 1
ATOM 5404 C CA . ARG F 3 91 ? 70.406 45.740 48.442 1.00 31.40 121 ARG D CA 1
ATOM 5405 C C . ARG F 3 91 ? 69.029 46.280 48.767 1.00 31.21 121 ARG D C 1
ATOM 5406 O O . ARG F 3 91 ? 68.141 45.520 49.140 1.00 31.08 121 ARG D O 1
ATOM 5414 N N . VAL F 3 92 ? 68.846 47.588 48.609 1.00 30.80 122 VAL D N 1
ATOM 5415 C CA . VAL F 3 92 ? 67.537 48.193 48.839 1.00 30.12 122 VAL D CA 1
ATOM 5416 C C . VAL F 3 92 ? 67.303 49.157 47.696 1.00 30.37 122 VAL D C 1
ATOM 5417 O O . VAL F 3 92 ? 68.049 50.101 47.521 1.00 31.17 122 VAL D O 1
ATOM 5421 N N . GLU F 3 93 ? 66.272 48.901 46.909 1.00 32.19 123 GLU D N 1
ATOM 5422 C CA . GLU F 3 93 ? 65.984 49.742 45.750 1.00 33.74 123 GLU D CA 1
ATOM 5423 C C . GLU F 3 93 ? 65.483 51.109 46.141 1.00 32.90 123 GLU D C 1
ATOM 5424 O O . GLU F 3 93 ? 64.648 51.231 47.047 1.00 33.12 123 GLU D O 1
ATOM 5430 N N . PRO F 3 94 ? 65.980 52.156 45.459 1.00 31.81 124 PRO D N 1
ATOM 5431 C CA . PRO F 3 94 ? 65.626 53.557 45.670 1.00 31.39 124 PRO D CA 1
ATOM 5432 C C . PRO F 3 94 ? 64.245 53.931 45.181 1.00 32.02 124 PRO D C 1
ATOM 5433 O O . PRO F 3 94 ? 63.659 53.262 44.354 1.00 32.59 124 PRO D O 1
ATOM 5437 N N . THR F 3 95 ? 63.723 55.009 45.723 1.00 33.23 125 THR D N 1
ATOM 5438 C CA . THR F 3 95 ? 62.432 55.568 45.303 1.00 32.43 125 THR D CA 1
ATOM 5439 C C . THR F 3 95 ? 62.840 56.840 44.527 1.00 32.05 125 THR D C 1
ATOM 5440 O O . THR F 3 95 ? 63.521 57.715 45.070 1.00 31.57 125 THR D O 1
ATOM 5444 N N . VAL F 3 96 ? 62.440 56.931 43.267 1.00 31.58 126 VAL D N 1
ATOM 5445 C CA . VAL F 3 96 ? 62.813 58.057 42.433 1.00 29.71 126 VAL D CA 1
ATOM 5446 C C . VAL F 3 96 ? 61.632 58.899 42.042 1.00 31.80 126 VAL D C 1
ATOM 5447 O O . VAL F 3 96 ? 60.646 58.382 41.512 1.00 31.97 126 VAL D O 1
ATOM 5451 N N . THR F 3 97 ? 61.719 60.199 42.303 1.00 33.40 127 THR D N 1
ATOM 5452 C CA . THR F 3 97 ? 60.672 61.132 41.896 1.00 36.00 127 THR D CA 1
ATOM 5453 C C . THR F 3 97 ? 61.278 62.425 41.416 1.00 38.30 127 THR D C 1
ATOM 5454 O O . THR F 3 97 ? 62.334 62.831 41.894 1.00 38.82 127 THR D O 1
ATOM 5458 N N . VAL F 3 98 ? 60.611 63.071 40.459 1.00 39.28 128 VAL D N 1
ATOM 5459 C CA . VAL F 3 98 ? 61.091 64.315 39.923 1.00 39.94 128 VAL D CA 1
ATOM 5460 C C . VAL F 3 98 ? 60.078 65.418 40.192 1.00 42.26 128 VAL D C 1
ATOM 5461 O O . VAL F 3 98 ? 58.881 65.159 40.284 1.00 42.13 128 VAL D O 1
ATOM 5465 N N . TYR F 3 99 ? 60.564 66.646 40.330 1.00 44.08 129 TYR D N 1
ATOM 5466 C CA . TYR F 3 99 ? 59.696 67.769 40.598 1.00 45.74 129 TYR D CA 1
ATOM 5467 C C . TYR F 3 99 ? 60.424 69.102 40.422 1.00 47.68 129 TYR D C 1
ATOM 5468 O O . TYR F 3 99 ? 61.608 69.214 40.726 1.00 46.71 129 TYR D O 1
ATOM 5477 N N . PRO F 3 100 ? 59.717 70.127 39.914 1.00 50.93 130 PRO D N 1
ATOM 5478 C CA . PRO F 3 100 ? 60.288 71.457 39.686 1.00 53.92 130 PRO D CA 1
ATOM 5479 C C . PRO F 3 100 ? 60.223 72.366 40.913 1.00 56.54 130 PRO D C 1
ATOM 5480 O O . PRO F 3 100 ? 59.487 72.089 41.848 1.00 56.80 130 PRO D O 1
ATOM 5484 N N . THR F 3 101 ? 61.009 73.439 40.905 1.00 60.00 131 THR D N 1
ATOM 5485 C CA . THR F 3 101 ? 61.003 74.428 41.983 1.00 63.33 131 THR D CA 1
ATOM 5486 C C . THR F 3 101 ? 61.565 75.759 41.506 1.00 66.27 131 THR D C 1
ATOM 5487 O O . THR F 3 101 ? 61.908 75.920 40.318 1.00 66.41 131 THR D O 1
ATOM 5491 N N . LYS F 3 102 ? 61.653 76.713 42.438 1.00 69.09 132 LYS D N 1
ATOM 5492 C CA . LYS F 3 102 ? 62.147 78.037 42.102 1.00 71.73 132 LYS D CA 1
ATOM 5493 C C . LYS F 3 102 ? 63.567 78.287 42.568 1.00 74.10 132 LYS D C 1
ATOM 5494 O O . LYS F 3 102 ? 64.488 78.451 41.758 1.00 74.53 132 LYS D O 1
ATOM 5495 N N . THR F 3 103 ? 63.759 78.318 43.878 1.00 75.61 133 THR D N 1
ATOM 5496 C CA . THR F 3 103 ? 65.090 78.573 44.394 1.00 78.10 133 THR D CA 1
ATOM 5497 C C . THR F 3 103 ? 65.473 80.021 44.179 1.00 79.73 133 THR D C 1
ATOM 5498 O O . THR F 3 103 ? 65.753 80.740 45.139 1.00 80.10 133 THR D O 1
ATOM 5499 N N . GLN F 3 104 ? 65.475 80.454 42.921 1.00 81.32 134 GLN D N 1
ATOM 5500 C CA . GLN F 3 104 ? 65.821 81.836 42.607 1.00 83.69 134 GLN D CA 1
ATOM 5501 C C . GLN F 3 104 ? 64.691 82.832 42.861 1.00 84.73 134 GLN D C 1
ATOM 5502 O O . GLN F 3 104 ? 64.044 82.802 43.919 1.00 84.24 134 GLN D O 1
ATOM 5503 N N . PRO F 3 105 ? 64.453 83.713 41.887 1.00 85.84 135 PRO D N 1
ATOM 5504 C CA . PRO F 3 105 ? 63.398 84.707 42.018 1.00 86.69 135 PRO D CA 1
ATOM 5505 C C . PRO F 3 105 ? 62.002 84.134 41.855 1.00 87.11 135 PRO D C 1
ATOM 5506 O O . PRO F 3 105 ? 61.265 83.974 42.834 1.00 86.85 135 PRO D O 1
ATOM 5507 N N . LEU F 3 106 ? 61.637 83.825 40.614 1.00 87.46 136 LEU D N 1
ATOM 5508 C CA . LEU F 3 106 ? 60.321 83.267 40.355 1.00 87.33 136 LEU D CA 1
ATOM 5509 C C . LEU F 3 106 ? 59.871 83.376 38.907 1.00 87.14 136 LEU D C 1
ATOM 5510 O O . LEU F 3 106 ? 60.623 83.842 38.042 1.00 87.54 136 LEU D O 1
ATOM 5511 N N . GLU F 3 107 ? 58.640 82.933 38.644 1.00 86.47 137 GLU D N 1
ATOM 5512 C CA . GLU F 3 107 ? 58.079 82.992 37.301 1.00 85.31 137 GLU D CA 1
ATOM 5513 C C . GLU F 3 107 ? 58.613 81.951 36.331 1.00 84.68 137 GLU D C 1
ATOM 5514 O O . GLU F 3 107 ? 59.720 82.099 35.795 1.00 85.04 137 GLU D O 1
ATOM 5515 N N . HIS F 3 108 ? 57.826 80.900 36.100 1.00 83.51 138 HIS D N 1
ATOM 5516 C CA . HIS F 3 108 ? 58.237 79.844 35.180 1.00 81.47 138 HIS D CA 1
ATOM 5517 C C . HIS F 3 108 ? 58.810 78.565 35.797 1.00 79.57 138 HIS D C 1
ATOM 5518 O O . HIS F 3 108 ? 58.130 77.526 35.828 1.00 79.93 138 HIS D O 1
ATOM 5519 N N . HIS F 3 109 ? 60.056 78.637 36.283 1.00 77.03 139 HIS D N 1
ATOM 5520 C CA . HIS F 3 109 ? 60.710 77.480 36.884 1.00 72.79 139 HIS D CA 1
ATOM 5521 C C . HIS F 3 109 ? 62.148 77.429 36.404 1.00 69.87 139 HIS D C 1
ATOM 5522 O O . HIS F 3 109 ? 62.421 77.621 35.208 1.00 70.30 139 HIS D O 1
ATOM 5523 N N . ASN F 3 110 ? 63.080 77.182 37.319 1.00 66.07 140 ASN D N 1
ATOM 5524 C CA . ASN F 3 110 ? 64.489 77.132 36.932 1.00 62.53 140 ASN D CA 1
ATOM 5525 C C . ASN F 3 110 ? 65.276 75.945 37.481 1.00 59.56 140 ASN D C 1
ATOM 5526 O O . ASN F 3 110 ? 66.430 75.737 37.096 1.00 59.18 140 ASN D O 1
ATOM 5531 N N . LEU F 3 111 ? 64.656 75.171 38.372 1.00 56.21 141 LEU D N 1
ATOM 5532 C CA . LEU F 3 111 ? 65.301 73.993 38.964 1.00 52.23 141 LEU D CA 1
ATOM 5533 C C . LEU F 3 111 ? 64.491 72.716 38.885 1.00 49.33 141 LEU D C 1
ATOM 5534 O O . LEU F 3 111 ? 63.375 72.639 39.386 1.00 49.29 141 LEU D O 1
ATOM 5539 N N . LEU F 3 112 ? 65.072 71.703 38.266 1.00 46.26 142 LEU D N 1
ATOM 5540 C CA . LEU F 3 112 ? 64.414 70.416 38.128 1.00 43.80 142 LEU D CA 1
ATOM 5541 C C . LEU F 3 112 ? 65.125 69.500 39.125 1.00 42.02 142 LEU D C 1
ATOM 5542 O O . LEU F 3 112 ? 66.334 69.298 39.035 1.00 41.93 142 LEU D O 1
ATOM 5547 N N . VAL F 3 113 ? 64.382 68.973 40.089 1.00 38.94 143 VAL D N 1
ATOM 5548 C CA . VAL F 3 113 ? 64.961 68.100 41.116 1.00 36.60 143 VAL D CA 1
ATOM 5549 C C . VAL F 3 113 ? 64.708 66.605 40.958 1.00 35.25 143 VAL D C 1
ATOM 5550 O O . VAL F 3 113 ? 63.560 66.167 40.825 1.00 35.60 143 VAL D O 1
ATOM 5554 N N . CYS F 3 114 ? 65.777 65.811 40.998 1.00 33.32 144 CYS D N 1
ATOM 5555 C CA . CYS F 3 114 ? 65.628 64.373 40.953 1.00 31.69 144 CYS D CA 1
ATOM 5556 C C . CYS F 3 114 ? 65.917 63.890 42.352 1.00 30.19 144 CYS D C 1
ATOM 5557 O O . CYS F 3 114 ? 67.061 63.926 42.811 1.00 29.10 144 CYS D O 1
ATOM 5560 N N . SER F 3 115 ? 64.874 63.450 43.045 1.00 29.63 145 SER D N 1
ATOM 5561 C CA . SER F 3 115 ? 64.996 62.945 44.428 1.00 28.15 145 SER D CA 1
ATOM 5562 C C . SER F 3 115 ? 65.161 61.412 44.459 1.00 27.50 145 SER D C 1
ATOM 5563 O O . SER F 3 115 ? 64.277 60.662 44.035 1.00 26.76 145 SER D O 1
ATOM 5566 N N . VAL F 3 116 ? 66.305 60.957 44.950 1.00 26.75 146 VAL D N 1
ATOM 5567 C CA . VAL F 3 116 ? 66.568 59.533 45.035 1.00 25.61 146 VAL D CA 1
ATOM 5568 C C . VAL F 3 116 ? 66.765 59.178 46.524 1.00 25.94 146 VAL D C 1
ATOM 5569 O O . VAL F 3 116 ? 67.760 59.559 47.151 1.00 27.78 146 VAL D O 1
ATOM 5573 N N . SER F 3 117 ? 65.829 58.441 47.090 1.00 25.86 147 SER D N 1
ATOM 5574 C CA . SER F 3 117 ? 65.926 58.107 48.495 1.00 28.12 147 SER D CA 1
ATOM 5575 C C . SER F 3 117 ? 65.727 56.636 48.863 1.00 29.73 147 SER D C 1
ATOM 5576 O O . SER F 3 117 ? 65.320 55.805 48.040 1.00 29.74 147 SER D O 1
ATOM 5579 N N . ASP F 3 118 ? 66.016 56.354 50.128 1.00 29.77 148 ASP D N 1
ATOM 5580 C CA . ASP F 3 118 ? 65.824 55.045 50.685 1.00 30.47 148 ASP D CA 1
ATOM 5581 C C . ASP F 3 118 ? 66.504 53.940 49.895 1.00 29.03 148 ASP D C 1
ATOM 5582 O O . ASP F 3 118 ? 65.858 52.966 49.511 1.00 30.14 148 ASP D O 1
ATOM 5587 N N . PHE F 3 119 ? 67.807 54.083 49.655 1.00 26.98 149 PHE D N 1
ATOM 5588 C CA . PHE F 3 119 ? 68.549 53.067 48.917 1.00 26.60 149 PHE D CA 1
ATOM 5589 C C . PHE F 3 119 ? 69.799 52.607 49.630 1.00 27.03 149 PHE D C 1
ATOM 5590 O O . PHE F 3 119 ? 70.284 53.259 50.584 1.00 25.31 149 PHE D O 1
ATOM 5598 N N . TYR F 3 120 ? 70.323 51.471 49.153 1.00 26.52 150 TYR D N 1
ATOM 5599 C CA . TYR F 3 120 ? 71.544 50.874 49.707 1.00 26.64 150 TYR D CA 1
ATOM 5600 C C . TYR F 3 120 ? 72.044 49.817 48.717 1.00 27.47 150 TYR D C 1
ATOM 5601 O O . TYR F 3 120 ? 71.245 49.063 48.152 1.00 29.56 150 TYR D O 1
ATOM 5610 N N . PRO F 3 121 ? 73.362 49.736 48.506 1.00 27.04 151 PRO D N 1
ATOM 5611 C CA . PRO F 3 121 ? 74.418 50.550 49.114 1.00 27.89 151 PRO D CA 1
ATOM 5612 C C . PRO F 3 121 ? 74.539 51.986 48.555 1.00 29.03 151 PRO D C 1
ATOM 5613 O O . PRO F 3 121 ? 73.700 52.429 47.760 1.00 27.44 151 PRO D O 1
ATOM 5617 N N . GLY F 3 122 ? 75.585 52.685 48.984 1.00 29.93 152 GLY D N 1
ATOM 5618 C CA . GLY F 3 122 ? 75.788 54.070 48.619 1.00 31.91 152 G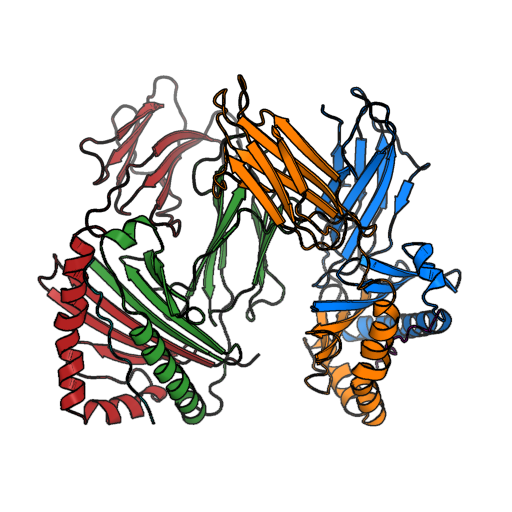LY D CA 1
ATOM 5619 C C . GLY F 3 122 ? 76.215 54.425 47.219 1.00 34.05 152 GLY D C 1
ATOM 5620 O O . GLY F 3 122 ? 75.951 55.563 46.788 1.00 34.84 152 GLY D O 1
ATOM 5621 N N . ASN F 3 123 ? 76.861 53.513 46.500 1.00 34.67 153 ASN D N 1
ATOM 5622 C CA . ASN F 3 123 ? 77.301 53.846 45.134 1.00 36.27 153 ASN D CA 1
ATOM 5623 C C . ASN F 3 123 ? 76.106 53.857 44.189 1.00 35.03 153 ASN D C 1
ATOM 5624 O O . ASN F 3 123 ? 75.368 52.862 44.069 1.00 34.20 153 ASN D O 1
ATOM 5629 N N . ILE F 3 124 ? 75.915 54.992 43.525 1.00 33.17 154 ILE D N 1
ATOM 5630 C CA . ILE F 3 124 ? 74.786 55.155 42.635 1.00 32.98 154 ILE D CA 1
ATOM 5631 C C . ILE F 3 124 ? 75.089 56.173 41.533 1.00 33.74 154 ILE D C 1
ATOM 5632 O O . ILE F 3 124 ? 75.981 56.989 41.667 1.00 33.89 154 ILE D O 1
ATOM 5637 N N . GLU F 3 125 ? 74.342 56.121 40.434 1.00 35.05 155 GLU D N 1
ATOM 5638 C CA . GLU F 3 125 ? 74.524 57.074 39.325 1.00 36.25 155 GLU D CA 1
ATOM 5639 C C . GLU F 3 125 ? 73.205 57.756 39.044 1.00 35.46 155 GLU D C 1
ATOM 5640 O O . GLU F 3 125 ? 72.157 57.091 38.948 1.00 34.08 155 GLU D O 1
ATOM 5646 N N . VAL F 3 126 ? 73.255 59.080 38.918 1.00 34.50 156 VAL D N 1
ATOM 5647 C CA . VAL F 3 126 ? 72.060 59.866 38.648 1.00 35.59 156 VAL D CA 1
ATOM 5648 C C . VAL F 3 126 ? 72.360 60.805 37.512 1.00 37.46 156 VAL D C 1
ATOM 5649 O O . VAL F 3 126 ? 73.187 61.699 37.652 1.00 39.83 156 VAL D O 1
ATOM 5653 N N . ARG F 3 127 ? 71.699 60.608 36.378 1.00 37.98 157 ARG D N 1
ATOM 5654 C CA . ARG F 3 127 ? 71.945 61.446 35.214 1.00 38.43 157 ARG D CA 1
ATOM 5655 C C . ARG F 3 127 ? 70.720 62.166 34.713 1.00 38.16 157 ARG D C 1
ATOM 5656 O O . ARG F 3 127 ? 69.595 61.690 34.849 1.00 37.88 157 ARG D O 1
ATOM 5664 N N . TRP F 3 128 ? 70.958 63.326 34.120 1.00 37.88 158 TRP D N 1
ATOM 5665 C CA . TRP F 3 128 ? 69.886 64.127 33.567 1.00 38.59 158 TRP D CA 1
ATOM 5666 C C . TRP F 3 128 ? 69.980 64.195 32.057 1.00 39.17 158 TRP D C 1
ATOM 5667 O O . TRP F 3 128 ? 71.066 64.316 31.495 1.00 36.48 158 TRP D O 1
ATOM 5678 N N . PHE F 3 129 ? 68.828 64.106 31.407 1.00 42.29 159 PHE D N 1
ATOM 5679 C CA . PHE F 3 129 ? 68.786 64.187 29.963 1.00 45.41 159 PHE D CA 1
ATOM 5680 C C . PHE F 3 129 ? 67.750 65.172 29.489 1.00 48.17 159 PHE D C 1
ATOM 5681 O O . PHE F 3 129 ? 66.664 65.278 30.074 1.00 48.71 159 PHE D O 1
ATOM 5689 N N . ARG F 3 130 ? 68.104 65.898 28.429 1.00 52.74 160 ARG D N 1
ATOM 5690 C CA . ARG F 3 130 ? 67.230 66.891 27.815 1.00 55.82 160 ARG D CA 1
ATOM 5691 C C . ARG F 3 130 ? 67.014 66.393 26.387 1.00 57.26 160 ARG D C 1
ATOM 5692 O O . ARG F 3 130 ? 67.927 66.437 25.546 1.00 56.61 160 ARG D O 1
ATOM 5700 N N . ASN F 3 131 ? 65.809 65.885 26.139 1.00 59.40 161 ASN D N 1
ATOM 5701 C CA . ASN F 3 131 ? 65.436 65.330 24.842 1.00 61.54 161 ASN D CA 1
ATOM 5702 C C . ASN F 3 131 ? 66.485 64.361 24.290 1.00 62.48 161 ASN D C 1
ATOM 5703 O O . ASN F 3 131 ? 66.784 64.385 23.085 1.00 63.57 161 ASN D O 1
ATOM 5708 N N . GLY F 3 132 ? 67.056 63.524 25.156 1.00 61.49 162 GLY D N 1
ATOM 5709 C CA . GLY F 3 132 ? 68.042 62.565 24.695 1.00 61.39 162 GLY D CA 1
ATOM 5710 C C . GLY F 3 132 ? 69.506 62.936 24.867 1.00 62.19 162 GLY D C 1
ATOM 5711 O O . GLY F 3 132 ? 70.382 62.080 24.681 1.00 61.87 162 GLY D O 1
ATOM 5712 N N . LYS F 3 133 ? 69.790 64.191 25.210 1.00 62.46 163 LYS D N 1
ATOM 5713 C CA . LYS F 3 133 ? 71.175 64.600 25.408 1.00 63.00 163 LYS D CA 1
ATOM 5714 C C . LYS F 3 133 ? 71.476 64.803 26.895 1.00 61.86 163 LYS D C 1
ATOM 5715 O O . LYS F 3 133 ? 70.797 65.557 27.585 1.00 60.58 163 LYS D O 1
ATOM 5721 N N . GLU F 3 134 ? 72.501 64.103 27.372 1.00 60.63 164 GLU D N 1
ATOM 5722 C CA . GLU F 3 134 ? 72.907 64.155 28.763 1.00 59.47 164 GLU D CA 1
ATOM 5723 C C . GLU F 3 134 ? 73.415 65.540 29.203 1.00 59.52 164 GLU D C 1
ATOM 5724 O O . GLU F 3 134 ? 74.368 66.081 28.651 1.00 59.75 164 GLU D O 1
ATOM 5730 N N . GLU F 3 135 ? 72.760 66.112 30.205 1.00 59.12 165 GLU D N 1
ATOM 5731 C CA . GLU F 3 135 ? 73.159 67.404 30.740 1.00 59.06 165 GLU D CA 1
ATOM 5732 C C . GLU F 3 135 ? 74.341 67.208 31.683 1.00 58.57 165 GLU D C 1
ATOM 5733 O O . GLU F 3 135 ? 74.218 66.622 32.754 1.00 57.52 165 GLU D O 1
ATOM 5739 N N . LYS F 3 136 ? 75.492 67.700 31.276 1.00 58.90 166 LYS D N 1
ATOM 5740 C CA . LYS F 3 136 ? 76.687 67.549 32.086 1.00 59.08 166 LYS D CA 1
ATOM 5741 C C . LYS F 3 136 ? 76.910 68.734 33.007 1.00 56.69 166 LYS D C 1
ATOM 5742 O O . LYS F 3 136 ? 77.388 68.561 34.111 1.00 57.82 166 LYS D O 1
ATOM 5748 N N . THR F 3 137 ? 76.550 69.929 32.564 1.00 53.87 167 THR D N 1
ATOM 5749 C CA . THR F 3 137 ? 76.738 71.121 33.374 1.00 52.06 167 THR D CA 1
ATOM 5750 C C . THR F 3 137 ? 75.406 71.621 33.897 1.00 50.02 167 THR D C 1
ATOM 5751 O O . THR F 3 137 ? 74.355 71.300 33.345 1.00 50.12 167 THR D O 1
ATOM 5755 N N . GLY F 3 138 ? 75.451 72.414 34.956 1.00 47.57 168 GLY D N 1
ATOM 5756 C CA . GLY F 3 138 ? 74.223 72.909 35.552 1.00 44.65 168 GLY D CA 1
ATOM 5757 C C . GLY F 3 138 ? 73.668 71.968 36.627 1.00 42.41 168 GLY D C 1
ATOM 5758 O O . GLY F 3 138 ? 72.557 72.160 37.108 1.00 42.50 168 GLY D O 1
ATOM 5759 N N . ILE F 3 139 ? 74.449 70.960 37.000 1.00 39.91 169 ILE D N 1
ATOM 5760 C CA . ILE F 3 139 ? 74.031 69.989 37.997 1.00 37.53 169 ILE D CA 1
ATOM 5761 C C . ILE F 3 139 ? 74.450 70.454 39.390 1.00 36.67 169 ILE D C 1
ATOM 5762 O O . ILE F 3 139 ? 75.580 70.896 39.601 1.00 37.00 169 ILE D O 1
ATOM 5767 N N . VAL F 3 140 ? 73.530 70.352 40.335 1.00 34.15 170 VAL D N 1
ATOM 5768 C CA . VAL F 3 140 ? 73.783 70.700 41.720 1.00 32.90 170 VAL D CA 1
ATOM 5769 C C . VAL F 3 140 ? 73.293 69.550 42.590 1.00 31.89 170 VAL D C 1
ATOM 5770 O O . VAL F 3 140 ? 72.187 69.067 42.410 1.00 31.07 170 VAL D O 1
ATOM 5774 N N . SER F 3 141 ? 74.104 69.115 43.544 1.00 31.26 171 SER D N 1
ATOM 5775 C CA . SER F 3 141 ? 73.714 67.973 44.348 1.00 30.46 171 SER D CA 1
ATOM 5776 C C . SER F 3 141 ? 73.937 68.175 45.847 1.00 28.93 171 SER D C 1
ATOM 5777 O O . SER F 3 141 ? 74.799 68.930 46.267 1.00 27.25 171 SER D O 1
ATOM 5780 N N . THR F 3 142 ? 73.129 67.486 46.645 1.00 27.25 172 THR D N 1
ATOM 5781 C CA . THR F 3 142 ? 73.235 67.547 48.082 1.00 26.59 172 THR D CA 1
ATOM 5782 C C . THR F 3 142 ? 74.264 66.537 48.545 1.00 26.48 172 THR D C 1
ATOM 5783 O O . THR F 3 142 ? 74.635 66.520 49.716 1.00 27.39 172 THR D O 1
ATOM 5787 N N . GLY F 3 143 ? 74.711 65.691 47.627 1.00 23.96 173 GLY D N 1
ATOM 5788 C CA . GLY F 3 143 ? 75.680 64.684 47.982 1.00 24.50 173 GLY D CA 1
ATOM 5789 C C . GLY F 3 143 ? 75.036 63.411 48.531 1.00 25.38 173 GLY D C 1
ATOM 5790 O O . GLY F 3 143 ? 73.819 63.335 48.664 1.00 26.51 173 GLY D O 1
ATOM 5791 N N . LEU F 3 144 ? 75.853 62.418 48.865 1.00 24.59 174 LEU D N 1
ATOM 5792 C CA . LEU F 3 144 ? 75.374 61.162 49.408 1.00 24.95 174 LEU D CA 1
ATOM 5793 C C . LEU F 3 144 ? 75.067 61.269 50.882 1.00 25.60 174 LEU D C 1
ATOM 5794 O O . LEU F 3 144 ? 75.982 61.196 51.695 1.00 25.71 174 LEU D O 1
ATOM 5799 N N . VAL F 3 145 ? 73.783 61.410 51.213 1.00 24.46 175 VAL D N 1
ATOM 5800 C CA . VAL F 3 145 ? 73.350 61.577 52.586 1.00 24.23 175 VAL D CA 1
ATOM 5801 C C . VAL F 3 145 ? 73.061 60.262 53.260 1.00 24.36 175 VAL D C 1
ATOM 5802 O O . VAL F 3 145 ? 72.113 59.568 52.888 1.00 23.64 175 VAL D O 1
ATOM 5806 N N . ARG F 3 146 ? 73.876 59.924 54.266 1.00 23.55 176 ARG D N 1
ATOM 5807 C CA . ARG F 3 146 ? 73.704 58.694 55.049 1.00 21.80 176 ARG D CA 1
ATOM 5808 C C . ARG F 3 146 ? 72.678 58.925 56.148 1.00 21.61 176 ARG D C 1
ATOM 5809 O O . ARG F 3 146 ? 72.784 59.904 56.878 1.00 21.15 176 ARG D O 1
ATOM 5817 N N . ASN F 3 147 ? 71.695 58.033 56.271 1.00 21.69 177 ASN D N 1
ATOM 5818 C CA . ASN F 3 147 ? 70.659 58.202 57.300 1.00 22.93 177 ASN D CA 1
ATOM 5819 C C . ASN F 3 147 ? 70.935 57.591 58.647 1.00 24.21 177 ASN D C 1
ATOM 5820 O O . ASN F 3 147 ? 70.241 57.918 59.624 1.00 24.54 177 ASN D O 1
ATOM 5825 N N . GLY F 3 148 ? 71.958 56.726 58.719 1.00 25.27 178 GLY D N 1
ATOM 5826 C CA . GLY F 3 148 ? 72.303 56.092 59.982 1.00 25.43 178 GLY D CA 1
ATOM 5827 C C . GLY F 3 148 ? 71.574 54.788 60.243 1.00 26.92 178 GLY D C 1
ATOM 5828 O O . GLY F 3 148 ? 71.925 54.070 61.180 1.00 29.08 178 GLY D O 1
ATOM 5829 N N . ASP F 3 149 ? 70.584 54.467 59.415 1.00 26.09 179 ASP D N 1
ATOM 5830 C CA . ASP F 3 149 ? 69.816 53.234 59.576 1.00 27.08 179 ASP D CA 1
ATOM 5831 C C . ASP F 3 149 ? 70.005 52.280 58.372 1.00 27.08 179 ASP D C 1
ATOM 5832 O O . ASP F 3 149 ? 69.132 51.473 58.039 1.00 26.04 179 ASP D O 1
ATOM 5837 N N . TRP F 3 150 ? 71.141 52.418 57.709 1.00 26.67 180 TRP D N 1
ATOM 5838 C CA . TRP F 3 150 ? 71.489 51.596 56.562 1.00 26.49 180 TRP D CA 1
ATOM 5839 C C . TRP F 3 150 ? 70.737 51.949 55.284 1.00 27.38 180 TRP D C 1
ATOM 5840 O O . TRP F 3 150 ? 70.445 51.054 54.469 1.00 27.98 180 TRP D O 1
ATOM 5851 N N . THR F 3 151 ? 70.409 53.231 55.114 1.00 26.75 181 THR D N 1
ATOM 5852 C CA . THR F 3 151 ? 69.777 53.694 53.887 1.00 26.18 181 THR D CA 1
ATOM 5853 C C . THR F 3 151 ? 70.375 55.067 53.574 1.00 26.88 181 THR D C 1
ATOM 5854 O O . THR F 3 151 ? 70.870 55.751 54.463 1.00 27.85 181 THR D O 1
ATOM 5858 N N . PHE F 3 152 ? 70.333 55.451 52.304 1.00 26.60 182 PHE D N 1
ATOM 5859 C CA . PHE F 3 152 ? 70.865 56.710 51.834 1.00 25.66 182 PHE D CA 1
ATOM 5860 C C . PHE F 3 152 ? 69.812 57.473 51.072 1.00 26.87 182 PHE D C 1
ATOM 5861 O O . PHE F 3 152 ? 68.810 56.922 50.656 1.00 27.51 182 PHE D O 1
ATOM 5869 N N . GLN F 3 153 ? 70.051 58.755 50.874 1.00 26.97 183 GLN D N 1
ATOM 5870 C CA . GLN F 3 153 ? 69.153 59.596 50.077 1.00 25.55 183 GLN D CA 1
ATOM 5871 C C . GLN F 3 153 ? 70.025 60.686 49.448 1.00 25.83 183 GLN D C 1
ATOM 5872 O O . GLN F 3 153 ? 71.138 60.951 49.900 1.00 23.37 183 GLN D O 1
ATOM 5878 N N . THR F 3 154 ? 69.521 61.314 48.401 1.00 25.01 184 THR D N 1
ATOM 5879 C CA . THR F 3 154 ? 70.259 62.367 47.741 1.00 25.35 184 THR D CA 1
ATOM 5880 C C . THR F 3 154 ? 69.362 63.096 46.774 1.00 25.76 184 THR D C 1
ATOM 5881 O O . THR F 3 154 ? 68.346 62.550 46.347 1.00 25.57 184 THR D O 1
ATOM 5885 N N . LEU F 3 155 ? 69.733 64.341 46.460 1.00 26.19 185 LEU D N 1
ATOM 5886 C CA . LEU F 3 155 ? 68.991 65.151 45.492 1.00 27.39 185 LEU D CA 1
ATOM 5887 C C . LEU F 3 155 ? 70.000 65.578 44.436 1.00 28.18 185 LEU D C 1
ATOM 5888 O O . LEU F 3 155 ? 71.123 65.975 44.742 1.00 30.12 185 LEU D O 1
ATOM 5893 N N . VAL F 3 156 ? 69.613 65.453 43.187 1.00 28.78 186 VAL D N 1
ATOM 5894 C CA . VAL F 3 156 ? 70.475 65.848 42.093 1.00 29.08 186 VAL D CA 1
ATOM 5895 C C . VAL F 3 156 ? 69.607 66.783 41.256 1.00 30.05 186 VAL D C 1
ATOM 5896 O O . VAL F 3 156 ? 68.595 66.393 40.667 1.00 29.57 186 VAL D O 1
ATOM 5900 N N . MET F 3 157 ? 70.007 68.038 41.220 1.00 31.28 187 MET D N 1
ATOM 5901 C CA . MET F 3 157 ? 69.225 69.045 40.540 1.00 33.29 187 MET D CA 1
ATOM 5902 C C . MET F 3 157 ? 69.818 69.610 39.255 1.00 34.37 187 MET D C 1
ATOM 5903 O O . MET F 3 157 ? 71.023 69.779 39.132 1.00 34.74 187 MET D O 1
ATOM 5908 N N . LEU F 3 158 ? 68.946 69.907 38.300 1.00 35.72 188 LEU D N 1
ATOM 5909 C CA . LEU F 3 158 ? 69.364 70.469 37.030 1.00 38.31 188 LEU D CA 1
ATOM 5910 C C . LEU F 3 158 ? 68.801 71.871 36.904 1.00 41.49 188 LEU D C 1
ATOM 5911 O O . LEU F 3 158 ? 67.610 72.103 37.107 1.00 40.09 188 LEU D O 1
ATOM 5916 N N . GLU F 3 159 ? 69.679 72.816 36.610 1.00 46.30 189 GLU D N 1
ATOM 5917 C CA . GLU F 3 159 ? 69.283 74.201 36.429 1.00 50.54 189 GLU D CA 1
ATOM 5918 C C . GLU F 3 159 ? 68.867 74.387 34.956 1.00 52.47 189 GLU D C 1
ATOM 5919 O O . GLU F 3 159 ? 69.674 74.161 34.045 1.00 51.07 189 GLU D O 1
ATOM 5925 N N . THR F 3 160 ? 67.613 74.772 34.724 1.00 55.55 190 THR D N 1
ATOM 5926 C CA . THR F 3 160 ? 67.147 74.933 33.353 1.00 59.71 190 THR D CA 1
ATOM 5927 C C . THR F 3 160 ? 66.028 75.918 33.116 1.00 62.16 190 THR D C 1
ATOM 5928 O O . THR F 3 160 ? 65.282 76.278 34.012 1.00 61.97 190 THR D O 1
ATOM 5932 N N . VAL F 3 161 ? 65.926 76.309 31.851 1.00 65.75 191 VAL D N 1
ATOM 5933 C CA . VAL F 3 161 ? 64.918 77.218 31.333 1.00 69.07 191 VAL D CA 1
ATOM 5934 C C . VAL F 3 161 ? 64.097 76.296 30.436 1.00 70.92 191 VAL D C 1
ATOM 5935 O O . VAL F 3 161 ? 64.407 76.147 29.246 1.00 71.27 191 VAL D O 1
ATOM 5939 N N . PRO F 3 162 ? 63.064 75.644 30.991 1.00 72.51 192 PRO D N 1
ATOM 5940 C CA . PRO F 3 162 ? 62.220 74.731 30.211 1.00 73.70 192 PRO D CA 1
ATOM 5941 C C . PRO F 3 162 ? 61.498 75.381 29.025 1.00 75.18 192 PRO D C 1
ATOM 5942 O O . PRO F 3 162 ? 60.858 76.427 29.163 1.00 75.39 192 PRO D O 1
ATOM 5946 N N . GLN F 3 163 ? 61.616 74.743 27.863 1.00 76.34 193 GLN D N 1
ATOM 5947 C CA . GLN F 3 163 ? 60.984 75.208 26.635 1.00 77.39 193 GLN D CA 1
ATOM 5948 C C . GLN F 3 163 ? 59.972 74.149 26.223 1.00 77.46 193 GLN D C 1
ATOM 5949 O O . GLN F 3 163 ? 60.371 73.061 25.792 1.00 77.38 193 GLN D O 1
ATOM 5955 N N . SER F 3 164 ? 58.679 74.461 26.355 1.00 77.10 194 SER D N 1
ATOM 5956 C CA . SER F 3 164 ? 57.619 73.507 26.012 1.00 76.89 194 SER D CA 1
ATOM 5957 C C . SER F 3 164 ? 57.999 72.689 24.781 1.00 76.08 194 SER D C 1
ATOM 5958 O O . SER F 3 164 ? 58.411 73.231 23.748 1.00 76.18 194 SER D O 1
ATOM 5961 N N . GLY F 3 165 ? 57.876 71.373 24.915 1.00 75.03 195 GLY D N 1
ATOM 5962 C CA . GLY F 3 165 ? 58.232 70.475 23.832 1.00 73.63 195 GLY D CA 1
ATOM 5963 C C . GLY F 3 165 ? 59.430 69.646 24.253 1.00 72.50 195 GLY D C 1
ATOM 5964 O O . GLY F 3 165 ? 59.694 68.570 23.698 1.00 72.56 195 GLY D O 1
ATOM 5965 N N . GLU F 3 166 ? 60.156 70.161 25.244 1.00 71.11 196 GLU D N 1
ATOM 5966 C CA . GLU F 3 166 ? 61.332 69.480 25.782 1.00 68.80 196 GLU D CA 1
ATOM 5967 C C . GLU F 3 166 ? 60.919 68.454 26.836 1.00 66.70 196 GLU D C 1
ATOM 5968 O O . GLU F 3 166 ? 60.049 68.710 27.686 1.00 66.27 196 GLU D O 1
ATOM 5974 N N . VAL F 3 167 ? 61.543 67.288 26.770 1.00 64.18 197 VAL D N 1
ATOM 5975 C CA . VAL F 3 167 ? 61.271 66.237 27.731 1.00 61.24 197 VAL D CA 1
ATOM 5976 C C . VAL F 3 167 ? 62.545 65.986 28.538 1.00 58.88 197 VAL D C 1
ATOM 5977 O O . VAL F 3 167 ? 63.612 65.732 27.966 1.00 58.69 197 VAL D O 1
ATOM 5981 N N . TYR F 3 168 ? 62.438 66.086 29.862 1.00 55.48 198 TYR D N 1
ATOM 5982 C CA . TYR F 3 168 ? 63.591 65.855 30.728 1.00 52.34 198 TYR D CA 1
ATOM 5983 C C . TYR F 3 168 ? 63.479 64.506 31.379 1.00 49.78 198 TYR D C 1
ATOM 5984 O O . TYR F 3 168 ? 62.394 64.120 31.825 1.00 48.77 198 TYR D O 1
ATOM 5993 N N . THR F 3 169 ? 64.600 63.801 31.450 1.00 47.20 199 THR D N 1
ATOM 5994 C CA . THR F 3 169 ? 64.608 62.482 32.058 1.00 45.40 199 THR D CA 1
ATOM 5995 C C . THR F 3 169 ? 65.695 62.304 33.107 1.00 43.65 199 THR D C 1
ATOM 5996 O O . THR F 3 169 ? 66.865 62.618 32.871 1.00 44.00 199 THR D O 1
ATOM 6000 N N . CYS F 3 170 ? 65.301 61.795 34.269 1.00 41.11 200 CYS D N 1
ATOM 6001 C CA . CYS F 3 170 ? 66.265 61.519 35.315 1.00 39.13 200 CYS D CA 1
ATOM 6002 C C . CYS F 3 170 ? 66.532 60.026 35.210 1.00 37.41 200 CYS D C 1
ATOM 6003 O O . CYS F 3 170 ? 65.605 59.242 35.242 1.00 38.05 200 CYS D O 1
ATOM 6006 N N . GLN F 3 171 ? 67.785 59.634 35.068 1.00 34.74 201 GLN D N 1
ATOM 6007 C CA . GLN F 3 171 ? 68.112 58.225 35.000 1.00 34.17 201 GLN D CA 1
ATOM 6008 C C . GLN F 3 171 ? 68.966 57.795 36.205 1.00 32.46 201 GLN D C 1
ATOM 6009 O O . GLN F 3 171 ? 69.984 58.399 36.499 1.00 30.24 201 GLN D O 1
ATOM 6015 N N . VAL F 3 172 ? 68.535 56.740 36.891 1.00 31.89 202 VAL D N 1
ATOM 6016 C CA . VAL F 3 172 ? 69.232 56.224 38.052 1.00 31.06 202 VAL D CA 1
ATOM 6017 C C . VAL F 3 172 ? 69.730 54.795 37.839 1.00 32.25 202 VAL D C 1
ATOM 6018 O O . VAL F 3 172 ? 68.962 53.909 37.465 1.00 31.64 202 VAL D O 1
ATOM 6022 N N . GLU F 3 173 ? 71.026 54.595 38.054 1.00 32.62 203 GLU D N 1
ATOM 6023 C CA . GLU F 3 173 ? 71.653 53.295 37.942 1.00 33.13 203 GLU D CA 1
ATOM 6024 C C . GLU F 3 173 ? 72.115 52.923 39.355 1.00 33.51 203 GLU D C 1
ATOM 6025 O O . GLU F 3 173 ? 72.707 53.754 40.069 1.00 34.32 203 GLU D O 1
ATOM 6031 N N . HIS F 3 174 ? 71.836 51.686 39.769 1.00 32.34 204 HIS D N 1
ATOM 6032 C CA . HIS F 3 174 ? 72.178 51.230 41.114 1.00 31.61 204 HIS D CA 1
ATOM 6033 C C . HIS F 3 174 ? 72.221 49.697 41.174 1.00 30.85 204 HIS D C 1
ATOM 6034 O O . HIS F 3 174 ? 71.415 49.028 40.557 1.00 30.06 204 HIS D O 1
ATOM 6041 N N . PRO F 3 175 ? 73.152 49.129 41.943 1.00 30.56 205 PRO D N 1
ATOM 6042 C CA . PRO F 3 175 ? 73.307 47.672 42.067 1.00 30.72 205 PRO D CA 1
ATOM 6043 C C . PRO F 3 175 ? 72.052 46.873 42.388 1.00 30.23 205 PRO D C 1
ATOM 6044 O O . PRO F 3 175 ? 71.944 45.715 42.012 1.00 30.29 205 PRO D O 1
ATOM 6048 N N . SER F 3 176 ? 71.107 47.484 43.083 1.00 30.77 206 SER D N 1
ATOM 6049 C CA . SER F 3 176 ? 69.854 46.814 43.443 1.00 30.12 206 SER D CA 1
ATOM 6050 C C . SER F 3 176 ? 68.864 46.732 42.258 1.00 31.28 206 SER D C 1
ATOM 6051 O O . SER F 3 176 ? 67.797 46.136 42.378 1.00 30.56 206 SER D O 1
ATOM 6054 N N . LEU F 3 177 ? 69.204 47.367 41.138 1.00 32.96 207 LEU D N 1
ATOM 6055 C CA . LEU F 3 177 ? 68.324 47.390 39.972 1.00 33.56 207 LEU D CA 1
ATOM 6056 C C . LEU F 3 177 ? 68.938 46.641 38.804 1.00 35.32 207 LEU D C 1
ATOM 6057 O O . LEU F 3 177 ? 70.136 46.783 38.528 1.00 35.95 207 LEU D O 1
ATOM 6062 N N . THR F 3 178 ? 68.112 45.854 38.123 1.00 36.25 208 THR D N 1
ATOM 6063 C CA . THR F 3 178 ? 68.579 45.105 36.970 1.00 38.86 208 THR D CA 1
ATOM 6064 C C . THR F 3 178 ? 68.635 46.041 35.775 1.00 38.95 208 THR D C 1
ATOM 6065 O O . THR F 3 178 ? 69.484 45.876 34.914 1.00 42.38 208 THR D O 1
ATOM 6069 N N . ASP F 3 179 ? 67.731 47.007 35.724 1.00 37.85 209 ASP D N 1
ATOM 6070 C CA . ASP F 3 179 ? 67.700 47.976 34.630 1.00 39.17 209 ASP D CA 1
ATOM 6071 C C . ASP F 3 179 ? 67.684 49.410 35.153 1.00 39.13 209 ASP D C 1
ATOM 6072 O O . ASP F 3 179 ? 67.165 49.676 36.234 1.00 40.58 209 ASP D O 1
ATOM 6077 N N . PRO F 3 180 ? 68.252 50.347 34.396 1.00 38.69 210 PRO D N 1
ATOM 6078 C CA . PRO F 3 180 ? 68.260 51.749 34.829 1.00 38.09 210 PRO D CA 1
ATOM 6079 C C . PRO F 3 180 ? 66.832 52.190 35.111 1.00 37.71 210 PRO D C 1
ATOM 6080 O O . PRO F 3 180 ? 65.919 51.707 34.470 1.00 37.78 210 PRO D O 1
ATOM 6084 N N . VAL F 3 181 ? 66.639 53.082 36.078 1.00 38.01 211 VAL D N 1
ATOM 6085 C CA . VAL F 3 181 ? 65.307 53.581 36.359 1.00 38.35 211 VAL D CA 1
ATOM 6086 C C . VAL F 3 181 ? 65.235 54.984 35.761 1.00 40.02 211 VAL D C 1
ATOM 6087 O O . VAL F 3 181 ? 66.157 55.791 35.924 1.00 40.91 211 VAL D O 1
ATOM 6091 N N . THR F 3 182 ? 64.151 55.270 35.046 1.00 39.61 212 THR D N 1
ATOM 6092 C CA . THR F 3 182 ? 63.979 56.580 34.434 1.00 39.44 212 THR D CA 1
ATOM 6093 C C . THR F 3 182 ? 62.671 57.215 34.822 1.00 39.66 212 THR D C 1
ATOM 6094 O O . THR F 3 182 ? 61.672 56.529 35.048 1.00 38.87 212 THR D O 1
ATOM 6098 N N . VAL F 3 183 ? 62.694 58.538 34.913 1.00 40.52 213 VAL D N 1
ATOM 6099 C CA . VAL F 3 183 ? 61.517 59.316 35.254 1.00 41.91 213 VAL D CA 1
ATOM 6100 C C . VAL F 3 183 ? 61.534 60.560 34.389 1.00 43.79 213 VAL D C 1
ATOM 6101 O O . VAL F 3 183 ? 62.526 61.300 34.370 1.00 44.48 213 VAL D O 1
ATOM 6105 N N . GLU F 3 184 ? 60.448 60.777 33.651 1.00 46.17 214 GLU D N 1
ATOM 6106 C CA . GLU F 3 184 ? 60.376 61.906 32.745 1.00 48.46 214 GLU D CA 1
ATOM 6107 C C . GLU F 3 184 ? 59.608 63.061 33.301 1.00 49.27 214 GLU D C 1
ATOM 6108 O O . GLU F 3 184 ? 58.833 62.915 34.244 1.00 48.90 214 GLU D O 1
ATOM 6114 N N . TRP F 3 185 ? 59.853 64.228 32.723 1.00 51.12 215 TRP D N 1
ATOM 6115 C CA . TRP F 3 185 ? 59.153 65.437 33.133 1.00 52.47 215 TRP D CA 1
ATOM 6116 C C . TRP F 3 185 ? 59.031 66.394 31.940 1.00 52.88 215 TRP D C 1
ATOM 6117 O O . TRP F 3 185 ? 59.958 66.384 31.086 1.00 52.49 215 TRP D O 1
#